Protein AF-A0A3M2LN95-F1 (afdb_monomer)

Nearest PDB structures (foldseek):
  6ci7-assembly1_A  TM=7.092E-01  e=1.830E-13  Methanopyrus kandleri AV19
  6cib-assembly2_B  TM=7.077E-01  e=3.220E-13  Methanopyrus kandleri AV19
  6peu-assembly4_D  TM=7.030E-01  e=3.815E-13  Methanocaldococcus jannaschii DSM 2661
  6ci7-assembly4_D  TM=6.814E-01  e=4.520E-13  Methanopyrus kandleri AV19
  6pe3-assembly1_A  TM=6.876E-01  e=5.996E-13  Methanocaldococcus jannaschii DSM 2661

Secondary structure (DSSP, 8-state):
---------------PPPHHHHHHHHHHB-TTTSSBSEEEEEPPPSSS-S-EEEEEESSSEEEEEESSHHHHHHHHHHHHHHHHHHHS----EEE-TTTTTTS-B---GGG-SS-HHHHTSTT----PPPTTS-EEEEEEEETTT--EEEEEGGGTS--SS--SS----TTEEEESSHHHHHHHHHHHHHHHHHHHHHHHBSPPPEEE-TTS-GGGHHHHHHHHTTS-TTSPPPEEEEE--TT-SSEEEEEEEE-SSSSSEEEEEEEESSHHHHHHHHHHHHHHHHHHHHHHHHH-S---TTS--SHHHHHHHHTTSPPPTTS---PPBPGGGSPPP------SS--EEEE---HHHHHTT-EEEEEE-TTSPPPPPTT---TT-GGGGGGTSB---SPP---

Foldseek 3Di:
DDDDDDDPPLDDPDPDADPLLVVLCVAAEDCPHHLFNDKDWDDDDPQFFDWTKIWTDDVDIFIAIDSYNNRRSVRRSFVSLQVSLLPDDDDWDWAALLRCPPAAEFAFVVNDQADPVLQPDPPRQADRRDSHDTATWDWFAWPQPRDIYIYGSQQRHDDPDRHHAHRDCQLKGKDLDDVVRNVQSVQSLQLQLLQLLCAFFPAAWAWADLVQDPLNVSLVVVRVVRGDPPHWDKIKTWRDDPQAQWTKMKIWTADPAFQRIFIFIGIDLGDSVRSNRRVRRRSVLSSLLRVLLVVDVDADQQDQQDLSSLSVCNRHDDDDPSRDPDDGDYPVPDDHRDDRDDRPFTKTKDWSNDPSNVVSSMTMIGIDHLQGRHNGRQQGRSQSHPSSVSSVHGDDRTGRNHD

Radius of gyration: 20.78 Å; Cα contacts (8 Å, |Δi|>4): 872; chains: 1; bounding box: 53×60×58 Å

Mean predicted aligned error: 6.19 Å

Structure (mmCIF, N/CA/C/O backbone):
data_AF-A0A3M2LN95-F1
#
_entry.id   AF-A0A3M2LN95-F1
#
loop_
_atom_site.group_PDB
_atom_site.id
_atom_site.type_symbol
_atom_site.label_atom_id
_atom_site.label_alt_id
_atom_site.label_comp_id
_atom_site.label_asym_id
_atom_site.label_entity_id
_atom_site.label_seq_id
_atom_site.pdbx_PDB_ins_code
_atom_site.Cartn_x
_atom_site.Cartn_y
_atom_site.Cartn_z
_atom_site.occupancy
_atom_site.B_iso_or_equiv
_atom_site.auth_seq_id
_atom_site.auth_comp_id
_atom_site.auth_asym_id
_atom_site.auth_atom_id
_atom_site.pdbx_PDB_model_num
ATOM 1 N N . MET A 1 1 ? 12.085 -36.896 -9.053 1.00 33.91 1 MET A N 1
ATOM 2 C CA . MET A 1 1 ? 11.356 -35.712 -8.548 1.00 33.91 1 MET A CA 1
ATOM 3 C C . MET A 1 1 ? 11.953 -34.483 -9.213 1.00 33.91 1 MET A C 1
ATOM 5 O O . MET A 1 1 ? 12.990 -34.013 -8.776 1.00 33.91 1 MET A O 1
ATOM 9 N N . ASN A 1 2 ? 11.367 -34.032 -10.324 1.00 28.83 2 ASN A N 1
ATOM 10 C CA . ASN A 1 2 ? 11.860 -32.872 -11.070 1.00 28.83 2 ASN A CA 1
ATOM 11 C C . ASN A 1 2 ? 11.057 -31.637 -10.660 1.00 28.83 2 ASN A C 1
ATOM 13 O O . ASN A 1 2 ? 9.902 -31.488 -11.062 1.00 28.83 2 ASN A O 1
ATOM 17 N N . ALA A 1 3 ? 11.673 -30.766 -9.863 1.00 30.78 3 ALA A N 1
ATOM 18 C CA . ALA A 1 3 ? 11.160 -29.435 -9.577 1.00 30.78 3 ALA A CA 1
ATOM 19 C C . ALA A 1 3 ? 11.215 -28.600 -10.868 1.00 30.78 3 ALA A C 1
ATOM 21 O O . ALA A 1 3 ? 12.285 -28.206 -11.330 1.00 30.78 3 ALA A O 1
ATOM 22 N N . ARG A 1 4 ? 10.059 -28.381 -11.503 1.00 27.27 4 ARG A N 1
ATOM 23 C CA . ARG A 1 4 ? 9.946 -27.476 -12.653 1.00 27.27 4 ARG A CA 1
ATOM 24 C C . ARG A 1 4 ? 10.071 -26.034 -12.157 1.00 27.27 4 ARG A C 1
ATOM 26 O O . ARG A 1 4 ? 9.243 -25.583 -11.372 1.00 27.27 4 ARG A O 1
ATOM 33 N N . ALA A 1 5 ? 11.091 -25.325 -12.639 1.00 28.27 5 ALA A N 1
ATOM 34 C CA . ALA A 1 5 ? 11.241 -23.884 -12.461 1.00 28.27 5 ALA A CA 1
ATOM 35 C C . ALA A 1 5 ? 9.990 -23.131 -12.971 1.00 28.27 5 ALA A C 1
ATOM 37 O O . ALA A 1 5 ? 9.396 -23.548 -13.973 1.00 28.27 5 ALA A O 1
ATOM 38 N N . PRO A 1 6 ? 9.569 -22.029 -12.322 1.00 29.36 6 PRO A N 1
ATOM 39 C CA . PRO A 1 6 ? 8.398 -21.274 -12.740 1.00 29.36 6 PRO A CA 1
ATOM 40 C C . PRO A 1 6 ? 8.747 -20.402 -13.951 1.00 29.36 6 PRO A C 1
ATOM 42 O O . PRO A 1 6 ? 9.262 -19.295 -13.818 1.00 29.36 6 PRO A O 1
ATOM 45 N N . TRP A 1 7 ? 8.448 -20.899 -15.148 1.00 28.23 7 TRP A N 1
ATOM 46 C CA . TRP A 1 7 ? 8.506 -20.107 -16.372 1.00 28.23 7 TRP A CA 1
ATOM 47 C C . TRP A 1 7 ? 7.383 -19.060 -16.358 1.00 28.23 7 TRP A C 1
ATOM 49 O O . TRP A 1 7 ? 6.202 -19.397 -16.261 1.00 28.23 7 TRP A O 1
ATOM 59 N N . LEU A 1 8 ? 7.739 -17.778 -16.471 1.00 28.31 8 LEU A N 1
ATOM 60 C CA . LEU A 1 8 ? 6.801 -16.713 -16.832 1.00 28.31 8 LEU A CA 1
ATOM 61 C C . LEU A 1 8 ? 6.364 -16.946 -18.286 1.00 28.31 8 LEU A C 1
ATOM 63 O O . LEU A 1 8 ? 7.013 -16.501 -19.232 1.00 28.31 8 LEU A O 1
ATOM 67 N N . HIS A 1 9 ? 5.278 -17.691 -18.475 1.00 29.81 9 HIS A N 1
ATOM 68 C CA . HIS A 1 9 ? 4.656 -17.865 -19.782 1.00 29.81 9 HIS A CA 1
ATOM 69 C C . HIS A 1 9 ? 3.960 -16.564 -20.197 1.00 29.81 9 HIS A C 1
ATOM 71 O O . HIS A 1 9 ? 2.810 -16.319 -19.839 1.00 29.81 9 HIS A O 1
ATOM 77 N N . ALA A 1 10 ? 4.644 -15.737 -20.989 1.00 30.23 10 ALA A N 1
ATOM 78 C CA . ALA A 1 10 ? 3.991 -14.693 -21.771 1.00 30.23 10 ALA A CA 1
ATOM 79 C C . ALA A 1 10 ? 3.092 -15.380 -22.813 1.00 30.23 10 ALA A C 1
ATOM 81 O O . ALA A 1 10 ? 3.577 -15.835 -23.848 1.00 30.23 10 ALA A O 1
ATOM 82 N N . THR A 1 11 ? 1.801 -15.533 -22.511 1.00 33.62 11 THR A N 1
ATOM 83 C CA . THR A 1 11 ? 0.835 -16.161 -23.417 1.00 33.62 11 THR A CA 1
ATOM 84 C C . THR A 1 11 ? -0.349 -15.253 -23.722 1.00 33.62 11 THR A C 1
ATOM 86 O O . THR A 1 11 ? -0.971 -14.652 -22.849 1.00 33.62 11 THR A O 1
ATOM 89 N N . SER A 1 12 ? -0.660 -15.257 -25.018 1.00 35.50 12 SER A N 1
ATOM 90 C CA . SER A 1 12 ? -1.811 -14.699 -25.729 1.00 35.50 12 SER A CA 1
ATOM 91 C C . SER A 1 12 ? -1.771 -13.202 -26.063 1.00 35.50 12 SER A C 1
ATOM 93 O O . SER A 1 12 ? -2.198 -12.325 -25.322 1.00 35.50 12 SER A O 1
ATOM 95 N N . THR A 1 13 ? -1.389 -12.951 -27.314 1.00 39.06 13 THR A N 1
ATOM 96 C CA . THR A 1 13 ? -1.843 -11.848 -28.176 1.00 39.06 13 THR A CA 1
ATOM 97 C C . THR A 1 13 ? -3.344 -11.954 -28.525 1.00 39.06 13 THR A C 1
ATOM 99 O O . THR A 1 13 ? -3.779 -11.481 -29.571 1.00 39.06 13 THR A O 1
ATOM 102 N N . GLY A 1 14 ? -4.151 -12.617 -27.688 1.00 48.12 14 GLY A N 1
ATOM 103 C CA . GLY A 1 14 ? -5.559 -12.899 -27.943 1.00 48.12 14 GLY A CA 1
ATOM 104 C C . GLY A 1 14 ? -6.464 -12.048 -27.062 1.00 48.12 14 GLY A C 1
ATOM 105 O O . GLY A 1 14 ? -6.310 -12.025 -25.848 1.00 48.12 14 GLY A O 1
ATOM 106 N N . THR A 1 15 ? -7.468 -11.419 -27.662 1.00 58.16 15 THR A N 1
ATOM 107 C CA . THR A 1 15 ? -8.595 -10.763 -26.973 1.00 58.16 15 THR A CA 1
ATOM 108 C C . THR A 1 15 ? -9.562 -11.760 -26.313 1.00 58.16 15 THR A C 1
ATOM 110 O O . THR A 1 15 ? -10.635 -11.381 -25.853 1.00 58.16 15 THR A O 1
ATOM 113 N N . ARG A 1 16 ? -9.223 -13.057 -26.275 1.00 76.44 16 ARG A N 1
ATOM 114 C CA . ARG A 1 16 ? -10.079 -14.104 -25.710 1.00 76.44 16 ARG A CA 1
ATOM 115 C C . ARG A 1 16 ? -9.833 -14.243 -24.214 1.00 76.44 16 ARG A C 1
ATOM 117 O O . ARG A 1 16 ? -8.721 -14.550 -23.794 1.00 76.44 16 ARG A O 1
ATOM 124 N N . LEU A 1 17 ? -10.898 -14.080 -23.439 1.00 85.44 17 LEU A N 1
ATOM 125 C CA . LEU A 1 17 ? -10.915 -14.399 -22.017 1.00 85.44 17 LEU A CA 1
ATOM 126 C C . LEU A 1 17 ? -10.910 -15.917 -21.810 1.00 85.44 17 LEU A C 1
ATOM 128 O O . LEU A 1 17 ? -11.572 -16.664 -22.538 1.00 85.44 17 LEU A O 1
ATOM 132 N N . ARG A 1 18 ? -10.194 -16.378 -20.785 1.00 87.94 18 ARG A N 1
ATOM 133 C CA . ARG A 1 18 ? -10.311 -17.748 -20.283 1.00 87.94 18 ARG A CA 1
ATOM 134 C C . ARG A 1 18 ? -11.718 -17.955 -19.705 1.00 87.94 18 ARG A C 1
ATOM 136 O O . ARG A 1 18 ? -12.310 -17.006 -19.187 1.00 87.94 18 ARG A O 1
ATOM 143 N N . PRO A 1 19 ? -12.258 -19.189 -19.716 1.00 89.50 19 PRO A N 1
ATOM 144 C CA . PRO A 1 19 ? -13.616 -19.456 -19.232 1.00 89.50 19 PRO A CA 1
ATOM 145 C C . PRO A 1 19 ? -13.871 -19.027 -17.782 1.00 89.50 19 PRO A C 1
ATOM 147 O O . PRO A 1 19 ? -14.996 -18.714 -17.413 1.00 89.50 19 PRO A O 1
ATOM 150 N N . GLU A 1 20 ? -12.850 -19.045 -16.930 1.00 88.69 20 GLU A N 1
ATOM 151 C CA . GLU A 1 20 ? -12.948 -18.586 -15.539 1.00 88.69 20 GLU A CA 1
ATOM 152 C C . GLU A 1 20 ? -13.111 -17.066 -15.462 1.00 88.69 20 GLU A C 1
ATOM 154 O O . GLU A 1 20 ? -14.063 -16.591 -14.849 1.00 88.69 20 GLU A O 1
ATOM 159 N N . THR A 1 21 ? -12.262 -16.314 -16.164 1.00 87.50 21 THR A N 1
ATOM 160 C CA . THR A 1 21 ? -12.328 -14.849 -16.234 1.00 87.50 21 THR A CA 1
ATOM 161 C C . THR A 1 21 ? -13.613 -14.374 -16.906 1.00 87.50 21 THR A C 1
ATOM 163 O O . THR A 1 21 ? -14.255 -13.456 -16.409 1.00 87.50 21 THR A O 1
ATOM 166 N N . ALA A 1 22 ? -14.053 -15.040 -17.979 1.00 87.25 22 ALA A N 1
ATOM 167 C CA . ALA A 1 22 ? -15.330 -14.746 -18.630 1.00 87.25 22 ALA A CA 1
ATOM 168 C C . ALA A 1 22 ? -16.528 -14.973 -17.691 1.00 87.25 22 ALA A C 1
ATOM 170 O O . ALA A 1 22 ? -17.441 -14.151 -17.644 1.00 87.25 22 ALA A O 1
ATOM 171 N N . ARG A 1 23 ? -16.514 -16.062 -16.907 1.00 88.50 23 ARG A N 1
ATOM 172 C CA . ARG A 1 23 ? -17.550 -16.336 -15.898 1.00 88.50 23 ARG A CA 1
ATOM 173 C C . ARG A 1 23 ? -17.538 -15.314 -14.769 1.00 88.50 23 ARG A C 1
ATOM 175 O O . ARG A 1 23 ? -18.610 -14.918 -14.322 1.00 88.50 23 ARG A O 1
ATOM 182 N N . LEU A 1 24 ? -16.358 -14.896 -14.310 1.00 89.88 24 LEU A N 1
ATOM 183 C CA . LEU A 1 24 ? -16.249 -13.853 -13.296 1.00 89.88 24 LEU A CA 1
ATOM 184 C C . LEU A 1 24 ? -16.796 -12.526 -13.824 1.00 89.88 24 LEU A C 1
ATOM 186 O O . LEU A 1 24 ? -17.652 -11.934 -13.175 1.00 89.88 24 LEU A O 1
ATOM 190 N N . LEU A 1 25 ? -16.367 -12.110 -15.018 1.00 87.81 25 LEU A N 1
ATOM 191 C CA . LEU A 1 25 ? -16.837 -10.891 -15.672 1.00 87.81 25 LEU A CA 1
ATOM 192 C C . LEU A 1 25 ? -18.366 -10.883 -15.792 1.00 87.81 25 LEU A C 1
ATOM 194 O O . LEU A 1 25 ? -19.002 -9.944 -15.336 1.00 87.81 25 LEU A O 1
ATOM 198 N N . ALA A 1 26 ? -18.962 -11.960 -16.312 1.00 86.56 26 ALA A N 1
ATOM 199 C CA . ALA A 1 26 ? -20.411 -12.060 -16.499 1.00 86.56 26 ALA A CA 1
ATOM 200 C C . ALA A 1 26 ? -21.226 -11.978 -15.194 1.00 86.56 26 ALA A C 1
ATOM 202 O O . ALA A 1 26 ? -22.409 -11.654 -15.234 1.00 86.56 26 ALA A O 1
ATOM 203 N N . ARG A 1 27 ? -20.619 -12.301 -14.045 1.00 87.44 27 ARG A N 1
ATOM 204 C CA . ARG A 1 27 ? -21.285 -12.280 -12.732 1.00 87.44 27 ARG A CA 1
ATOM 205 C C . ARG A 1 27 ? -20.985 -11.020 -11.924 1.00 87.44 27 ARG A C 1
ATOM 207 O O . ARG A 1 27 ? -21.801 -10.638 -11.097 1.00 87.44 27 ARG A O 1
ATOM 214 N N . ALA A 1 28 ? -19.814 -10.419 -12.119 1.00 85.94 28 ALA A N 1
ATOM 215 C CA . ALA A 1 28 ? -19.349 -9.273 -11.345 1.00 85.94 28 ALA A CA 1
ATOM 216 C C . ALA A 1 28 ? -19.593 -7.934 -12.052 1.00 85.94 28 ALA A C 1
ATOM 218 O O . ALA A 1 28 ? -19.663 -6.912 -11.376 1.00 85.94 28 ALA A O 1
ATOM 219 N N . HIS A 1 29 ? -19.720 -7.916 -13.381 1.00 84.50 29 HIS A N 1
ATOM 220 C CA . HIS A 1 29 ? -19.876 -6.692 -14.159 1.00 84.50 29 HIS A CA 1
ATOM 221 C C . HIS A 1 29 ? -21.299 -6.548 -14.701 1.00 84.50 29 HIS A C 1
ATOM 223 O O . HIS A 1 29 ? -21.759 -7.348 -15.516 1.00 84.50 29 HIS A O 1
ATOM 229 N N . SER A 1 30 ? -21.996 -5.514 -14.237 1.00 79.94 30 SER A N 1
ATOM 230 C CA . SER A 1 30 ? -23.309 -5.109 -14.733 1.00 79.94 30 SER A CA 1
ATOM 231 C C . SER A 1 30 ? -23.627 -3.714 -14.193 1.00 79.94 30 SER A C 1
ATOM 233 O O . SER A 1 30 ? -23.477 -3.498 -12.991 1.00 79.94 30 SER A O 1
ATOM 235 N N . PRO A 1 31 ? -24.124 -2.786 -15.029 1.00 72.12 31 PRO A N 1
ATOM 236 C CA . PRO A 1 31 ? -24.453 -1.430 -14.591 1.00 72.12 31 PRO A CA 1
ATOM 237 C C . PRO A 1 31 ? -25.640 -1.371 -13.615 1.00 72.12 31 PRO A C 1
ATOM 239 O O . PRO A 1 31 ? -25.878 -0.326 -13.022 1.00 72.12 31 PRO A O 1
ATOM 242 N N . LEU A 1 32 ? -26.404 -2.460 -13.468 1.00 73.62 32 LEU A N 1
ATOM 243 C CA . LEU A 1 32 ? -27.604 -2.502 -12.622 1.00 73.62 32 LEU A CA 1
ATOM 244 C C . LEU A 1 32 ? -27.435 -3.363 -11.370 1.00 73.62 32 LEU A C 1
ATOM 246 O O . LEU A 1 32 ? -28.005 -3.059 -10.331 1.00 73.62 32 LEU A O 1
ATOM 250 N N . THR A 1 33 ? -26.727 -4.486 -11.491 1.00 79.38 33 THR A N 1
ATOM 251 C CA . THR A 1 33 ? -26.705 -5.545 -10.460 1.00 79.38 33 THR A CA 1
ATOM 252 C C . THR A 1 33 ? -25.309 -6.106 -10.206 1.00 79.38 33 THR A C 1
ATOM 254 O O . THR A 1 33 ? -25.154 -7.043 -9.427 1.00 79.38 33 THR A O 1
ATOM 257 N N . GLY A 1 34 ? -24.294 -5.572 -10.889 1.00 74.31 34 GLY A N 1
ATOM 258 C CA . GLY A 1 34 ? -22.916 -6.013 -10.748 1.00 74.31 34 GLY A CA 1
ATOM 259 C C . GLY A 1 34 ? -22.198 -5.264 -9.635 1.00 74.31 34 GLY A C 1
ATOM 260 O O . GLY A 1 34 ? -22.588 -4.168 -9.249 1.00 74.31 34 GLY A O 1
ATOM 261 N N . ILE A 1 35 ? -21.102 -5.855 -9.169 1.00 79.56 35 ILE A N 1
ATOM 262 C CA . ILE A 1 35 ? -20.154 -5.200 -8.263 1.00 79.56 35 ILE A CA 1
ATOM 263 C C . ILE A 1 35 ? -19.401 -4.080 -9.001 1.00 79.56 35 ILE A C 1
ATOM 265 O O . ILE A 1 35 ? -19.128 -3.031 -8.431 1.00 79.56 35 ILE A O 1
ATOM 269 N N . SER A 1 36 ? -19.073 -4.292 -10.279 1.00 77.81 36 SER A N 1
ATOM 270 C CA . SER A 1 36 ? -18.441 -3.293 -11.144 1.00 77.81 36 SER A CA 1
ATOM 271 C C . SER A 1 36 ? -19.448 -2.722 -12.141 1.00 77.81 36 SER A C 1
ATOM 273 O O . SER A 1 36 ? -19.978 -3.463 -12.978 1.00 77.81 36 SER A O 1
ATOM 275 N N . ALA A 1 37 ? -19.659 -1.404 -12.103 1.00 68.44 37 ALA A N 1
ATOM 276 C CA . ALA A 1 37 ? -20.564 -0.713 -13.022 1.00 68.44 37 ALA A CA 1
ATOM 277 C C . ALA A 1 37 ? -19.926 -0.435 -14.397 1.00 68.44 37 ALA A C 1
ATOM 279 O O . ALA A 1 37 ? -20.622 -0.465 -15.411 1.00 68.44 37 ALA A O 1
ATOM 280 N N . ALA A 1 38 ? -18.609 -0.200 -14.447 1.00 72.50 38 ALA A N 1
ATOM 281 C CA . ALA A 1 38 ? -17.873 0.120 -15.672 1.00 72.50 38 ALA A CA 1
ATOM 282 C C . ALA A 1 38 ? -16.454 -0.472 -15.658 1.00 72.50 38 ALA A C 1
ATOM 284 O O . ALA A 1 38 ? -15.762 -0.407 -14.638 1.00 72.50 38 ALA A O 1
ATOM 285 N N . LEU A 1 39 ? -16.030 -1.011 -16.806 1.00 76.44 39 LEU A N 1
ATOM 286 C CA . LEU A 1 39 ? -14.677 -1.497 -17.079 1.00 76.44 39 LEU A CA 1
ATOM 287 C C . LEU A 1 39 ? -14.232 -0.986 -18.452 1.00 76.44 39 LEU A C 1
ATOM 289 O O . LEU A 1 39 ? -14.826 -1.339 -19.469 1.00 76.44 39 LEU A O 1
ATOM 293 N N . ASP A 1 40 ? -13.158 -0.206 -18.475 1.00 72.31 40 ASP A N 1
ATOM 294 C CA . ASP A 1 40 ? -12.623 0.431 -19.674 1.00 72.31 40 ASP A CA 1
ATOM 295 C C . ASP A 1 40 ? -11.214 -0.084 -19.979 1.00 72.31 40 ASP A C 1
ATOM 297 O O . ASP A 1 40 ? -10.411 -0.334 -19.081 1.00 72.31 40 ASP A O 1
ATOM 301 N N . THR A 1 41 ? -10.884 -0.243 -21.262 1.00 74.06 41 THR A N 1
ATOM 302 C CA . THR A 1 41 ? -9.510 -0.556 -21.684 1.00 74.06 41 THR A CA 1
ATOM 303 C C . THR A 1 41 ? -8.773 0.736 -22.005 1.00 74.06 41 THR A C 1
ATOM 305 O O . THR A 1 41 ? -9.202 1.496 -22.871 1.00 74.06 41 THR A O 1
ATOM 308 N N . VAL A 1 42 ? -7.634 0.964 -21.355 1.00 71.38 42 VAL A N 1
ATOM 309 C CA . VAL A 1 42 ? -6.831 2.171 -21.576 1.00 71.38 42 VAL A CA 1
ATOM 310 C C . VAL A 1 42 ? -5.858 1.947 -22.730 1.00 71.38 42 VAL A C 1
ATOM 312 O O . VAL A 1 42 ? -5.023 1.034 -22.697 1.00 71.38 42 VAL A O 1
ATOM 315 N N . VAL A 1 43 ? -5.952 2.806 -23.745 1.00 67.50 43 VAL A N 1
ATOM 316 C CA . VAL A 1 43 ? -5.048 2.808 -24.901 1.00 67.50 43 VAL A CA 1
ATOM 317 C C . VAL A 1 43 ? -3.706 3.436 -24.493 1.00 67.50 43 VAL A C 1
ATOM 319 O O . VAL A 1 43 ? -3.711 4.530 -23.934 1.00 67.50 43 VAL A O 1
ATOM 322 N N . PRO A 1 44 ? -2.560 2.771 -24.739 1.00 63.66 44 PRO A N 1
ATOM 323 C CA . PRO A 1 44 ? -1.242 3.326 -24.429 1.00 63.66 44 PRO A CA 1
ATOM 324 C C . PRO A 1 44 ? -0.902 4.547 -25.290 1.00 63.66 44 PRO A C 1
ATOM 326 O O . PRO A 1 44 ? -1.215 4.564 -26.484 1.00 63.66 44 PRO A O 1
ATOM 329 N N . SER A 1 45 ? -0.146 5.486 -24.719 1.00 65.19 45 SER A N 1
ATOM 330 C CA . SER A 1 45 ? 0.509 6.565 -25.473 1.00 65.19 45 SER A CA 1
ATOM 331 C C . SER A 1 45 ? 1.610 6.030 -26.407 1.00 65.19 45 SER A C 1
ATOM 333 O O . SER A 1 45 ? 1.991 4.850 -26.367 1.00 65.19 45 SER A O 1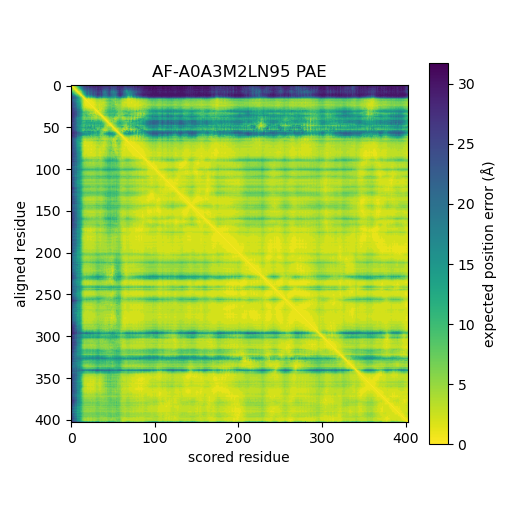
ATOM 335 N N . THR A 1 46 ? 2.133 6.891 -27.288 1.00 65.19 46 THR A N 1
ATOM 336 C CA . THR A 1 46 ? 3.153 6.528 -28.291 1.00 65.19 46 THR A CA 1
ATOM 337 C C . THR A 1 46 ? 4.443 5.999 -27.690 1.00 65.19 46 THR A C 1
ATOM 339 O O . THR A 1 46 ? 5.058 5.145 -28.325 1.00 65.19 46 THR A O 1
ATOM 342 N N . ASP A 1 47 ? 4.795 6.428 -26.479 1.00 72.12 47 ASP A N 1
ATOM 343 C CA . ASP A 1 47 ? 6.068 6.103 -25.825 1.00 72.12 47 ASP A CA 1
ATOM 344 C C . ASP A 1 47 ? 5.900 5.172 -24.616 1.00 72.12 47 ASP A C 1
ATOM 346 O O . ASP A 1 47 ? 6.874 4.600 -24.124 1.00 72.12 47 ASP A O 1
ATOM 350 N N . ASP A 1 48 ? 4.651 4.909 -24.218 1.00 67.38 48 ASP A N 1
ATOM 351 C CA . ASP A 1 48 ? 4.321 3.981 -23.142 1.00 67.38 48 ASP A CA 1
ATOM 352 C C . ASP A 1 48 ? 4.834 2.565 -23.440 1.00 67.38 48 ASP A C 1
ATOM 354 O O . ASP A 1 48 ? 4.681 2.056 -24.571 1.00 67.38 48 ASP A O 1
ATOM 358 N N . PRO A 1 49 ? 5.315 1.846 -22.407 1.00 74.56 49 PRO A N 1
ATOM 359 C CA . PRO A 1 49 ? 5.517 0.414 -22.505 1.00 74.56 49 PRO A CA 1
ATOM 360 C C . PRO A 1 49 ? 4.255 -0.298 -23.012 1.00 74.56 49 PRO A C 1
ATOM 362 O O . PRO A 1 49 ? 3.126 -0.035 -22.583 1.00 74.56 49 PRO A O 1
ATOM 365 N N . ARG A 1 50 ? 4.437 -1.235 -23.950 1.00 73.94 50 ARG A N 1
ATOM 366 C CA . ARG A 1 50 ? 3.322 -1.904 -24.644 1.00 73.94 50 ARG A CA 1
ATOM 367 C C . ARG A 1 50 ? 2.548 -2.815 -23.695 1.00 73.94 50 ARG A C 1
ATOM 369 O O . ARG A 1 50 ? 2.936 -3.967 -23.556 1.00 73.94 50 ARG A O 1
ATOM 376 N N . ARG A 1 51 ? 1.472 -2.354 -23.050 1.00 74.12 51 ARG A N 1
ATOM 377 C CA . ARG A 1 51 ? 0.709 -3.119 -22.038 1.00 74.12 51 ARG A CA 1
ATOM 378 C C . ARG A 1 51 ? -0.798 -2.933 -22.132 1.00 74.12 51 ARG A C 1
ATOM 380 O O . ARG A 1 51 ? -1.251 -1.824 -22.420 1.00 74.12 51 ARG A O 1
ATOM 387 N N . THR A 1 52 ? -1.547 -3.988 -21.805 1.00 66.44 52 THR A N 1
ATOM 388 C CA . THR A 1 52 ? -2.993 -3.890 -21.589 1.00 66.44 52 THR A CA 1
ATOM 389 C C . THR A 1 52 ? -3.251 -3.454 -20.155 1.00 66.44 52 THR A C 1
ATOM 391 O O . THR A 1 52 ? -2.810 -4.119 -19.219 1.00 66.44 52 THR A O 1
ATOM 394 N N . LEU A 1 53 ? -3.949 -2.330 -20.015 1.00 67.50 53 LEU A N 1
ATOM 395 C CA . LEU A 1 53 ? -4.469 -1.818 -18.755 1.00 67.50 53 LEU A CA 1
ATOM 396 C C . LEU A 1 53 ? -5.987 -1.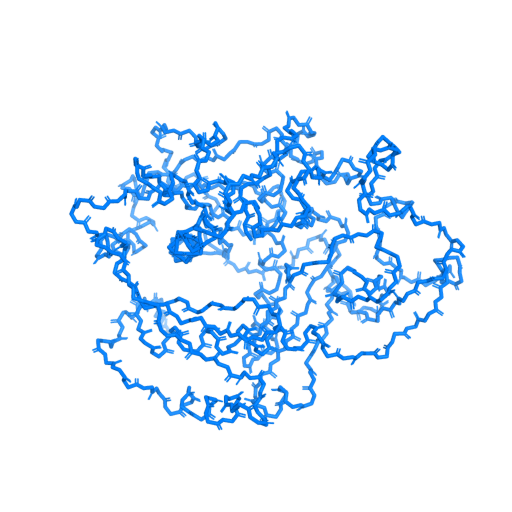789 -18.877 1.00 67.50 53 LEU A C 1
ATOM 398 O O . LEU A 1 53 ? -6.512 -1.267 -19.864 1.00 67.50 53 LEU A O 1
ATOM 402 N N . ILE A 1 54 ? -6.662 -2.353 -17.888 1.00 68.31 54 ILE A N 1
ATOM 403 C CA . ILE A 1 54 ? -8.110 -2.274 -17.744 1.00 68.31 54 ILE A CA 1
ATOM 404 C C . ILE A 1 54 ? -8.385 -1.514 -16.460 1.00 68.31 54 ILE A C 1
ATOM 406 O O . ILE A 1 54 ? -7.882 -1.893 -15.409 1.00 68.31 54 ILE A O 1
ATOM 410 N N . THR A 1 55 ? -9.154 -0.441 -16.550 1.00 64.62 55 THR A N 1
ATOM 411 C CA . THR A 1 55 ? -9.567 0.353 -15.395 1.00 64.62 55 THR A CA 1
ATOM 412 C C . THR A 1 55 ? -11.020 0.066 -15.081 1.00 64.62 55 THR A C 1
ATOM 414 O O . THR A 1 55 ? -11.854 0.062 -15.984 1.00 64.62 55 THR A O 1
ATOM 417 N N . GLY A 1 56 ? -11.328 -0.165 -13.813 1.00 52.38 56 GLY A N 1
ATOM 418 C CA . GLY A 1 56 ? -12.694 -0.273 -13.326 1.00 52.38 56 GLY A CA 1
ATOM 419 C C . GLY A 1 56 ? -13.087 0.956 -12.527 1.00 52.38 56 GLY A C 1
ATOM 420 O O . GLY A 1 56 ? -12.245 1.596 -11.887 1.00 52.38 56 GLY A O 1
ATOM 421 N N . ARG A 1 57 ? -14.382 1.266 -12.537 1.00 54.78 57 ARG A N 1
ATOM 422 C CA . ARG A 1 57 ? -14.964 2.248 -11.622 1.00 54.78 57 ARG A CA 1
ATOM 423 C C . ARG A 1 57 ? -15.968 1.565 -10.712 1.00 54.78 57 ARG A C 1
ATOM 425 O O . ARG A 1 57 ? -17.034 1.130 -11.150 1.00 54.78 57 ARG A O 1
ATOM 432 N N . ILE A 1 58 ? -15.595 1.510 -9.444 1.00 53.03 58 ILE A N 1
ATOM 433 C CA . ILE A 1 58 ? -16.541 1.652 -8.341 1.00 53.03 58 ILE A CA 1
ATOM 434 C C . ILE A 1 58 ? -16.317 3.068 -7.777 1.00 53.03 58 ILE A C 1
ATOM 436 O O . ILE A 1 58 ? -15.628 3.847 -8.435 1.00 53.03 58 ILE A O 1
ATOM 440 N N . ASP A 1 59 ? -16.845 3.464 -6.622 1.00 49.16 59 ASP A N 1
ATOM 441 C CA . ASP A 1 59 ? -16.626 4.830 -6.087 1.00 49.16 59 ASP A CA 1
ATOM 442 C C . ASP A 1 59 ? -15.127 5.222 -5.906 1.00 49.16 59 ASP A C 1
ATOM 444 O O . ASP A 1 59 ? -14.814 6.368 -5.598 1.00 49.16 59 ASP A O 1
ATOM 448 N N . GLN A 1 60 ? -14.191 4.290 -6.161 1.00 59.34 60 GLN A N 1
ATOM 449 C CA . GLN A 1 60 ? -12.735 4.457 -6.267 1.00 59.34 60 GLN A CA 1
ATOM 450 C C . GLN A 1 60 ? -12.179 3.933 -7.614 1.00 59.34 60 GLN A C 1
ATOM 452 O O . GLN A 1 60 ? -12.766 3.050 -8.253 1.00 59.34 60 GLN A O 1
ATOM 457 N N . HIS A 1 61 ? -11.007 4.434 -8.030 1.00 68.06 61 HIS A N 1
ATOM 458 C CA . HIS A 1 61 ? -10.274 3.928 -9.198 1.00 68.06 61 HIS A CA 1
ATOM 459 C C . HIS A 1 61 ? -9.707 2.523 -8.927 1.00 68.06 61 HIS A C 1
ATOM 461 O O . HIS A 1 61 ? -9.076 2.290 -7.901 1.00 68.06 61 HIS A O 1
ATOM 467 N N . THR A 1 62 ? -9.903 1.594 -9.866 1.00 77.25 62 THR A N 1
ATOM 468 C CA . THR A 1 62 ? -9.271 0.258 -9.857 1.00 77.25 62 THR A CA 1
ATOM 469 C C . THR A 1 62 ? -8.573 0.008 -11.182 1.00 77.25 62 THR A C 1
ATOM 471 O O . THR A 1 62 ? -9.007 0.528 -12.218 1.00 77.25 62 THR A O 1
ATOM 474 N N . ALA A 1 63 ? -7.498 -0.777 -11.176 1.00 81.25 63 ALA A N 1
ATOM 475 C CA . ALA A 1 63 ? -6.654 -0.973 -12.342 1.00 81.25 63 ALA A CA 1
ATOM 476 C C . ALA A 1 63 ? -6.042 -2.380 -12.390 1.00 81.25 63 ALA A C 1
ATOM 478 O O . ALA A 1 63 ? -5.297 -2.818 -11.526 1.00 81.25 63 ALA A O 1
ATOM 479 N N . GLY A 1 64 ? -6.272 -3.084 -13.492 1.00 82.00 64 GLY A N 1
ATOM 480 C CA . GLY A 1 64 ? -5.590 -4.329 -13.808 1.00 82.00 64 GLY A CA 1
ATOM 481 C C . GLY A 1 64 ? -4.607 -4.152 -14.951 1.00 82.00 64 GLY A C 1
ATOM 482 O O . GLY A 1 64 ? -5.006 -3.850 -16.076 1.00 82.00 64 GLY A O 1
ATOM 483 N N . ILE A 1 65 ? -3.322 -4.395 -14.694 1.00 84.69 65 ILE A N 1
ATOM 484 C CA . ILE A 1 65 ? -2.282 -4.396 -15.726 1.00 84.69 65 ILE A CA 1
ATOM 485 C C . ILE A 1 65 ? -1.652 -5.783 -15.882 1.00 84.69 65 ILE A C 1
ATOM 487 O O . ILE A 1 65 ? -1.330 -6.461 -14.906 1.00 84.69 65 ILE A O 1
ATOM 491 N N . ALA A 1 66 ? -1.475 -6.229 -17.129 1.00 86.19 66 ALA A N 1
ATOM 492 C CA . ALA A 1 66 ? -0.814 -7.500 -17.421 1.00 86.19 66 ALA A CA 1
ATOM 493 C C . ALA A 1 66 ? -0.255 -7.580 -18.854 1.00 86.19 66 ALA A C 1
ATOM 495 O O . ALA A 1 66 ? -0.339 -6.652 -19.661 1.00 86.19 66 ALA A O 1
ATOM 496 N N . ASP A 1 67 ? 0.321 -8.742 -19.168 1.00 81.38 67 ASP A N 1
ATOM 497 C CA . ASP A 1 67 ? 0.870 -9.100 -20.482 1.00 81.38 67 ASP A CA 1
ATOM 498 C C . ASP A 1 67 ? -0.198 -9.423 -21.526 1.00 81.38 67 ASP A C 1
ATOM 500 O O . ASP A 1 67 ? 0.095 -9.395 -22.720 1.00 81.38 67 ASP A O 1
ATOM 504 N N . SER A 1 68 ? -1.400 -9.767 -21.074 1.00 82.81 68 SER A N 1
ATOM 505 C CA . SER A 1 68 ? -2.516 -10.201 -21.902 1.00 82.81 68 SER A CA 1
ATOM 506 C C . SER A 1 68 ? -3.802 -9.520 -21.454 1.00 82.81 68 SER A C 1
ATOM 508 O O . SER A 1 68 ? -3.934 -9.103 -20.301 1.00 82.81 68 SER A O 1
ATOM 510 N N . TYR A 1 69 ? -4.770 -9.452 -22.368 1.00 82.12 69 TYR A N 1
ATOM 511 C CA . TYR A 1 69 ? -6.096 -8.911 -22.080 1.00 82.12 69 TYR A CA 1
ATOM 512 C C . TYR A 1 69 ? -6.788 -9.667 -20.941 1.00 82.12 69 TYR A C 1
ATOM 514 O O . TYR A 1 69 ? -7.291 -9.060 -20.003 1.00 82.12 69 TYR A O 1
ATOM 522 N N . ASP A 1 70 ? -6.732 -10.999 -20.971 1.00 86.31 70 ASP A N 1
ATOM 523 C CA . ASP A 1 70 ? -7.280 -11.839 -19.908 1.00 86.31 70 ASP A CA 1
ATOM 524 C C . ASP A 1 70 ? -6.610 -11.601 -18.548 1.00 86.31 70 ASP A C 1
ATOM 526 O O . ASP A 1 70 ? -7.296 -11.519 -17.528 1.00 86.31 70 ASP A O 1
ATOM 530 N N . GLY A 1 71 ? -5.281 -11.457 -18.526 1.00 87.44 71 GLY A N 1
ATOM 531 C CA . GLY A 1 71 ? -4.544 -11.169 -17.300 1.00 87.44 71 GLY A CA 1
ATOM 532 C C . GLY A 1 71 ? -4.958 -9.830 -16.697 1.00 87.44 71 GLY A C 1
ATOM 533 O O . GLY A 1 71 ? -5.263 -9.778 -15.510 1.00 87.44 71 GLY A O 1
ATOM 534 N N . ALA A 1 72 ? -5.036 -8.787 -17.529 1.00 86.75 72 ALA A N 1
ATOM 535 C CA . ALA A 1 72 ? -5.435 -7.445 -17.114 1.00 86.75 72 ALA A CA 1
ATOM 536 C C . ALA A 1 72 ? -6.889 -7.426 -16.621 1.00 86.75 72 ALA A C 1
ATOM 538 O O . ALA A 1 72 ? -7.202 -6.783 -15.626 1.00 86.75 72 ALA A O 1
ATOM 539 N N . MET A 1 73 ? -7.775 -8.188 -17.269 1.00 87.81 73 MET A N 1
ATOM 540 C CA . MET A 1 73 ? -9.179 -8.280 -16.867 1.00 87.81 73 MET A CA 1
ATOM 541 C C . MET A 1 73 ? -9.308 -9.004 -15.527 1.00 87.81 73 MET A C 1
ATOM 543 O O . MET A 1 73 ? -10.056 -8.586 -14.650 1.00 87.81 73 MET A O 1
ATOM 547 N N . THR A 1 74 ? -8.549 -10.087 -15.352 1.00 90.94 74 THR A N 1
ATOM 548 C CA . THR A 1 74 ? -8.547 -10.870 -14.113 1.00 90.94 74 THR A CA 1
ATOM 549 C C . THR A 1 74 ? -8.080 -10.029 -12.928 1.00 90.94 74 THR A C 1
ATOM 551 O O . THR A 1 74 ? -8.697 -10.095 -11.866 1.00 90.94 74 THR A O 1
ATOM 554 N N . THR A 1 75 ? -7.009 -9.245 -13.091 1.00 90.94 75 THR A N 1
ATOM 555 C CA . THR A 1 75 ? -6.493 -8.383 -12.018 1.00 90.94 75 THR A CA 1
ATOM 556 C C . THR A 1 75 ? -7.425 -7.209 -11.735 1.00 90.94 75 THR A C 1
ATOM 558 O O . THR A 1 75 ? -7.720 -6.976 -10.568 1.00 90.94 75 THR A O 1
ATOM 561 N N . ALA A 1 76 ? -7.983 -6.561 -12.765 1.00 90.31 76 ALA A N 1
ATOM 562 C CA . ALA A 1 76 ? -8.946 -5.468 -12.592 1.00 90.31 76 ALA A CA 1
ATOM 563 C C . ALA A 1 76 ? -10.208 -5.924 -11.841 1.00 90.31 76 ALA A C 1
ATOM 565 O O . ALA A 1 76 ? -10.663 -5.263 -10.909 1.00 90.31 76 ALA A O 1
ATOM 566 N N . LEU A 1 77 ? -10.759 -7.086 -12.213 1.00 91.44 77 LEU A N 1
ATOM 567 C CA . LEU A 1 77 ? -11.906 -7.669 -11.519 1.00 91.44 77 LEU A CA 1
ATOM 568 C C . LEU A 1 77 ? -11.551 -8.041 -10.078 1.00 91.44 77 LEU A C 1
ATOM 570 O O . LEU A 1 77 ? -12.329 -7.745 -9.180 1.00 91.44 77 LEU A O 1
ATOM 574 N N . ALA A 1 78 ? -10.391 -8.662 -9.842 1.00 93.19 78 ALA A N 1
ATOM 575 C CA . ALA A 1 78 ? -9.963 -9.025 -8.493 1.00 93.19 78 ALA A CA 1
ATOM 576 C C . ALA A 1 78 ? -9.815 -7.793 -7.588 1.00 93.19 78 ALA A C 1
ATOM 578 O O . ALA A 1 78 ? -10.339 -7.810 -6.477 1.00 93.19 78 ALA A O 1
ATOM 579 N N . GLU A 1 79 ? -9.186 -6.721 -8.075 1.00 92.94 79 GLU A N 1
ATOM 580 C CA . GLU A 1 79 ? -9.089 -5.465 -7.328 1.00 92.94 79 GLU A CA 1
ATOM 581 C C . GLU A 1 79 ? -10.475 -4.841 -7.110 1.00 92.94 79 GLU A C 1
ATOM 583 O O . GLU A 1 79 ? -10.787 -4.397 -6.012 1.00 92.94 79 GLU A O 1
ATOM 588 N N . THR A 1 80 ? -11.374 -4.896 -8.097 1.00 92.00 80 THR A N 1
ATOM 589 C CA . THR A 1 80 ? -12.759 -4.427 -7.914 1.00 92.00 80 THR A CA 1
ATOM 590 C C . THR A 1 80 ? -13.470 -5.170 -6.776 1.00 92.00 80 THR A C 1
ATOM 592 O O . THR A 1 80 ? -14.110 -4.540 -5.935 1.00 92.00 80 THR A O 1
ATOM 595 N N . LEU A 1 81 ? -13.334 -6.500 -6.702 1.00 94.62 81 LEU A N 1
ATOM 596 C CA . LEU A 1 81 ? -13.894 -7.288 -5.595 1.00 94.62 81 LEU A CA 1
ATOM 597 C C . LEU A 1 81 ? -13.266 -6.923 -4.245 1.00 94.62 81 LEU A C 1
ATOM 599 O O . LEU A 1 81 ? -13.950 -6.943 -3.223 1.00 94.62 81 LEU A O 1
ATOM 603 N N . GLU A 1 82 ? -11.972 -6.610 -4.239 1.00 95.69 82 GLU A N 1
ATOM 604 C CA . GLU A 1 82 ? -11.244 -6.166 -3.053 1.00 95.69 82 GLU A CA 1
ATOM 605 C C . GLU A 1 82 ? -11.791 -4.841 -2.516 1.00 95.69 82 GLU A C 1
ATOM 607 O O . GLU A 1 82 ? -12.185 -4.759 -1.351 1.00 95.69 82 GLU A O 1
ATOM 612 N N . ARG A 1 83 ? -11.885 -3.826 -3.382 1.00 93.19 83 ARG A N 1
ATOM 613 C CA . ARG A 1 83 ? -12.403 -2.503 -3.019 1.00 93.19 83 ARG A CA 1
ATOM 614 C C . ARG A 1 83 ? -13.873 -2.561 -2.606 1.00 93.19 83 ARG A C 1
ATOM 616 O O . ARG A 1 83 ? -14.261 -1.921 -1.633 1.00 93.19 83 ARG A O 1
ATOM 623 N N . TYR A 1 84 ? -14.675 -3.384 -3.281 1.00 93.44 84 TYR A N 1
ATOM 624 C CA . TYR A 1 84 ? -16.060 -3.638 -2.885 1.00 93.44 84 TYR A CA 1
ATOM 625 C C . TYR A 1 84 ? -16.159 -4.224 -1.470 1.00 93.44 84 TYR A C 1
ATOM 627 O O . TYR A 1 84 ? -16.946 -3.756 -0.647 1.00 93.44 84 TYR A O 1
ATOM 635 N N . ALA A 1 85 ? -15.326 -5.218 -1.151 1.00 95.19 85 ALA A N 1
ATOM 636 C CA . ALA A 1 85 ? -15.296 -5.812 0.181 1.00 95.19 85 ALA A CA 1
ATOM 637 C C . ALA A 1 85 ? -14.855 -4.810 1.266 1.00 95.19 85 ALA A C 1
ATOM 639 O O . ALA A 1 85 ? -15.356 -4.887 2.390 1.00 95.19 85 ALA A O 1
ATOM 640 N N . LEU A 1 86 ? -13.961 -3.865 0.951 1.00 93.56 86 LEU A N 1
ATOM 641 C CA . LEU A 1 86 ? -13.579 -2.778 1.863 1.00 93.56 86 LEU A CA 1
ATOM 642 C C . LEU A 1 86 ? -14.749 -1.826 2.155 1.00 93.56 86 LEU A C 1
ATOM 644 O O . LEU A 1 86 ? -14.921 -1.431 3.304 1.00 93.56 86 LEU A O 1
ATOM 648 N N . GLY A 1 87 ? -15.560 -1.497 1.144 1.00 91.56 87 GLY A N 1
ATOM 649 C CA . GLY A 1 87 ? -16.733 -0.623 1.286 1.00 91.56 87 GLY A CA 1
ATOM 650 C C . GLY A 1 87 ? -17.996 -1.312 1.815 1.00 91.56 87 GLY A C 1
ATOM 651 O O . GLY A 1 87 ? -18.999 -0.649 2.063 1.00 91.56 87 GLY A O 1
ATOM 652 N N . THR A 1 88 ? -17.986 -2.637 1.983 1.00 92.31 88 THR A N 1
ATOM 653 C CA . THR A 1 88 ? -19.156 -3.371 2.482 1.00 92.31 88 THR A CA 1
ATOM 654 C C . THR A 1 88 ? -19.357 -3.101 3.981 1.00 92.31 88 THR A C 1
ATOM 656 O O . THR A 1 88 ? -18.412 -3.325 4.744 1.00 92.31 88 THR A O 1
ATOM 659 N N . PRO A 1 89 ? -20.566 -2.704 4.436 1.00 89.25 89 PRO A N 1
ATOM 660 C CA . PRO A 1 89 ? -20.853 -2.468 5.850 1.00 89.25 89 PRO A CA 1
ATOM 661 C C . PRO A 1 89 ? -20.539 -3.673 6.740 1.00 89.25 89 PRO A C 1
ATOM 663 O O . PRO A 1 89 ? -20.741 -4.829 6.355 1.00 89.25 89 PRO A O 1
ATOM 666 N N . ARG A 1 90 ? -20.071 -3.403 7.963 1.00 90.81 90 ARG A N 1
ATOM 667 C CA . ARG A 1 90 ? -19.671 -4.434 8.931 1.00 90.81 90 ARG A CA 1
ATOM 668 C C . ARG A 1 90 ? -20.225 -4.137 10.305 1.00 90.81 90 ARG A C 1
ATOM 670 O O . ARG A 1 90 ? -20.305 -2.988 10.722 1.00 90.81 90 ARG A O 1
ATOM 677 N N . THR A 1 91 ? -20.535 -5.199 11.036 1.00 92.00 91 THR A N 1
ATOM 678 C CA . THR A 1 91 ? -20.784 -5.094 12.469 1.00 92.00 91 THR A CA 1
ATOM 679 C C . THR A 1 91 ? -19.455 -4.860 13.178 1.00 92.00 91 THR A C 1
ATOM 681 O O . THR A 1 91 ? -18.593 -5.740 13.185 1.00 92.00 91 THR A O 1
ATOM 684 N N . ALA A 1 92 ? -19.298 -3.671 13.749 1.00 95.38 92 ALA A N 1
ATOM 685 C CA . ALA A 1 92 ? -18.176 -3.306 14.599 1.00 95.38 92 ALA A CA 1
ATOM 686 C C . ALA A 1 92 ? -18.642 -3.173 16.053 1.00 95.38 92 ALA A C 1
ATOM 688 O O . ALA A 1 92 ? -19.808 -2.875 16.321 1.00 95.38 92 ALA A O 1
ATOM 689 N N . LEU A 1 93 ? -17.728 -3.409 16.991 1.00 97.00 93 LEU A N 1
ATOM 690 C CA . LEU A 1 93 ? -17.948 -3.103 18.400 1.00 97.00 93 LEU A CA 1
ATOM 691 C C . LEU A 1 93 ? -17.633 -1.624 18.623 1.00 97.00 93 LEU A C 1
ATOM 693 O O . LEU A 1 93 ? -16.500 -1.216 18.396 1.00 97.00 93 LEU A O 1
ATOM 697 N N . THR A 1 94 ? -18.595 -0.833 19.088 1.00 97.50 94 THR A N 1
ATOM 698 C CA . THR A 1 94 ? -18.333 0.545 19.526 1.00 97.50 94 THR A CA 1
ATOM 699 C C . THR A 1 94 ? -17.971 0.541 21.007 1.00 97.50 94 THR A C 1
ATOM 701 O O . THR A 1 94 ? -18.795 0.166 21.839 1.00 97.50 94 THR A O 1
ATOM 704 N N . ALA A 1 95 ? -16.742 0.935 21.329 1.00 97.69 95 ALA A N 1
ATOM 705 C CA . ALA A 1 95 ? -16.222 0.990 22.695 1.00 97.69 95 ALA A CA 1
ATOM 706 C C . ALA A 1 95 ? -15.057 1.985 22.769 1.00 97.69 95 ALA A C 1
ATOM 708 O O . ALA A 1 95 ? -14.358 2.198 21.771 1.00 97.69 95 ALA A O 1
ATOM 709 N N . SER A 1 96 ? -14.816 2.591 23.931 1.00 97.38 96 SER A N 1
ATOM 710 C CA . SER A 1 96 ? -13.573 3.340 24.125 1.00 97.38 96 SER A CA 1
ATOM 711 C C . SER A 1 96 ? -12.384 2.376 24.277 1.00 97.38 96 SER A C 1
ATOM 713 O O . SER A 1 96 ? -12.565 1.231 24.706 1.00 97.38 96 SER A O 1
ATOM 715 N N . PRO A 1 97 ? -11.150 2.792 23.940 1.00 96.00 97 PRO A N 1
ATOM 716 C CA . PRO A 1 97 ? -9.957 2.012 24.266 1.00 96.00 97 PRO A CA 1
ATOM 717 C C . PRO A 1 97 ? -9.881 1.596 25.745 1.00 96.00 97 PRO A C 1
ATOM 719 O O . PRO A 1 97 ? -9.409 0.503 26.052 1.00 96.00 97 PRO A O 1
ATOM 722 N N . HIS A 1 98 ? -10.368 2.442 26.653 1.00 95.94 98 HIS A N 1
ATOM 723 C CA . HIS A 1 98 ? -10.446 2.162 28.083 1.00 95.94 98 HIS A CA 1
ATOM 724 C C . HIS A 1 98 ? -11.460 1.051 28.407 1.00 95.94 98 HIS A C 1
ATOM 726 O O . HIS A 1 98 ? -11.134 0.151 29.177 1.00 95.94 98 HIS A O 1
ATOM 732 N N . ASP A 1 99 ? -12.634 1.025 27.770 1.00 97.06 99 ASP A N 1
ATOM 733 C CA . ASP A 1 99 ? -13.618 -0.060 27.952 1.00 97.06 99 ASP A CA 1
ATOM 734 C C . ASP A 1 99 ? -13.070 -1.434 27.526 1.00 97.06 99 ASP A C 1
ATOM 736 O O . ASP A 1 99 ? -13.503 -2.475 28.020 1.00 97.06 99 ASP A O 1
ATOM 740 N N . LEU A 1 100 ? -12.098 -1.444 26.607 1.00 95.38 100 LEU A N 1
ATOM 741 C CA . LEU A 1 100 ? -11.397 -2.643 26.144 1.00 95.38 100 LEU A CA 1
ATOM 742 C C . LEU A 1 100 ? -10.153 -2.992 26.974 1.00 95.38 100 LEU A C 1
ATOM 744 O O . LEU A 1 100 ? -9.417 -3.918 26.604 1.00 95.38 100 LEU A O 1
ATOM 748 N N . ALA A 1 101 ? -9.911 -2.305 28.095 1.00 90.62 101 ALA A N 1
ATOM 749 C CA . ALA A 1 101 ? -8.810 -2.619 28.998 1.00 90.62 101 ALA A CA 1
ATOM 750 C C . ALA A 1 101 ? -8.864 -4.092 29.445 1.00 90.62 101 ALA A C 1
ATOM 752 O O . ALA A 1 101 ? -9.891 -4.605 29.884 1.00 90.62 101 ALA A O 1
ATOM 753 N N . GLY A 1 102 ? -7.737 -4.795 29.313 1.00 90.88 102 GLY A N 1
ATOM 754 C CA . GLY A 1 102 ? -7.640 -6.232 29.603 1.00 90.88 102 GLY A CA 1
ATOM 755 C C . GLY A 1 102 ? -7.979 -7.150 28.424 1.00 90.88 102 GLY A C 1
ATOM 756 O O . GLY A 1 102 ? -7.743 -8.354 28.511 1.00 90.88 102 GLY A O 1
ATOM 757 N N . THR A 1 103 ? -8.458 -6.608 27.302 1.00 94.75 103 THR A N 1
ATOM 758 C CA . THR A 1 103 ? -8.496 -7.330 26.023 1.00 94.75 103 THR A CA 1
ATOM 759 C C . THR A 1 103 ? -7.213 -7.085 25.228 1.00 94.75 103 THR A C 1
ATOM 761 O O . THR A 1 103 ? -6.489 -6.115 25.456 1.00 94.75 103 THR A O 1
ATOM 764 N N . ARG A 1 104 ? -6.907 -7.970 24.273 1.00 95.06 104 ARG A N 1
ATOM 765 C CA . ARG A 1 104 ? -5.800 -7.744 23.341 1.00 95.06 104 ARG A CA 1
ATOM 766 C C . ARG A 1 104 ? -6.248 -6.762 22.267 1.00 95.06 104 ARG A C 1
ATOM 768 O O . ARG A 1 104 ? -7.051 -7.123 21.409 1.00 95.06 104 ARG A O 1
ATOM 775 N N . ILE A 1 105 ? -5.694 -5.558 22.292 1.00 95.38 105 ILE A N 1
ATOM 776 C CA . ILE A 1 105 ? -5.857 -4.560 21.234 1.00 95.38 105 ILE A CA 1
ATOM 777 C C . ILE A 1 105 ? -4.541 -4.396 20.471 1.00 95.38 105 ILE A C 1
ATOM 779 O O . ILE A 1 105 ? -3.467 -4.507 21.062 1.00 95.38 105 ILE A O 1
ATOM 783 N N . LEU A 1 106 ? -4.615 -4.146 19.166 1.00 95.06 106 LEU A N 1
ATOM 784 C CA . LEU A 1 106 ? -3.450 -3.834 18.337 1.00 95.06 106 LEU A CA 1
ATOM 785 C C . LEU A 1 106 ? -3.544 -2.384 17.883 1.00 95.06 106 LEU A C 1
ATOM 787 O O . LEU A 1 106 ? -4.285 -2.048 16.962 1.00 95.06 106 LEU A O 1
ATOM 791 N N . THR A 1 107 ? -2.794 -1.530 18.570 1.00 94.62 107 THR A N 1
ATOM 792 C CA . THR A 1 107 ? -2.724 -0.088 18.337 1.00 94.62 107 THR A CA 1
ATOM 793 C C . THR A 1 107 ? -1.294 0.403 18.544 1.00 94.62 107 THR A C 1
ATOM 795 O O . THR A 1 107 ? -0.543 -0.244 19.278 1.00 94.62 107 THR A O 1
ATOM 798 N N . PRO A 1 108 ? -0.910 1.565 17.988 1.00 93.19 108 PRO A N 1
ATOM 799 C CA . PRO A 1 108 ? 0.359 2.195 18.331 1.00 93.19 108 PRO A CA 1
ATOM 800 C C . PRO A 1 108 ? 0.480 2.459 19.842 1.00 93.19 108 PRO A C 1
ATOM 802 O O . PRO A 1 108 ? -0.544 2.625 20.523 1.00 93.19 108 PRO A O 1
ATOM 805 N N . PRO A 1 109 ? 1.711 2.559 20.381 1.00 91.12 109 PRO A N 1
ATOM 806 C CA . PRO A 1 109 ? 1.931 2.929 21.774 1.00 91.12 109 PRO A CA 1
ATOM 807 C C . PRO A 1 109 ? 1.188 4.216 22.148 1.00 91.12 109 PRO A C 1
ATOM 809 O O . PRO A 1 109 ? 1.222 5.203 21.411 1.00 91.12 109 PRO A O 1
ATOM 812 N N . ALA A 1 110 ? 0.505 4.193 23.295 1.00 89.75 110 ALA A N 1
ATOM 813 C CA . ALA A 1 110 ? -0.310 5.304 23.795 1.00 89.75 110 ALA A CA 1
ATOM 814 C C . ALA A 1 110 ? -1.368 5.830 22.797 1.00 89.75 110 ALA A C 1
ATOM 816 O O . ALA A 1 110 ? -1.736 6.999 22.870 1.00 89.75 110 ALA A O 1
ATOM 817 N N . LEU A 1 111 ? -1.840 4.988 21.861 1.00 91.69 111 LEU A N 1
ATOM 818 C CA . LEU A 1 111 ? -2.804 5.351 20.808 1.00 91.69 111 LEU A CA 1
ATOM 819 C C . LEU A 1 111 ? -2.322 6.501 19.905 1.00 91.69 111 LEU A C 1
ATOM 821 O O . LEU A 1 111 ? -3.121 7.180 19.257 1.00 91.69 111 LEU A O 1
ATOM 825 N N . ARG A 1 112 ? -1.007 6.743 19.860 1.00 93.19 112 ARG A N 1
ATOM 826 C CA . ARG A 1 112 ? -0.438 7.927 19.219 1.00 93.19 112 ARG A CA 1
ATOM 827 C C . ARG A 1 112 ? -0.153 7.677 17.738 1.00 93.19 112 ARG A C 1
ATOM 829 O O . ARG A 1 112 ? 0.905 7.165 17.384 1.00 93.19 112 ARG A O 1
ATOM 836 N N . TYR A 1 113 ? -1.085 8.086 16.879 1.00 94.38 113 TYR A N 1
ATOM 837 C CA . TYR A 1 113 ? -0.930 8.042 15.416 1.00 94.38 113 TYR A CA 1
ATOM 838 C C . TYR A 1 113 ? -0.149 9.237 14.856 1.00 94.38 113 TYR A C 1
ATOM 840 O O . TYR A 1 113 ? 0.582 9.089 13.881 1.00 94.38 113 TYR A O 1
ATOM 848 N N . PHE A 1 114 ? -0.266 10.398 15.504 1.00 95.88 114 PHE A N 1
ATOM 849 C CA . PHE A 1 114 ? 0.362 11.656 15.096 1.00 95.88 114 PHE A CA 1
ATOM 850 C C . PHE A 1 114 ? 0.984 12.366 16.299 1.00 95.88 114 PHE A C 1
ATOM 852 O O . PHE A 1 114 ? 0.582 12.138 17.444 1.00 95.88 114 PHE A O 1
ATOM 859 N N . THR A 1 115 ? 1.985 13.210 16.054 1.00 95.31 115 THR A N 1
ATOM 860 C CA . THR A 1 115 ? 2.594 14.041 17.102 1.00 95.31 115 THR A CA 1
ATOM 861 C C . THR A 1 115 ? 1.715 15.248 17.436 1.00 95.31 115 THR A C 1
ATOM 863 O O . THR A 1 115 ? 0.843 15.637 16.656 1.00 95.31 115 THR A O 1
ATOM 866 N N . SER A 1 116 ? 1.940 15.868 18.597 1.00 95.56 116 SER A N 1
ATOM 867 C CA . SER A 1 116 ? 1.225 17.090 18.994 1.00 95.56 116 SER A CA 1
ATOM 868 C C . SER A 1 116 ? 1.477 18.240 18.010 1.00 95.56 116 SER A C 1
ATOM 870 O O . SER A 1 116 ? 0.587 19.044 17.738 1.00 95.56 116 SER A O 1
ATOM 872 N N . GLU A 1 117 ? 2.676 18.295 17.431 1.00 95.50 117 GLU A N 1
ATOM 873 C CA . GLU A 1 117 ? 3.068 19.264 16.410 1.00 95.50 117 GLU A CA 1
ATOM 874 C C . GLU A 1 117 ? 2.252 19.069 15.122 1.00 95.50 117 GLU A C 1
ATOM 876 O O . GLU A 1 117 ? 1.702 20.034 14.594 1.00 95.50 117 GLU A O 1
ATOM 881 N N . GLN A 1 118 ? 2.086 17.825 14.656 1.00 95.25 118 GLN A N 1
ATOM 882 C CA . GLN A 1 118 ? 1.231 17.526 13.500 1.00 95.25 118 GLN A CA 1
ATOM 883 C C . GLN A 1 118 ? -0.229 17.904 13.771 1.00 95.25 118 GLN A C 1
ATOM 885 O O . GLN A 1 118 ? -0.836 18.624 12.985 1.00 95.25 118 GLN A O 1
ATOM 890 N N . LEU A 1 119 ? -0.764 17.506 14.928 1.00 95.75 119 LEU A N 1
ATOM 891 C CA . LEU A 1 119 ? -2.150 17.782 15.326 1.00 95.75 119 LEU A CA 1
ATOM 892 C C . LEU A 1 119 ? -2.460 19.277 15.500 1.00 95.75 119 LEU A C 1
ATOM 894 O O . LEU A 1 119 ? -3.611 19.683 15.373 1.00 95.75 119 LEU A O 1
ATOM 898 N N . SER A 1 120 ? -1.450 20.101 15.791 1.00 95.56 120 SER A N 1
ATOM 899 C CA . SER A 1 120 ? -1.595 21.561 15.898 1.00 95.56 120 SER A CA 1
ATOM 900 C C . SER A 1 120 ? -1.437 22.298 14.562 1.00 95.56 120 SER A C 1
ATOM 902 O O . SER A 1 120 ? -1.621 23.516 14.511 1.00 95.56 120 SER A O 1
ATOM 904 N N . THR A 1 121 ? -1.129 21.585 13.472 1.00 93.56 121 THR A N 1
ATOM 905 C CA . THR A 1 121 ? -0.993 22.180 12.139 1.00 93.56 121 THR A CA 1
ATOM 906 C C . THR A 1 121 ? -2.367 22.630 11.615 1.00 93.56 121 THR A C 1
ATOM 908 O O . THR A 1 121 ? -3.300 21.825 11.566 1.00 93.56 121 THR A O 1
ATOM 911 N N . PRO A 1 122 ? -2.537 23.898 11.191 1.00 92.00 122 PRO A N 1
ATOM 912 C CA . PRO A 1 122 ? -3.803 24.366 10.632 1.00 92.00 122 PRO A CA 1
ATOM 913 C C . PRO A 1 122 ? -4.238 23.548 9.409 1.00 92.00 122 PRO A C 1
ATOM 915 O O . PRO A 1 122 ? -3.467 23.367 8.468 1.00 92.00 122 PRO A O 1
ATOM 918 N N . GLY A 1 123 ? -5.487 23.076 9.416 1.00 90.50 123 GLY A N 1
ATOM 919 C CA . GLY A 1 123 ? -6.037 22.253 8.333 1.00 90.50 123 GLY A CA 1
ATOM 920 C C . GLY A 1 123 ? -5.565 20.796 8.338 1.00 90.50 123 GLY A C 1
ATOM 921 O O . GLY A 1 123 ? -5.807 20.091 7.362 1.00 90.50 123 GLY A O 1
ATOM 922 N N . PHE A 1 124 ? -4.904 20.334 9.407 1.00 94.12 124 PHE A N 1
ATOM 923 C CA . PHE A 1 124 ? -4.568 18.922 9.565 1.00 94.12 124 PHE A CA 1
ATOM 924 C C . PHE A 1 124 ? -5.851 18.075 9.633 1.00 94.12 124 PHE A C 1
ATOM 926 O O . PHE A 1 124 ? -6.744 18.394 10.422 1.00 94.12 124 PHE A O 1
ATOM 933 N N . PRO A 1 125 ? -5.983 17.012 8.820 1.00 93.44 125 PRO A N 1
ATOM 934 C CA . PRO A 1 125 ? -7.265 16.333 8.638 1.00 93.44 125 PRO A CA 1
ATOM 935 C C . PRO A 1 125 ? -7.591 15.313 9.735 1.00 93.44 125 PRO A C 1
ATOM 937 O O . PRO A 1 125 ? -8.663 14.713 9.685 1.00 93.44 125 PRO A O 1
ATOM 940 N N . PHE A 1 126 ? -6.695 15.099 10.707 1.00 95.69 126 PHE A N 1
ATOM 941 C CA . PHE A 1 126 ? -6.870 14.077 11.738 1.00 95.69 126 PHE A CA 1
ATOM 942 C C . PHE A 1 126 ? -6.983 14.642 13.148 1.00 95.69 126 PHE A C 1
ATOM 944 O O . PHE A 1 126 ? -6.348 15.634 13.504 1.00 95.69 126 PHE A O 1
ATOM 951 N N . THR A 1 127 ? -7.746 13.940 13.981 1.00 94.69 127 THR A N 1
ATOM 952 C CA . THR A 1 127 ? -7.942 14.252 15.397 1.00 94.69 127 THR A CA 1
ATOM 953 C C . THR A 1 127 ? -7.169 13.295 16.299 1.00 94.69 127 THR A C 1
ATOM 955 O O . THR A 1 127 ? -7.004 12.118 15.982 1.00 94.69 127 THR A O 1
ATOM 958 N N . ALA A 1 128 ? -6.731 13.781 17.462 1.00 94.12 128 ALA A N 1
ATOM 959 C CA . ALA A 1 128 ? -6.129 12.932 18.484 1.00 94.12 128 ALA A CA 1
ATOM 960 C C . ALA A 1 128 ? -7.141 11.898 19.003 1.00 94.12 128 ALA A C 1
ATOM 962 O O . ALA A 1 128 ? -8.299 12.235 19.251 1.00 94.12 128 ALA A O 1
ATOM 963 N N . LEU A 1 129 ? -6.688 10.664 19.225 1.00 93.44 129 LEU A N 1
ATOM 964 C CA . LEU A 1 129 ? -7.498 9.622 19.847 1.00 93.44 129 LEU A CA 1
ATOM 965 C C . LEU A 1 129 ? -7.236 9.589 21.358 1.00 93.44 129 LEU A C 1
ATOM 967 O O . LEU A 1 129 ? -6.114 9.322 21.787 1.00 93.44 129 LEU A O 1
ATOM 971 N N . SER A 1 130 ? -8.269 9.849 22.163 1.00 92.31 130 SER A N 1
ATOM 972 C CA . SER A 1 130 ? -8.204 9.701 23.623 1.00 92.31 130 SER A CA 1
ATOM 973 C C . SER A 1 130 ? -8.617 8.282 24.050 1.00 92.31 130 SER A C 1
ATOM 975 O O . SER A 1 130 ? -9.508 7.705 23.419 1.00 92.31 130 SER A O 1
ATOM 977 N N . PRO A 1 131 ? -8.038 7.725 25.135 1.00 94.75 131 PRO A N 1
ATOM 978 C CA . PRO A 1 131 ? -8.450 6.437 25.695 1.00 94.75 131 PRO A CA 1
ATOM 979 C C . PRO A 1 131 ? -9.940 6.331 26.034 1.00 94.75 131 PRO A C 1
ATOM 981 O O . PRO A 1 131 ? -10.473 5.228 26.020 1.00 94.75 131 PRO A O 1
ATOM 984 N N . ASP A 1 132 ? -10.609 7.454 26.299 1.00 96.19 132 ASP A N 1
ATOM 985 C CA . ASP A 1 132 ? -12.033 7.493 26.654 1.00 96.19 132 ASP A CA 1
ATOM 986 C C . ASP A 1 132 ? -12.944 7.799 25.450 1.00 96.19 132 ASP A C 1
ATOM 988 O O . ASP A 1 132 ? -14.160 7.875 25.598 1.00 96.19 132 ASP A O 1
ATOM 992 N N . THR A 1 133 ? -12.386 8.000 24.248 1.00 94.88 133 THR A N 1
ATOM 993 C CA . THR A 1 133 ? -13.181 8.260 23.035 1.00 94.88 133 THR A CA 1
ATOM 994 C C . THR A 1 133 ? -13.728 6.948 22.479 1.00 94.88 133 THR A C 1
ATOM 996 O O . THR A 1 133 ? -12.929 6.098 22.080 1.00 94.88 133 THR A O 1
ATOM 999 N N . PRO A 1 134 ? -15.059 6.754 22.408 1.00 96.88 134 PRO A N 1
ATOM 1000 C CA . PRO A 1 134 ? -15.628 5.574 21.775 1.00 96.88 134 PRO A CA 1
ATOM 1001 C C . PRO A 1 134 ? -15.305 5.550 20.282 1.00 96.88 134 PRO A C 1
ATOM 1003 O O . PRO A 1 134 ? -15.561 6.525 19.576 1.00 96.88 134 PRO A O 1
ATOM 1006 N N . ILE A 1 135 ? -14.772 4.424 19.813 1.00 97.19 135 ILE A N 1
ATOM 1007 C CA . ILE A 1 135 ? -14.505 4.160 18.397 1.00 97.19 135 ILE A CA 1
ATOM 1008 C C . ILE A 1 135 ? -14.987 2.761 18.024 1.00 97.19 135 ILE A C 1
ATOM 1010 O O . ILE A 1 135 ? -15.277 1.926 18.887 1.00 97.19 135 ILE A O 1
ATOM 1014 N N . SER A 1 136 ? -15.066 2.499 16.728 1.00 97.69 136 SER A N 1
ATOM 1015 C CA . SER A 1 136 ? -15.402 1.193 16.181 1.00 97.69 136 SER A CA 1
ATOM 1016 C C . SER A 1 136 ? -14.191 0.267 16.178 1.00 97.69 136 SER A C 1
ATOM 1018 O O . SER A 1 136 ? -13.099 0.633 15.744 1.00 97.69 136 SER A O 1
ATOM 1020 N N . TRP A 1 137 ? -14.411 -0.976 16.590 1.00 98.06 137 TRP A N 1
ATOM 1021 C CA . TRP A 1 137 ? -13.412 -2.035 16.645 1.00 98.06 137 TRP A CA 1
ATOM 1022 C C . TRP A 1 137 ? -13.850 -3.233 15.817 1.00 98.06 137 TRP A C 1
ATOM 1024 O O . TRP A 1 137 ? -15.009 -3.659 15.861 1.00 98.06 137 TRP A O 1
ATOM 1034 N N . LEU A 1 138 ? -12.898 -3.815 15.092 1.00 97.69 138 LEU A N 1
ATOM 1035 C CA . LEU A 1 138 ? -13.093 -5.060 14.361 1.00 97.69 138 LEU A CA 1
ATOM 1036 C C . LEU A 1 138 ? -12.304 -6.191 15.027 1.00 97.69 138 LEU A C 1
ATOM 1038 O O . LEU A 1 138 ? -11.160 -5.980 15.442 1.00 97.69 138 LEU A O 1
ATOM 1042 N N . PRO A 1 139 ? -12.882 -7.400 15.116 1.00 97.38 139 PRO A N 1
ATOM 1043 C CA . PRO A 1 139 ? -12.138 -8.559 15.563 1.00 97.38 139 PRO A CA 1
ATOM 1044 C C . PRO A 1 139 ? -11.159 -8.993 14.467 1.00 97.38 139 PRO A C 1
ATOM 1046 O O . PRO A 1 139 ? -11.496 -9.068 13.283 1.00 97.38 139 PRO A O 1
ATOM 1049 N N . ALA A 1 140 ? -9.950 -9.337 14.881 1.00 97.19 140 ALA A N 1
ATOM 1050 C CA . ALA A 1 140 ? -8.887 -9.855 14.040 1.00 97.19 140 ALA A CA 1
ATOM 1051 C C . ALA A 1 140 ? -8.270 -11.095 14.688 1.00 97.19 140 ALA A C 1
ATOM 1053 O O . ALA A 1 140 ? -8.356 -11.302 15.899 1.00 97.19 140 ALA A O 1
ATOM 1054 N N . ARG A 1 141 ? -7.620 -11.931 13.881 1.00 96.62 141 ARG A N 1
ATOM 1055 C CA . ARG A 1 141 ? -6.824 -13.057 14.375 1.00 96.62 141 ARG A CA 1
ATOM 1056 C C . ARG A 1 141 ? -5.345 -12.706 14.277 1.00 96.62 141 ARG A C 1
ATOM 1058 O O . ARG A 1 141 ? -4.879 -12.402 13.182 1.00 96.62 141 ARG A O 1
ATOM 1065 N N . SER A 1 142 ? -4.611 -12.783 15.383 1.00 94.56 142 SER A N 1
ATOM 1066 C CA . SER A 1 142 ? -3.151 -12.652 15.353 1.00 94.56 142 SER A CA 1
ATOM 1067 C C . SER A 1 142 ? -2.543 -13.812 14.560 1.00 94.56 142 SER A C 1
ATOM 1069 O O . SER A 1 142 ? -2.864 -14.978 14.802 1.00 94.56 142 SER A O 1
ATOM 1071 N N . LEU A 1 143 ? -1.652 -13.511 13.617 1.00 92.62 143 LEU A N 1
ATOM 1072 C CA . LEU A 1 143 ? -0.872 -14.525 12.904 1.00 92.62 143 LEU A CA 1
ATOM 1073 C C . LEU A 1 143 ? 0.250 -15.122 13.766 1.00 92.62 143 LEU A C 1
ATOM 1075 O O . LEU A 1 143 ? 0.773 -16.176 13.411 1.00 92.62 143 LEU A O 1
ATOM 1079 N N . ARG A 1 144 ? 0.604 -14.476 14.886 1.00 89.75 144 ARG A N 1
ATOM 1080 C CA . ARG A 1 144 ? 1.653 -14.931 15.807 1.00 89.75 144 ARG A CA 1
ATOM 1081 C C . ARG A 1 144 ? 1.219 -16.169 16.590 1.00 89.75 144 ARG A C 1
ATOM 1083 O O . ARG A 1 144 ? 1.972 -17.132 16.681 1.00 89.75 144 ARG A O 1
ATOM 1090 N N . ASP A 1 145 ? 0.012 -16.142 17.150 1.00 91.06 145 ASP A N 1
ATOM 1091 C CA . ASP A 1 145 ? -0.478 -17.187 18.065 1.00 91.06 145 ASP A CA 1
ATOM 1092 C C . ASP A 1 145 ? -1.930 -17.626 17.807 1.00 91.06 145 ASP A C 1
ATOM 1094 O O . ASP A 1 145 ? -2.443 -18.523 18.475 1.00 91.06 145 ASP A O 1
ATOM 1098 N N . GLY A 1 146 ? -2.610 -17.033 16.822 1.00 92.38 146 GLY A N 1
ATOM 1099 C CA . GLY A 1 146 ? -3.974 -17.400 16.450 1.00 92.38 146 GLY A CA 1
ATOM 1100 C C . GLY A 1 146 ? -5.061 -16.896 17.400 1.00 92.38 146 GLY A C 1
ATOM 1101 O O . GLY A 1 146 ? -6.233 -17.217 17.174 1.00 92.38 146 GLY A O 1
ATOM 1102 N N . THR A 1 147 ? -4.714 -16.129 18.435 1.00 95.19 147 THR A N 1
ATOM 1103 C CA . THR A 1 147 ? -5.693 -15.546 19.360 1.00 95.19 147 THR A CA 1
ATOM 1104 C C . THR A 1 147 ? -6.447 -14.378 18.720 1.00 95.19 147 THR A C 1
ATOM 1106 O O . THR A 1 147 ? -6.041 -13.828 17.691 1.00 95.19 147 THR A O 1
ATOM 1109 N N . VAL A 1 148 ? -7.589 -14.026 19.312 1.00 96.31 148 VAL A N 1
ATOM 1110 C CA . VAL A 1 148 ? -8.378 -12.866 18.885 1.00 96.31 148 VAL A CA 1
ATOM 1111 C C . VAL A 1 148 ? -7.739 -11.593 19.432 1.00 96.31 148 VAL A C 1
ATOM 1113 O O . VAL A 1 148 ? -7.384 -11.529 20.608 1.00 96.31 148 VAL A O 1
ATOM 1116 N N . ALA A 1 149 ? -7.637 -10.585 18.576 1.00 96.44 149 ALA A N 1
ATOM 1117 C CA . ALA A 1 149 ? -7.282 -9.223 18.933 1.00 96.44 149 ALA A CA 1
ATOM 1118 C C . ALA A 1 149 ? -8.309 -8.246 18.349 1.00 96.44 149 ALA A C 1
ATOM 1120 O O . ALA A 1 149 ? -8.967 -8.555 17.356 1.00 96.44 149 ALA A O 1
ATOM 1121 N N . TRP A 1 150 ? -8.428 -7.066 18.942 1.00 97.62 150 TRP A N 1
ATOM 1122 C CA . TRP A 1 150 ? -9.252 -5.979 18.425 1.00 97.62 150 TRP A CA 1
ATOM 1123 C C . TRP A 1 150 ? -8.377 -4.932 17.746 1.00 97.62 150 TRP A C 1
ATOM 1125 O O . TRP A 1 150 ? -7.360 -4.501 18.292 1.00 97.62 150 TRP A O 1
ATOM 1135 N N . VAL A 1 151 ? -8.777 -4.524 16.547 1.00 97.31 151 VAL A N 1
ATOM 1136 C CA . VAL A 1 151 ? -8.120 -3.460 15.779 1.00 97.31 151 VAL A CA 1
ATOM 1137 C C . VAL A 1 151 ? -9.096 -2.301 15.590 1.00 97.31 151 VAL A C 1
ATOM 1139 O O . VAL A 1 151 ? -10.285 -2.557 15.366 1.00 97.31 151 VAL A O 1
ATOM 1142 N N . PRO A 1 152 ? -8.644 -1.038 15.654 1.00 97.19 152 PRO A N 1
ATOM 1143 C CA . PRO A 1 152 ? -9.508 0.093 15.341 1.00 97.19 152 PRO A CA 1
ATOM 1144 C C . PRO A 1 152 ? -9.995 0.003 13.892 1.00 97.19 152 PRO A C 1
ATOM 1146 O O . PRO A 1 152 ? -9.189 -0.160 12.973 1.00 97.19 152 PRO A O 1
ATOM 1149 N N . ALA A 1 153 ? -11.303 0.115 13.670 1.00 97.19 153 ALA A N 1
ATOM 1150 C CA . ALA A 1 153 ? -11.923 -0.121 12.368 1.00 97.19 153 ALA A CA 1
ATOM 1151 C C . ALA A 1 153 ? -11.357 0.796 11.269 1.00 97.19 153 ALA A C 1
ATOM 1153 O O . ALA A 1 153 ? -11.069 0.299 10.183 1.00 97.19 153 ALA A O 1
ATOM 1154 N N . GLN A 1 154 ? -11.079 2.073 11.580 1.00 95.75 154 GLN A N 1
ATOM 1155 C CA . GLN A 1 154 ? -10.473 3.043 10.648 1.00 95.75 154 GLN A CA 1
ATOM 1156 C C . GLN A 1 154 ? -9.100 2.612 10.094 1.00 95.75 154 GLN A C 1
ATOM 1158 O O . GLN A 1 154 ? -8.678 3.090 9.0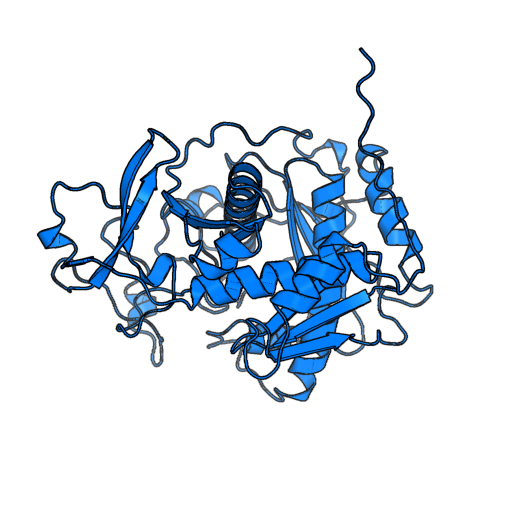45 1.00 95.7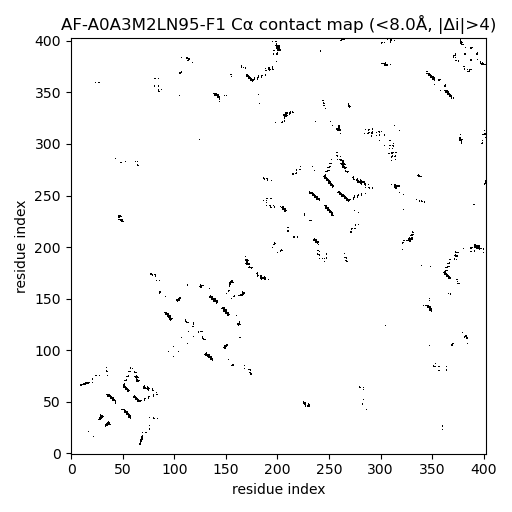5 154 GLN A O 1
ATOM 1163 N N . THR A 1 155 ? -8.389 1.686 10.749 1.00 95.44 155 THR A N 1
ATOM 1164 C CA . THR A 1 155 ? -7.110 1.148 10.233 1.00 95.44 155 THR A CA 1
ATOM 1165 C C . THR A 1 155 ? -7.298 0.052 9.171 1.00 95.44 155 THR A C 1
ATOM 1167 O O . THR A 1 155 ? -6.343 -0.354 8.499 1.00 95.44 155 THR A O 1
ATOM 1170 N N . VAL A 1 156 ? -8.531 -0.438 9.007 1.00 95.75 156 VAL A N 1
ATOM 1171 C CA . VAL A 1 156 ? -8.898 -1.593 8.174 1.00 95.75 156 VAL A CA 1
ATOM 1172 C C . VAL A 1 156 ? -9.858 -1.183 7.058 1.00 95.75 156 VAL A C 1
ATOM 1174 O O . VAL A 1 156 ? -9.649 -1.571 5.911 1.00 95.75 156 VAL A O 1
ATOM 1177 N N . VAL A 1 157 ? -10.908 -0.432 7.391 1.00 94.75 157 VAL A N 1
ATOM 1178 C CA . VAL A 1 157 ? -11.996 -0.032 6.487 1.00 94.75 157 VAL A CA 1
ATOM 1179 C C . VAL A 1 157 ? -12.393 1.425 6.738 1.00 94.75 157 VAL A C 1
ATOM 1181 O O . VAL A 1 157 ? -12.181 1.920 7.847 1.00 94.75 157 VAL A O 1
ATOM 1184 N N . PRO A 1 158 ? -12.971 2.122 5.743 1.00 91.62 158 PRO A N 1
ATOM 1185 C CA . PRO A 1 158 ? -13.521 3.458 5.955 1.00 91.62 158 PRO A CA 1
ATOM 1186 C C . PRO A 1 158 ? -14.633 3.432 7.010 1.00 91.62 158 PRO A C 1
ATOM 1188 O O . PRO A 1 158 ? -15.402 2.470 7.078 1.00 91.62 158 PRO A O 1
ATOM 1191 N N . THR A 1 159 ? -14.729 4.487 7.817 1.00 91.88 159 THR A N 1
ATOM 1192 C CA . THR A 1 159 ? -15.814 4.681 8.789 1.00 91.88 159 THR A CA 1
ATOM 1193 C C . THR A 1 159 ? -16.318 6.123 8.734 1.00 91.88 159 THR A C 1
ATOM 1195 O O . THR A 1 159 ? -15.638 6.998 8.200 1.00 91.88 159 THR A O 1
ATOM 1198 N N . ASP A 1 160 ? -17.497 6.370 9.307 1.00 90.38 160 ASP A N 1
ATOM 1199 C CA . ASP A 1 160 ? -18.106 7.708 9.396 1.00 90.38 160 ASP A CA 1
ATOM 1200 C C . ASP A 1 160 ? -17.657 8.496 10.648 1.00 90.38 160 ASP A C 1
ATOM 1202 O O . ASP A 1 160 ? -18.219 9.536 10.990 1.00 90.38 160 ASP A O 1
ATOM 1206 N N . GLU A 1 161 ? -16.671 7.982 11.383 1.00 92.50 161 GLU A N 1
ATOM 1207 C CA . GLU A 1 161 ? -16.149 8.598 12.604 1.00 92.50 161 GLU A CA 1
ATOM 1208 C C . GLU A 1 161 ? -15.155 9.727 12.284 1.00 92.50 161 GLU A C 1
ATOM 1210 O O . GLU A 1 161 ? -14.551 9.731 11.209 1.00 92.50 161 GLU A O 1
ATOM 1215 N N . PRO A 1 162 ? -14.901 10.661 13.226 1.00 94.31 162 PRO A N 1
ATOM 1216 C CA . PRO A 1 162 ? -13.782 11.587 13.100 1.00 94.31 162 PRO A CA 1
ATOM 1217 C C . PRO A 1 162 ? -12.480 10.834 12.803 1.00 94.31 162 PRO A C 1
ATOM 1219 O O . PRO A 1 162 ? -12.114 9.894 13.518 1.00 94.31 162 PRO A O 1
ATOM 1222 N N . ALA A 1 163 ? -11.798 11.240 11.732 1.00 95.44 163 ALA A N 1
ATOM 1223 C CA . ALA A 1 163 ? -10.608 10.556 11.261 1.00 95.44 163 ALA A CA 1
ATOM 1224 C C . ALA A 1 163 ? -9.465 10.730 12.272 1.00 95.44 163 ALA A C 1
ATOM 1226 O O . ALA A 1 163 ? -8.977 11.839 12.473 1.00 95.44 163 ALA A O 1
ATOM 1227 N N . PHE A 1 164 ? -9.002 9.650 12.900 1.00 95.19 164 PHE A N 1
ATOM 1228 C CA . PHE A 1 164 ? -7.792 9.672 13.746 1.00 95.19 164 PHE A CA 1
ATOM 1229 C C . PHE A 1 164 ? -6.587 9.017 13.063 1.00 95.19 164 PHE A C 1
ATOM 1231 O O . PHE A 1 164 ? -5.480 9.012 13.601 1.00 95.19 164 PHE A O 1
ATOM 1238 N N . THR A 1 165 ? -6.794 8.432 11.884 1.00 94.62 165 THR A N 1
ATOM 1239 C CA . THR A 1 165 ? -5.763 7.787 11.075 1.00 94.62 165 THR A CA 1
ATOM 1240 C C . THR A 1 165 ? -6.146 7.830 9.599 1.00 94.62 165 THR A C 1
ATOM 1242 O O . THR A 1 165 ? -7.284 8.144 9.251 1.00 94.62 165 THR A O 1
ATOM 1245 N N . PHE A 1 166 ? -5.198 7.505 8.724 1.00 93.44 166 PHE A N 1
ATOM 1246 C CA . PHE A 1 166 ? -5.427 7.455 7.288 1.00 93.44 166 PHE A CA 1
ATOM 1247 C C . PHE A 1 166 ? -5.794 6.042 6.841 1.00 93.44 166 PHE A C 1
ATOM 1249 O O . PHE A 1 166 ? -4.990 5.112 6.934 1.00 93.44 166 PHE A O 1
ATOM 1256 N N . THR A 1 167 ? -7.014 5.880 6.338 1.00 91.94 167 THR A N 1
ATOM 1257 C CA . THR A 1 167 ? -7.489 4.599 5.819 1.00 91.94 167 THR A CA 1
ATOM 1258 C C . THR A 1 167 ? -7.085 4.426 4.358 1.00 91.94 167 THR A C 1
ATOM 1260 O O . THR A 1 167 ? -7.511 5.180 3.487 1.00 91.94 167 THR A O 1
ATOM 1263 N N . THR A 1 168 ? -6.322 3.374 4.067 1.00 91.75 168 THR A N 1
ATOM 1264 C CA . THR A 1 168 ? -5.959 2.966 2.699 1.00 91.75 168 THR A CA 1
ATOM 1265 C C . THR A 1 168 ? -6.264 1.488 2.484 1.00 91.75 168 THR A C 1
ATOM 1267 O O . THR A 1 168 ? -6.508 0.752 3.442 1.00 91.75 168 THR A O 1
ATOM 1270 N N . SER A 1 169 ? -6.195 1.007 1.241 1.00 92.50 169 SER A N 1
ATOM 1271 C CA . SER A 1 169 ? -6.248 -0.432 0.939 1.00 92.50 169 SER A CA 1
ATOM 1272 C C . SER A 1 169 ? -4.954 -1.181 1.236 1.00 92.50 169 SER A C 1
ATOM 1274 O O . SER A 1 169 ? -4.967 -2.401 1.121 1.00 92.50 169 SER A O 1
ATOM 1276 N N . ALA A 1 170 ? -3.877 -0.503 1.643 1.00 93.31 170 ALA A N 1
ATOM 1277 C CA . ALA A 1 170 ? -2.585 -1.144 1.857 1.00 93.31 170 ALA A CA 1
ATOM 1278 C C . ALA A 1 170 ? -2.683 -2.299 2.865 1.00 93.31 170 ALA A C 1
ATOM 1280 O O . ALA A 1 170 ? -3.126 -2.120 4.000 1.00 93.31 170 ALA A O 1
ATOM 1281 N N . GLY A 1 171 ? -2.263 -3.488 2.445 1.00 95.44 171 GLY A N 1
ATOM 1282 C CA . GLY A 1 171 ? -2.398 -4.714 3.218 1.00 95.44 171 GLY A CA 1
ATOM 1283 C C . GLY A 1 171 ? -3.680 -5.480 2.906 1.00 95.44 171 GLY A C 1
ATOM 1284 O O . GLY A 1 171 ? -4.064 -6.337 3.699 1.00 95.44 171 GLY A O 1
ATOM 1285 N N . THR A 1 172 ? -4.366 -5.201 1.797 1.00 97.62 172 THR A N 1
ATOM 1286 C CA . THR A 1 172 ? -5.587 -5.912 1.387 1.00 97.62 172 THR A CA 1
ATOM 1287 C C . THR A 1 172 ? -5.305 -6.704 0.129 1.00 97.62 172 THR A C 1
ATOM 1289 O O . THR A 1 172 ? -4.595 -6.260 -0.759 1.00 97.62 172 THR A O 1
ATOM 1292 N N . ALA A 1 173 ? -5.847 -7.912 0.041 1.00 97.62 173 ALA A N 1
ATOM 1293 C CA . ALA A 1 173 ? -5.713 -8.684 -1.179 1.00 97.62 173 ALA A CA 1
ATOM 1294 C C . ALA A 1 173 ? -6.935 -9.548 -1.449 1.00 97.62 173 ALA A C 1
ATOM 1296 O O . ALA A 1 173 ? -7.396 -10.299 -0.580 1.00 97.62 173 ALA A O 1
ATOM 1297 N N . ALA A 1 174 ? -7.386 -9.518 -2.700 1.00 97.62 174 ALA A N 1
ATOM 1298 C CA . ALA A 1 174 ? -8.311 -10.498 -3.248 1.00 97.62 174 ALA A CA 1
ATOM 1299 C C . ALA A 1 174 ? -7.584 -11.693 -3.893 1.00 97.62 174 ALA A C 1
ATOM 1301 O O . ALA A 1 174 ? -6.634 -11.551 -4.666 1.00 97.62 174 ALA A O 1
ATOM 1302 N N . HIS A 1 175 ? -8.064 -12.908 -3.626 1.00 97.19 175 HIS A N 1
ATOM 1303 C CA . HIS A 1 175 ? -7.628 -14.113 -4.334 1.00 97.19 175 HIS A CA 1
ATOM 1304 C C . HIS A 1 175 ? -8.704 -15.200 -4.296 1.00 97.19 175 HIS A C 1
ATOM 1306 O O . HIS A 1 175 ? -9.541 -15.236 -3.402 1.00 97.19 175 HIS A O 1
ATOM 1312 N N . THR A 1 176 ? -8.631 -16.179 -5.193 1.00 95.69 176 THR A N 1
ATOM 1313 C CA . THR A 1 176 ? -9.489 -17.381 -5.181 1.00 95.69 176 THR A CA 1
ATOM 1314 C C . THR A 1 176 ? -9.249 -18.334 -3.997 1.00 95.69 176 THR A C 1
ATOM 1316 O O . THR A 1 176 ? -9.904 -19.365 -3.877 1.00 95.69 176 THR A O 1
ATOM 1319 N N . GLY A 1 177 ? -8.297 -18.027 -3.108 1.00 96.69 177 GLY A N 1
ATOM 1320 C CA . GLY A 1 177 ? -7.945 -18.876 -1.974 1.00 96.69 177 GLY A CA 1
ATOM 1321 C C . GLY A 1 177 ? -7.373 -18.067 -0.818 1.00 96.69 177 GLY A C 1
ATOM 1322 O O . GLY A 1 177 ? -6.536 -17.190 -1.023 1.00 96.69 177 GLY A O 1
ATOM 1323 N N . PHE A 1 178 ? -7.804 -18.393 0.402 1.00 96.81 178 PHE A N 1
ATOM 1324 C CA . PHE A 1 178 ? -7.446 -17.642 1.608 1.00 96.81 178 PHE A CA 1
ATOM 1325 C C . PHE A 1 178 ? -5.926 -17.539 1.847 1.00 96.81 178 PHE A C 1
ATOM 1327 O O . PHE A 1 178 ? -5.457 -16.421 2.036 1.00 96.81 178 PHE A O 1
ATOM 1334 N N . PRO A 1 179 ? -5.113 -18.618 1.750 1.00 95.88 179 PRO A N 1
ATOM 1335 C CA . PRO A 1 179 ? -3.668 -18.504 1.977 1.00 95.88 179 PRO A CA 1
ATOM 1336 C C . PRO A 1 179 ? -2.965 -17.575 0.982 1.00 95.88 179 PRO A C 1
ATOM 1338 O O . PRO A 1 179 ? -1.991 -16.911 1.323 1.00 95.88 179 PRO A O 1
ATOM 1341 N N . ALA A 1 180 ? -3.452 -17.517 -0.259 1.00 96.38 180 ALA A N 1
ATOM 1342 C CA . ALA A 1 180 ? -2.879 -16.655 -1.283 1.00 96.38 180 ALA A CA 1
ATOM 1343 C C . ALA A 1 180 ? -3.299 -15.189 -1.109 1.00 96.38 180 ALA A C 1
ATOM 1345 O O . ALA A 1 180 ? -2.460 -14.314 -1.312 1.00 96.38 180 ALA A O 1
ATOM 1346 N N . ALA A 1 181 ? -4.546 -14.936 -0.689 1.00 97.75 181 ALA A N 1
ATOM 1347 C CA . ALA A 1 181 ? -5.002 -13.606 -0.287 1.00 97.75 181 ALA A CA 1
ATOM 1348 C C . ALA A 1 181 ? -4.181 -13.102 0.910 1.00 97.75 181 ALA A C 1
ATOM 1350 O O . ALA A 1 181 ? -3.526 -12.073 0.810 1.00 97.75 181 ALA A O 1
ATOM 1351 N N . LEU A 1 182 ? -4.087 -13.890 1.985 1.00 97.19 182 LEU A N 1
ATOM 1352 C CA . LEU A 1 182 ? -3.302 -13.531 3.168 1.00 97.19 182 LEU A CA 1
ATOM 1353 C C . LEU A 1 182 ? -1.828 -13.257 2.836 1.00 97.19 182 LEU A C 1
ATOM 1355 O O . LEU A 1 182 ? -1.279 -12.246 3.259 1.00 97.19 182 LEU A O 1
ATOM 1359 N N . ARG A 1 183 ? -1.182 -14.120 2.041 1.00 96.50 183 ARG A N 1
ATOM 1360 C CA . ARG A 1 183 ? 0.212 -13.907 1.620 1.00 96.50 183 ARG A CA 1
ATOM 1361 C C . ARG A 1 183 ? 0.381 -12.584 0.869 1.00 96.50 183 ARG A C 1
ATOM 1363 O O . ARG A 1 183 ? 1.359 -11.885 1.102 1.00 96.50 183 ARG A O 1
ATOM 1370 N N . ASN A 1 184 ? -0.529 -12.259 -0.049 1.00 97.12 184 ASN A N 1
ATOM 1371 C CA . ASN A 1 184 ? -0.448 -11.019 -0.819 1.00 97.12 184 ASN A CA 1
ATOM 1372 C C . ASN A 1 184 ? -0.679 -9.787 0.074 1.00 97.12 184 ASN A C 1
ATOM 1374 O O . ASN A 1 184 ? 0.093 -8.842 -0.031 1.00 97.12 184 ASN A O 1
ATOM 1378 N N . ALA A 1 185 ? -1.646 -9.848 0.994 1.00 97.75 185 ALA A N 1
ATOM 1379 C CA . ALA A 1 185 ? -1.900 -8.809 1.993 1.00 97.75 185 ALA A CA 1
ATOM 1380 C C . ALA A 1 185 ? -0.664 -8.542 2.875 1.00 97.75 185 ALA A C 1
ATOM 1382 O O . ALA A 1 185 ? -0.268 -7.401 3.083 1.00 97.75 185 ALA A O 1
ATOM 1383 N N . VAL A 1 186 ? 0.013 -9.597 3.342 1.00 97.25 186 VAL A N 1
ATOM 1384 C CA . VAL A 1 186 ? 1.247 -9.457 4.135 1.00 97.25 186 VAL A CA 1
ATOM 1385 C C . VAL A 1 186 ? 2.406 -8.898 3.303 1.00 97.25 186 VAL A C 1
ATOM 1387 O O . VAL A 1 186 ? 3.152 -8.052 3.788 1.00 97.25 186 VAL A O 1
ATOM 1390 N N . LEU A 1 187 ? 2.570 -9.338 2.050 1.00 97.44 187 LEU A N 1
ATOM 1391 C CA . LEU A 1 187 ? 3.600 -8.780 1.165 1.00 97.44 187 LEU A CA 1
ATOM 1392 C C . LEU A 1 187 ? 3.386 -7.285 0.919 1.00 97.44 187 LEU A C 1
ATOM 1394 O O . LEU A 1 187 ? 4.362 -6.542 0.853 1.00 97.44 187 LEU A O 1
ATOM 1398 N N . GLU A 1 188 ? 2.137 -6.845 0.804 1.00 97.19 188 GLU A N 1
ATOM 1399 C CA . GLU A 1 188 ? 1.812 -5.430 0.656 1.00 97.19 188 GLU A CA 1
ATOM 1400 C C . GLU A 1 188 ? 2.109 -4.634 1.936 1.00 97.19 188 GLU A C 1
ATOM 1402 O O . GLU A 1 188 ? 2.696 -3.562 1.845 1.00 97.19 188 GLU A O 1
ATOM 1407 N N . LEU A 1 189 ? 1.852 -5.179 3.133 1.00 96.25 189 LEU A N 1
ATOM 1408 C CA . LEU A 1 189 ? 2.312 -4.533 4.373 1.00 96.25 189 LEU A CA 1
ATOM 1409 C C . LEU A 1 189 ? 3.835 -4.337 4.403 1.00 96.25 189 LEU A C 1
ATOM 1411 O O . LEU A 1 189 ? 4.310 -3.262 4.760 1.00 96.25 189 LEU A O 1
ATOM 1415 N N . ILE A 1 190 ? 4.607 -5.352 3.993 1.00 97.31 190 ILE A N 1
ATOM 1416 C CA . ILE A 1 190 ? 6.076 -5.251 3.915 1.00 97.31 190 ILE A CA 1
ATOM 1417 C C . ILE A 1 190 ? 6.501 -4.224 2.853 1.00 97.31 190 ILE A C 1
ATOM 1419 O O . ILE A 1 190 ? 7.481 -3.502 3.040 1.00 97.31 190 ILE A O 1
ATOM 1423 N N . GLN A 1 191 ? 5.775 -4.147 1.733 1.00 98.25 191 GLN A N 1
ATOM 1424 C CA . GLN A 1 191 ? 6.011 -3.145 0.692 1.00 98.25 191 GLN A CA 1
ATOM 1425 C C . GLN A 1 191 ? 5.908 -1.734 1.262 1.00 98.25 191 GLN A C 1
ATOM 1427 O O . GLN A 1 191 ? 6.793 -0.910 1.032 1.00 98.25 191 GLN A O 1
ATOM 1432 N N . THR A 1 192 ? 4.829 -1.477 1.994 1.00 97.12 192 THR A N 1
ATOM 1433 C CA . THR A 1 192 ? 4.539 -0.175 2.575 1.00 97.12 192 THR A CA 1
ATOM 1434 C C . THR A 1 192 ? 5.530 0.184 3.678 1.00 97.12 192 THR A C 1
ATOM 1436 O O . THR A 1 192 ? 6.046 1.299 3.654 1.00 97.12 192 THR A O 1
ATOM 1439 N N . ASP A 1 193 ? 5.890 -0.764 4.554 1.00 98.06 193 ASP A N 1
ATOM 1440 C CA . ASP A 1 193 ? 6.918 -0.549 5.583 1.00 98.06 193 ASP A CA 1
ATOM 1441 C C . ASP A 1 193 ? 8.240 -0.086 4.955 1.00 98.06 193 ASP A C 1
ATOM 1443 O O . ASP A 1 193 ? 8.772 0.968 5.306 1.00 98.06 193 ASP A O 1
ATOM 1447 N N . ALA A 1 194 ? 8.712 -0.822 3.943 1.00 98.12 194 ALA A N 1
ATOM 1448 C CA . ALA A 1 194 ? 9.949 -0.510 3.235 1.00 98.12 194 ALA A CA 1
ATOM 1449 C C . ALA A 1 194 ? 9.877 0.831 2.489 1.00 98.12 194 ALA A C 1
ATOM 1451 O O . ALA A 1 194 ? 10.838 1.601 2.499 1.00 98.12 194 ALA A O 1
ATOM 1452 N N . ALA A 1 195 ? 8.750 1.123 1.834 1.00 98.19 195 ALA A N 1
ATOM 1453 C CA . ALA A 1 195 ? 8.569 2.345 1.056 1.00 98.19 195 ALA A CA 1
ATOM 1454 C C . ALA A 1 195 ? 8.533 3.598 1.939 1.00 98.19 195 ALA A C 1
ATOM 1456 O O . ALA A 1 195 ? 9.233 4.571 1.646 1.00 98.19 195 ALA A O 1
ATOM 1457 N N . MET A 1 196 ? 7.764 3.559 3.030 1.00 98.12 196 MET A N 1
ATOM 1458 C CA . MET A 1 196 ? 7.663 4.653 4.000 1.00 98.12 196 MET A CA 1
ATOM 1459 C C . MET A 1 196 ? 8.967 4.837 4.767 1.00 98.12 196 MET A C 1
ATOM 1461 O O . MET A 1 196 ? 9.453 5.961 4.893 1.00 98.12 196 MET A O 1
ATOM 1465 N N . GLY A 1 197 ? 9.564 3.735 5.223 1.00 98.00 197 GLY A N 1
ATOM 1466 C CA . GLY A 1 197 ? 10.825 3.745 5.951 1.00 98.00 197 GLY A CA 1
ATOM 1467 C C . GLY A 1 197 ? 11.984 4.259 5.104 1.00 98.00 197 GLY A C 1
ATOM 1468 O O . GLY A 1 197 ? 12.760 5.085 5.569 1.00 98.00 197 GLY A O 1
ATOM 1469 N N . THR A 1 198 ? 12.057 3.865 3.830 1.00 97.62 198 THR A N 1
ATOM 1470 C CA . THR A 1 198 ? 13.061 4.406 2.901 1.00 97.62 198 THR A CA 1
ATOM 1471 C C . THR A 1 198 ? 12.790 5.872 2.574 1.00 97.62 198 THR A C 1
ATOM 1473 O O . THR A 1 198 ? 13.727 6.649 2.450 1.00 97.62 198 THR A O 1
ATOM 1476 N N . TRP A 1 199 ? 11.530 6.284 2.412 1.00 97.88 199 TRP A N 1
ATOM 1477 C CA . TRP A 1 199 ? 11.230 7.660 2.017 1.00 97.88 199 TRP A CA 1
ATOM 1478 C C . TRP A 1 199 ? 11.476 8.675 3.132 1.00 97.88 199 TRP A C 1
ATOM 1480 O O . TRP A 1 199 ? 12.159 9.672 2.895 1.00 97.88 199 TRP A O 1
ATOM 1490 N N . PHE A 1 200 ? 10.910 8.431 4.316 1.00 97.75 200 PHE A N 1
ATOM 1491 C CA . PHE A 1 200 ? 10.972 9.342 5.461 1.00 97.75 200 PHE A CA 1
ATOM 1492 C C . PHE A 1 200 ? 12.208 9.105 6.339 1.00 97.75 200 PHE A C 1
ATOM 1494 O O . PHE A 1 200 ? 12.660 10.023 7.028 1.00 97.75 200 PHE A O 1
ATOM 1501 N N . GLY A 1 201 ? 12.754 7.887 6.322 1.00 97.19 201 GLY A N 1
ATOM 1502 C CA . GLY A 1 201 ? 13.909 7.487 7.117 1.00 97.19 201 GLY A CA 1
ATOM 1503 C C . GLY A 1 201 ? 15.262 7.837 6.492 1.00 97.19 201 GLY A C 1
ATOM 1504 O O . GLY A 1 201 ? 15.356 8.285 5.349 1.00 97.19 201 GLY A O 1
ATOM 1505 N N . ALA A 1 202 ? 16.335 7.610 7.250 1.00 95.81 202 ALA A N 1
ATOM 1506 C CA . ALA A 1 202 ? 17.721 7.766 6.791 1.00 95.81 202 ALA A CA 1
ATOM 1507 C C . ALA A 1 202 ? 18.188 6.642 5.845 1.00 95.81 202 ALA A C 1
ATOM 1509 O O . ALA A 1 202 ? 19.250 6.746 5.239 1.00 95.81 202 ALA A O 1
ATOM 1510 N N . THR A 1 203 ? 17.420 5.556 5.727 1.00 95.06 203 THR A N 1
ATOM 1511 C CA . THR A 1 203 ? 17.723 4.454 4.804 1.00 95.06 203 THR A CA 1
ATOM 1512 C C . THR A 1 203 ? 17.573 4.927 3.362 1.00 95.06 203 THR A C 1
ATOM 1514 O O . THR A 1 203 ? 16.564 5.535 3.003 1.00 95.06 203 THR A O 1
ATOM 1517 N N . ASP A 1 204 ? 18.570 4.643 2.527 1.00 94.00 204 ASP A N 1
ATOM 1518 C CA . ASP A 1 204 ? 18.544 5.003 1.113 1.00 94.00 204 ASP A CA 1
ATOM 1519 C C . ASP A 1 204 ? 18.102 3.834 0.226 1.00 94.00 204 ASP A C 1
ATOM 1521 O O . ASP A 1 204 ? 18.449 2.677 0.492 1.00 94.00 204 ASP A O 1
ATOM 1525 N N . PRO A 1 205 ? 17.358 4.115 -0.858 1.00 96.44 205 PRO A N 1
ATOM 1526 C CA . PRO A 1 205 ? 17.072 3.114 -1.870 1.00 96.44 205 PRO A CA 1
ATOM 1527 C C . PRO A 1 205 ? 18.348 2.782 -2.650 1.00 96.44 205 PRO A C 1
ATOM 1529 O O . PRO A 1 205 ? 19.116 3.663 -3.039 1.00 96.44 205 PRO A O 1
ATOM 1532 N N . ILE A 1 206 ? 18.558 1.499 -2.936 1.00 96.06 206 ILE A N 1
ATOM 1533 C CA . ILE A 1 206 ? 19.780 1.017 -3.589 1.00 96.06 206 ILE A CA 1
ATOM 1534 C C . ILE A 1 206 ? 19.496 0.787 -5.078 1.00 96.06 206 ILE A C 1
ATOM 1536 O O . ILE A 1 206 ? 18.697 -0.100 -5.396 1.00 96.06 206 ILE A O 1
ATOM 1540 N N . PRO A 1 207 ? 20.119 1.537 -6.009 1.00 96.88 207 PRO A N 1
ATOM 1541 C CA . PRO A 1 207 ? 19.911 1.344 -7.443 1.00 96.88 207 PRO A CA 1
ATOM 1542 C C . PRO A 1 207 ? 20.405 -0.041 -7.874 1.00 96.88 207 PRO A C 1
ATOM 1544 O O . PRO A 1 207 ? 21.425 -0.525 -7.383 1.00 96.88 207 PRO A O 1
ATOM 1547 N N . LEU A 1 208 ? 19.706 -0.678 -8.812 1.00 96.50 208 LEU A N 1
ATOM 1548 C CA . LEU A 1 208 ? 20.003 -2.030 -9.291 1.00 96.50 208 LEU A CA 1
ATOM 1549 C C . LEU A 1 208 ? 20.429 -2.016 -10.758 1.00 96.50 208 LEU A C 1
ATOM 1551 O O . LEU A 1 208 ? 19.693 -1.525 -11.616 1.00 96.50 208 LEU A O 1
ATOM 1555 N N . ASP A 1 209 ? 21.574 -2.634 -11.062 1.00 95.31 209 ASP A N 1
ATOM 1556 C CA . ASP A 1 209 ? 21.950 -2.932 -12.446 1.00 95.31 209 ASP A CA 1
ATOM 1557 C C . ASP A 1 209 ? 21.453 -4.327 -12.837 1.00 95.31 209 ASP A C 1
ATOM 1559 O O . ASP A 1 209 ? 22.016 -5.360 -12.472 1.00 95.31 209 ASP A O 1
ATOM 1563 N N . LEU A 1 210 ? 20.384 -4.364 -13.631 1.00 94.94 210 LEU A N 1
ATOM 1564 C CA . LEU A 1 210 ? 19.771 -5.609 -14.091 1.00 94.94 210 LEU A CA 1
ATOM 1565 C C . LEU A 1 210 ? 20.658 -6.398 -15.070 1.00 94.94 210 LEU A C 1
ATOM 1567 O O . LEU A 1 210 ? 20.337 -7.558 -15.344 1.00 94.94 210 LEU A O 1
ATOM 1571 N N . ASN A 1 211 ? 21.720 -5.806 -15.628 1.00 94.25 211 ASN A N 1
ATOM 1572 C CA . ASN A 1 211 ? 22.672 -6.496 -16.506 1.00 94.25 211 ASN A CA 1
ATOM 1573 C C . ASN A 1 211 ? 23.833 -7.136 -15.740 1.00 94.25 211 ASN A C 1
ATOM 1575 O O . ASN A 1 211 ? 24.474 -8.037 -16.280 1.00 94.25 211 ASN A O 1
ATOM 1579 N N . ALA A 1 212 ? 24.082 -6.705 -14.503 1.00 93.88 212 ALA A N 1
ATOM 1580 C CA . ALA A 1 212 ? 25.233 -7.134 -13.716 1.00 93.88 212 ALA A CA 1
ATOM 1581 C C . ALA A 1 212 ? 25.128 -8.574 -13.180 1.00 93.88 212 ALA A C 1
ATOM 1583 O O . ALA A 1 212 ? 26.120 -9.103 -12.689 1.00 93.88 212 ALA A O 1
ATOM 1584 N N . SER A 1 213 ? 23.959 -9.224 -13.270 1.00 94.62 213 SER A N 1
ATOM 1585 C CA . SER A 1 213 ? 23.757 -10.585 -12.755 1.00 94.62 213 SER A CA 1
ATOM 1586 C C . SER A 1 213 ? 22.755 -11.403 -13.589 1.00 94.62 213 SER A C 1
ATOM 1588 O O . SER A 1 213 ? 21.740 -10.876 -14.055 1.00 94.62 213 SER A O 1
ATOM 1590 N N . PRO A 1 214 ? 22.959 -12.729 -13.749 1.00 95.19 214 PRO A N 1
ATOM 1591 C CA . PRO A 1 214 ? 21.954 -13.618 -14.332 1.00 95.19 214 PRO A CA 1
ATOM 1592 C C . PRO A 1 214 ? 20.694 -13.743 -13.462 1.00 95.19 214 PRO A C 1
ATOM 1594 O O . PRO A 1 214 ? 19.637 -14.123 -13.977 1.00 95.19 214 PRO A O 1
ATOM 1597 N N . ARG A 1 215 ? 20.762 -13.384 -12.170 1.00 95.00 215 ARG A N 1
ATOM 1598 C CA . ARG A 1 215 ? 19.629 -13.429 -11.236 1.00 95.00 215 ARG A CA 1
ATOM 1599 C C . ARG A 1 215 ? 18.448 -12.588 -11.721 1.00 95.00 215 ARG A C 1
ATOM 1601 O O . ARG A 1 215 ? 17.308 -12.928 -11.435 1.00 95.00 215 ARG A O 1
ATOM 1608 N N . THR A 1 216 ? 18.694 -11.539 -12.500 1.00 96.81 216 THR A N 1
ATOM 1609 C CA . THR A 1 216 ? 17.677 -10.635 -13.064 1.00 96.81 216 THR A CA 1
ATOM 1610 C C . THR A 1 216 ? 17.365 -10.911 -14.533 1.00 96.81 216 THR A C 1
ATOM 1612 O O . THR A 1 216 ? 16.602 -10.171 -15.150 1.00 96.81 216 THR A O 1
ATOM 1615 N N . ALA A 1 217 ? 17.922 -11.970 -15.133 1.00 95.12 217 ALA A N 1
ATOM 1616 C CA . ALA A 1 217 ? 17.803 -12.211 -16.570 1.00 95.12 217 ALA A CA 1
ATOM 1617 C C . ALA A 1 217 ? 16.346 -12.343 -17.041 1.00 95.12 217 ALA A C 1
ATOM 1619 O O . ALA A 1 217 ? 16.002 -11.822 -18.102 1.00 95.12 217 ALA A O 1
ATOM 1620 N N . THR A 1 218 ? 15.484 -12.990 -16.248 1.00 95.38 218 THR A N 1
ATOM 1621 C CA . THR A 1 218 ? 14.079 -13.215 -16.623 1.00 95.38 218 THR A CA 1
ATOM 1622 C C . THR A 1 218 ? 13.283 -11.912 -16.615 1.00 95.38 218 THR A C 1
ATOM 1624 O O . THR A 1 218 ? 12.627 -11.591 -17.608 1.00 95.38 218 THR A O 1
ATOM 1627 N N . SER A 1 219 ? 13.350 -11.136 -15.527 1.00 94.62 219 SER A N 1
ATOM 1628 C CA . SER A 1 219 ? 12.662 -9.843 -15.433 1.00 94.62 219 SER A CA 1
ATOM 1629 C C . SER A 1 219 ? 13.224 -8.842 -16.439 1.00 94.62 219 SER A C 1
ATOM 1631 O O . SER A 1 219 ? 12.446 -8.213 -17.151 1.00 94.62 219 SER A O 1
ATOM 1633 N N . ARG A 1 220 ? 14.552 -8.768 -16.595 1.00 95.00 220 ARG A N 1
ATOM 1634 C CA . ARG A 1 220 ? 15.212 -7.929 -17.605 1.00 95.00 220 ARG A CA 1
ATOM 1635 C C . ARG A 1 220 ? 14.711 -8.244 -19.010 1.00 95.00 220 ARG A C 1
ATOM 1637 O O . ARG A 1 220 ? 14.316 -7.344 -19.745 1.00 95.00 220 ARG A O 1
ATOM 1644 N N . GLN A 1 221 ? 14.694 -9.522 -19.389 1.00 94.56 221 GLN A N 1
ATOM 1645 C CA . GLN A 1 221 ? 14.214 -9.925 -20.706 1.00 94.56 221 GLN A CA 1
ATOM 1646 C C . GLN A 1 221 ? 12.728 -9.590 -20.885 1.00 94.56 221 GLN A C 1
ATOM 1648 O O . GLN A 1 221 ? 12.330 -9.143 -21.959 1.00 94.56 221 GLN A O 1
ATOM 1653 N N . ALA A 1 222 ? 11.909 -9.792 -19.850 1.00 92.19 222 ALA A N 1
ATOM 1654 C CA . ALA A 1 222 ? 10.496 -9.440 -19.881 1.00 92.19 222 ALA A CA 1
ATOM 1655 C C . ALA A 1 222 ? 10.300 -7.930 -20.088 1.00 92.19 222 ALA A C 1
ATOM 1657 O O . ALA A 1 222 ? 9.571 -7.551 -21.000 1.00 92.19 222 ALA A O 1
ATOM 1658 N N . VAL A 1 223 ? 10.980 -7.086 -19.307 1.00 93.25 223 VAL A N 1
ATOM 1659 C CA . VAL A 1 223 ? 10.931 -5.616 -19.407 1.00 93.25 223 VAL A CA 1
ATOM 1660 C C . VAL A 1 223 ? 11.382 -5.151 -20.794 1.00 93.25 223 VAL A C 1
ATOM 1662 O O . VAL A 1 223 ? 10.610 -4.495 -21.493 1.00 93.25 223 VAL A O 1
ATOM 1665 N N . ASN A 1 224 ? 12.561 -5.582 -21.256 1.00 92.12 224 ASN A N 1
ATOM 1666 C CA . ASN A 1 224 ? 13.141 -5.137 -22.530 1.00 92.12 224 ASN A CA 1
ATOM 1667 C C . ASN A 1 224 ? 12.243 -5.417 -23.742 1.00 92.12 224 ASN A C 1
ATOM 1669 O O . ASN A 1 224 ? 12.209 -4.624 -24.675 1.00 92.12 224 ASN A O 1
ATOM 1673 N N . ARG A 1 225 ? 11.464 -6.509 -23.734 1.00 90.50 225 ARG A N 1
ATOM 1674 C CA . ARG A 1 225 ? 10.517 -6.821 -24.826 1.00 90.50 225 ARG A CA 1
ATOM 1675 C C . ARG A 1 225 ? 9.364 -5.814 -24.958 1.00 90.50 225 ARG A C 1
ATOM 1677 O O . ARG A 1 225 ? 8.578 -5.918 -25.899 1.00 90.50 225 ARG A O 1
ATOM 1684 N N . ARG A 1 226 ? 9.184 -4.921 -23.985 1.00 89.38 226 ARG A N 1
ATOM 1685 C CA . ARG A 1 226 ? 7.989 -4.072 -23.834 1.00 89.38 226 ARG A CA 1
ATOM 1686 C C . ARG A 1 226 ? 8.315 -2.595 -23.924 1.00 89.38 226 ARG A C 1
ATOM 1688 O O . ARG A 1 226 ? 7.404 -1.814 -24.200 1.00 89.38 226 ARG A O 1
ATOM 1695 N N . LEU A 1 227 ? 9.578 -2.249 -23.696 1.00 88.94 227 LEU A N 1
ATOM 1696 C CA . LEU A 1 227 ? 10.096 -0.916 -23.933 1.00 88.94 227 LEU A CA 1
ATOM 1697 C C . LEU A 1 227 ? 10.000 -0.595 -25.424 1.00 88.94 227 LEU A C 1
ATOM 1699 O O . LEU A 1 227 ? 10.204 -1.453 -26.289 1.00 88.94 227 LEU A O 1
ATOM 1703 N N . ARG A 1 228 ? 9.646 0.651 -25.717 1.00 85.50 228 ARG A N 1
ATOM 1704 C CA . ARG A 1 228 ? 9.732 1.203 -27.066 1.00 85.50 228 ARG A CA 1
ATOM 1705 C C . ARG A 1 228 ? 11.136 1.756 -27.274 1.00 85.50 228 ARG A C 1
ATOM 1707 O O . ARG A 1 228 ? 11.798 2.111 -26.308 1.00 85.50 228 ARG A O 1
ATOM 1714 N N . ARG A 1 229 ? 11.582 1.811 -28.532 1.00 82.56 229 ARG A N 1
ATOM 1715 C CA . ARG A 1 229 ? 12.943 2.245 -28.883 1.00 82.56 229 ARG A CA 1
ATOM 1716 C C . ARG A 1 229 ? 13.279 3.627 -28.312 1.00 82.56 229 ARG A C 1
ATOM 1718 O O . ARG A 1 229 ? 14.375 3.795 -27.799 1.00 82.56 229 ARG A O 1
ATOM 1725 N N . ASP A 1 230 ? 12.319 4.544 -28.370 1.00 82.69 230 ASP A N 1
ATOM 1726 C CA . ASP A 1 230 ? 12.471 5.939 -27.944 1.00 82.69 230 ASP A CA 1
ATOM 1727 C C . ASP A 1 230 ? 11.700 6.236 -26.640 1.00 82.69 230 ASP A C 1
ATOM 1729 O O . ASP A 1 230 ? 11.508 7.390 -26.271 1.00 82.69 230 ASP A O 1
ATOM 1733 N N . GLY A 1 231 ? 11.237 5.189 -25.944 1.00 83.31 231 GLY A N 1
ATOM 1734 C CA . GLY A 1 231 ? 10.507 5.318 -24.683 1.00 83.31 231 GLY A CA 1
ATOM 1735 C C . GLY A 1 231 ? 11.429 5.470 -23.465 1.00 83.31 231 GLY A C 1
ATOM 1736 O O . GLY A 1 231 ? 12.628 5.183 -23.548 1.00 83.31 231 GLY A O 1
ATOM 1737 N N . PRO A 1 232 ? 10.878 5.872 -22.305 1.00 86.25 232 PRO A N 1
ATOM 1738 C CA . PRO A 1 232 ? 11.652 6.037 -21.081 1.00 86.25 232 PRO A CA 1
ATOM 1739 C C . PRO A 1 232 ? 12.253 4.705 -20.610 1.00 86.25 232 PRO A C 1
ATOM 1741 O O . PRO A 1 232 ? 11.620 3.645 -20.671 1.00 86.25 232 PRO A O 1
ATOM 1744 N N . SER A 1 233 ? 13.495 4.762 -20.124 1.00 90.00 233 SER A N 1
ATOM 1745 C CA . SER A 1 233 ? 14.198 3.597 -19.580 1.00 90.00 233 SER A CA 1
ATOM 1746 C C . SER A 1 233 ? 13.893 3.438 -18.087 1.00 90.00 233 SER A C 1
ATOM 1748 O O . SER A 1 233 ? 14.191 4.354 -17.319 1.00 90.00 233 SER A O 1
ATOM 1750 N N . PRO A 1 234 ? 13.332 2.298 -17.643 1.00 95.12 234 PRO A N 1
ATOM 1751 C CA . PRO A 1 234 ? 13.024 2.081 -16.236 1.00 95.12 234 PRO A CA 1
ATOM 1752 C C . PRO A 1 234 ? 14.297 1.926 -15.407 1.00 95.12 234 PRO A C 1
ATOM 1754 O O . PRO A 1 234 ? 15.188 1.146 -15.756 1.00 95.12 234 PRO A O 1
ATOM 1757 N N . ARG A 1 235 ? 14.345 2.623 -14.271 1.00 96.38 235 ARG A N 1
ATOM 1758 C CA . ARG A 1 235 ? 15.358 2.431 -13.227 1.00 96.38 235 ARG A CA 1
ATOM 1759 C C . ARG A 1 235 ? 14.748 1.660 -12.066 1.00 96.38 235 ARG A C 1
ATOM 1761 O O . ARG A 1 235 ? 13.611 1.916 -11.682 1.00 96.38 235 ARG A O 1
ATOM 1768 N N . PHE A 1 236 ? 15.497 0.716 -11.508 1.00 97.75 236 PHE A N 1
ATOM 1769 C CA . PHE A 1 236 ? 15.028 -0.132 -10.417 1.00 97.75 236 PHE A CA 1
ATOM 1770 C C . PHE A 1 236 ? 15.846 0.114 -9.162 1.00 97.75 236 PHE A C 1
ATOM 1772 O O . PHE A 1 236 ? 17.067 0.245 -9.234 1.00 97.75 236 PHE A O 1
ATOM 1779 N N . TYR A 1 237 ? 15.168 0.112 -8.023 1.00 98.19 237 TYR A N 1
ATOM 1780 C CA . TYR A 1 237 ? 15.766 0.297 -6.713 1.00 98.19 237 TYR A CA 1
ATOM 1781 C C . TYR A 1 237 ? 15.281 -0.791 -5.775 1.00 98.19 237 TYR A C 1
ATOM 1783 O O . TYR A 1 237 ? 14.085 -1.072 -5.719 1.00 98.19 237 TYR A O 1
ATOM 1791 N N . TRP A 1 238 ? 16.193 -1.384 -5.018 1.00 97.81 238 TRP A N 1
ATOM 1792 C CA . TRP A 1 238 ? 15.825 -2.153 -3.840 1.00 97.81 238 TRP A CA 1
ATOM 1793 C C . TRP A 1 238 ? 15.535 -1.190 -2.691 1.00 97.81 238 TRP A C 1
ATOM 1795 O O . TRP A 1 238 ? 16.311 -0.265 -2.452 1.00 97.81 238 TRP A O 1
ATOM 1805 N N . LEU A 1 239 ? 14.417 -1.411 -2.001 1.00 97.75 239 LEU A N 1
ATOM 1806 C CA . LEU A 1 239 ? 14.062 -0.719 -0.768 1.00 97.75 239 LEU A CA 1
ATOM 1807 C C . LEU A 1 239 ? 14.324 -1.689 0.393 1.00 97.75 239 LEU A C 1
ATOM 1809 O O . LEU A 1 239 ? 13.559 -2.649 0.552 1.00 97.75 239 LEU A O 1
ATOM 1813 N N . PRO A 1 240 ? 15.421 -1.522 1.152 1.00 95.31 240 PRO A N 1
ATOM 1814 C CA . PRO A 1 240 ? 15.711 -2.390 2.282 1.00 95.31 240 PRO A CA 1
ATOM 1815 C C . PRO A 1 240 ? 14.606 -2.290 3.330 1.00 95.31 240 PRO A C 1
ATOM 1817 O O . PRO A 1 240 ? 14.232 -1.195 3.733 1.00 95.31 240 PRO A O 1
ATOM 1820 N N . ALA A 1 241 ? 14.112 -3.439 3.779 1.00 93.56 241 ALA A N 1
ATOM 1821 C CA . ALA A 1 241 ? 13.219 -3.547 4.920 1.00 93.56 241 ALA A CA 1
ATOM 1822 C C . ALA A 1 241 ? 14.011 -4.231 6.044 1.00 93.56 241 ALA A C 1
ATOM 1824 O O . ALA A 1 241 ? 14.313 -5.423 5.906 1.00 93.56 241 ALA A O 1
ATOM 1825 N N . PRO A 1 242 ? 14.428 -3.510 7.102 1.00 89.88 242 PRO A N 1
ATOM 1826 C CA . PRO A 1 242 ? 15.062 -4.120 8.266 1.00 89.88 242 PRO A CA 1
ATOM 1827 C C . PRO A 1 242 ? 14.190 -5.272 8.758 1.00 89.88 242 PRO A C 1
ATOM 1829 O O . PRO A 1 242 ? 12.977 -5.144 8.685 1.00 89.88 242 PRO A O 1
ATOM 1832 N N . ASP A 1 243 ? 14.792 -6.385 9.187 1.00 89.88 243 ASP A N 1
ATOM 1833 C CA . ASP A 1 243 ? 14.141 -7.551 9.822 1.00 89.88 243 ASP A CA 1
ATOM 1834 C C . ASP A 1 243 ? 12.947 -8.234 9.103 1.00 89.88 243 ASP A C 1
ATOM 1836 O O . ASP A 1 243 ? 12.426 -9.232 9.607 1.00 89.88 243 ASP A O 1
ATOM 1840 N N . LEU A 1 244 ? 12.567 -7.804 7.893 1.00 93.06 244 LEU A N 1
ATOM 1841 C CA . LEU A 1 244 ? 11.410 -8.331 7.165 1.00 93.06 244 LEU A CA 1
ATOM 1842 C C . LEU A 1 244 ? 11.780 -9.275 6.007 1.00 93.06 244 LEU A C 1
ATOM 1844 O O . LEU A 1 244 ? 12.655 -8.971 5.191 1.00 93.06 244 LEU A O 1
ATOM 1848 N N . PRO A 1 245 ? 11.075 -10.415 5.855 1.00 89.19 245 PRO A N 1
ATOM 1849 C CA . PRO A 1 245 ? 11.400 -11.414 4.844 1.00 89.19 245 PRO A CA 1
ATOM 1850 C C . PRO A 1 245 ? 10.701 -11.124 3.509 1.00 89.19 245 PRO A C 1
ATOM 1852 O O . PRO A 1 245 ? 9.709 -11.764 3.169 1.00 89.19 245 PRO A O 1
ATOM 1855 N N . ALA A 1 246 ? 11.212 -10.188 2.714 1.00 94.62 246 ALA A N 1
ATOM 1856 C CA . ALA A 1 246 ? 10.852 -10.056 1.301 1.00 94.62 246 ALA A CA 1
ATOM 1857 C C . ALA A 1 246 ? 11.793 -9.087 0.579 1.00 94.62 246 ALA A C 1
ATOM 1859 O O . ALA A 1 246 ? 12.645 -8.441 1.184 1.00 94.62 246 ALA A O 1
ATOM 1860 N N . ILE A 1 247 ? 11.621 -8.976 -0.736 1.00 96.94 247 ILE A N 1
ATOM 1861 C CA . ILE A 1 247 ? 12.324 -7.999 -1.557 1.00 96.94 247 ILE A CA 1
ATOM 1862 C C . ILE A 1 247 ? 11.296 -6.986 -2.052 1.00 96.94 247 ILE A C 1
ATOM 1864 O O . ILE A 1 247 ? 10.447 -7.321 -2.885 1.00 96.94 247 ILE A O 1
ATOM 1868 N N . THR A 1 248 ? 11.398 -5.755 -1.554 1.00 98.38 248 THR A N 1
ATOM 1869 C CA . THR A 1 248 ? 10.626 -4.612 -2.048 1.00 98.38 248 THR A CA 1
ATOM 1870 C C . THR A 1 248 ? 11.437 -3.859 -3.093 1.00 98.38 248 THR A C 1
ATOM 1872 O O . THR A 1 248 ? 12.595 -3.510 -2.871 1.00 98.38 248 THR A O 1
ATOM 1875 N N . VAL A 1 249 ? 10.834 -3.620 -4.252 1.00 98.56 249 VAL A N 1
ATOM 1876 C CA . VAL A 1 249 ? 11.451 -2.916 -5.373 1.00 98.56 249 VAL A CA 1
ATOM 1877 C C . VAL A 1 249 ? 10.610 -1.705 -5.744 1.00 98.56 249 VAL A C 1
ATOM 1879 O O . VAL A 1 249 ? 9.395 -1.826 -5.898 1.00 98.56 249 VAL A O 1
ATOM 1882 N N . ALA A 1 250 ? 11.272 -0.572 -5.967 1.00 98.50 250 ALA A N 1
ATOM 1883 C CA . ALA A 1 250 ? 10.715 0.554 -6.702 1.00 98.50 250 ALA A CA 1
ATOM 1884 C C . ALA A 1 250 ? 11.190 0.521 -8.160 1.00 98.50 250 ALA A C 1
ATOM 1886 O O . ALA A 1 250 ? 12.370 0.304 -8.437 1.00 98.50 250 ALA A O 1
ATOM 1887 N N . CYS A 1 251 ? 10.274 0.748 -9.096 1.00 98.19 251 CYS A N 1
ATOM 1888 C CA . CYS A 1 251 ? 10.566 1.041 -10.493 1.00 98.19 251 CYS A CA 1
ATOM 1889 C C . CYS A 1 251 ? 10.230 2.506 -10.751 1.00 98.19 251 CYS A C 1
ATOM 1891 O O . CYS A 1 251 ? 9.118 2.932 -10.450 1.00 98.19 251 CYS A O 1
ATOM 1893 N N . VAL A 1 252 ? 11.169 3.251 -11.322 1.00 97.06 252 VAL A N 1
ATOM 1894 C CA . VAL A 1 252 ? 11.030 4.669 -11.656 1.00 97.06 252 VAL A CA 1
ATOM 1895 C C . VAL A 1 252 ? 11.083 4.838 -13.168 1.00 97.06 252 VAL A C 1
ATOM 1897 O O . VAL A 1 252 ? 11.989 4.316 -13.826 1.00 97.06 252 VAL A O 1
ATOM 1900 N N . LEU A 1 253 ? 10.124 5.588 -13.704 1.00 94.50 253 LEU A N 1
ATOM 1901 C CA . LEU A 1 253 ? 10.128 6.100 -15.069 1.00 94.50 253 LEU A CA 1
ATOM 1902 C C . LEU A 1 253 ? 10.160 7.626 -15.016 1.00 94.50 253 LEU A C 1
ATOM 1904 O O . LEU A 1 253 ? 9.346 8.250 -14.341 1.00 94.50 253 LEU A O 1
ATOM 1908 N N . GLU A 1 254 ? 11.097 8.209 -15.753 1.00 92.88 254 GLU A N 1
ATOM 1909 C CA . GLU A 1 254 ? 11.218 9.652 -15.933 1.00 92.88 254 GLU A CA 1
ATOM 1910 C C . GLU A 1 254 ? 11.139 9.992 -17.413 1.00 92.88 254 GLU A C 1
ATOM 1912 O O . GLU A 1 254 ? 11.627 9.243 -18.265 1.00 92.88 254 GLU A O 1
ATOM 1917 N N . SER A 1 255 ? 10.530 11.134 -17.706 1.00 89.00 255 SER A N 1
ATOM 1918 C CA . SER A 1 255 ? 10.323 11.621 -19.063 1.00 89.00 255 SER A CA 1
ATOM 1919 C C . SER A 1 255 ? 10.509 13.139 -19.107 1.00 89.00 255 SER A C 1
ATOM 1921 O O . SER A 1 255 ? 10.149 13.831 -18.156 1.00 89.00 255 SER A O 1
ATOM 1923 N N . PRO A 1 256 ? 11.035 13.702 -20.210 1.00 87.56 256 PRO A N 1
ATOM 1924 C CA . PRO A 1 256 ? 11.006 15.148 -20.424 1.00 87.56 256 PRO A CA 1
ATOM 1925 C C . PRO A 1 256 ? 9.585 15.680 -20.699 1.00 87.56 256 PRO A C 1
ATOM 1927 O O . PRO A 1 256 ? 9.383 16.890 -20.750 1.00 87.56 256 PRO A O 1
ATOM 1930 N N . GLN A 1 257 ? 8.612 14.791 -20.916 1.00 86.81 257 GLN A N 1
ATOM 1931 C CA . GLN A 1 257 ? 7.203 15.107 -21.147 1.00 86.81 257 GLN A CA 1
ATOM 1932 C C . GLN A 1 257 ? 6.355 14.624 -19.968 1.00 86.81 257 GLN A C 1
ATOM 1934 O O . GLN A 1 257 ? 6.751 13.700 -19.267 1.00 86.81 257 GLN A O 1
ATOM 1939 N N . VAL A 1 258 ? 5.170 15.207 -19.779 1.00 87.62 258 VAL A N 1
ATOM 1940 C CA . VAL A 1 258 ? 4.229 14.771 -18.735 1.00 87.62 258 VAL A CA 1
ATOM 1941 C C . VAL A 1 258 ? 3.752 13.331 -19.012 1.00 87.62 258 VAL A C 1
ATOM 1943 O O . VAL A 1 258 ? 3.324 13.058 -20.135 1.00 87.62 258 VAL A O 1
ATOM 1946 N N . PRO A 1 259 ? 3.765 12.429 -18.011 1.00 91.62 259 PRO A N 1
ATOM 1947 C CA . PRO A 1 259 ? 4.241 12.653 -16.649 1.00 91.62 259 PRO A CA 1
ATOM 1948 C C . PRO A 1 259 ? 5.773 12.647 -16.571 1.00 91.62 259 PRO A C 1
ATOM 1950 O O . PRO A 1 259 ? 6.425 11.731 -17.072 1.00 91.62 259 PRO A O 1
ATOM 1953 N N . THR A 1 260 ? 6.343 13.651 -15.903 1.00 92.56 260 THR A N 1
ATOM 1954 C CA . THR A 1 260 ? 7.798 13.808 -15.757 1.00 92.56 260 THR A CA 1
ATOM 1955 C C . THR A 1 260 ? 8.409 12.738 -14.862 1.00 92.56 260 THR A C 1
ATOM 1957 O O . THR A 1 260 ? 9.563 12.354 -15.059 1.00 92.56 260 THR A O 1
ATOM 1960 N N . PHE A 1 261 ? 7.630 12.233 -13.905 1.00 94.50 261 PHE A N 1
ATOM 1961 C CA . PHE A 1 261 ? 8.027 11.197 -12.967 1.00 94.50 261 PHE A CA 1
ATOM 1962 C C . PHE A 1 261 ? 6.855 10.258 -12.658 1.00 94.50 261 PHE A C 1
ATOM 1964 O O . PHE A 1 261 ? 5.721 10.687 -12.448 1.00 94.50 261 PHE A O 1
ATOM 1971 N N . ALA A 1 262 ? 7.144 8.961 -12.594 1.00 95.19 262 ALA A N 1
ATOM 1972 C CA . ALA A 1 262 ? 6.248 7.941 -12.071 1.00 95.19 262 ALA A CA 1
ATOM 1973 C C . ALA A 1 262 ? 7.056 6.884 -11.314 1.00 95.19 262 ALA A C 1
ATOM 1975 O O . ALA A 1 262 ? 8.129 6.467 -11.758 1.00 95.19 262 ALA A O 1
ATOM 1976 N N . VAL A 1 263 ? 6.511 6.400 -10.200 1.00 97.12 263 VAL A N 1
ATOM 1977 C CA . VAL A 1 263 ? 7.097 5.312 -9.417 1.00 97.12 263 VAL A CA 1
ATOM 1978 C C . VAL A 1 263 ? 6.062 4.218 -9.186 1.00 97.12 263 VAL A C 1
ATOM 1980 O O . VAL A 1 263 ? 4.913 4.495 -8.865 1.00 97.12 263 VAL A O 1
ATOM 1983 N N . GLY A 1 264 ? 6.471 2.96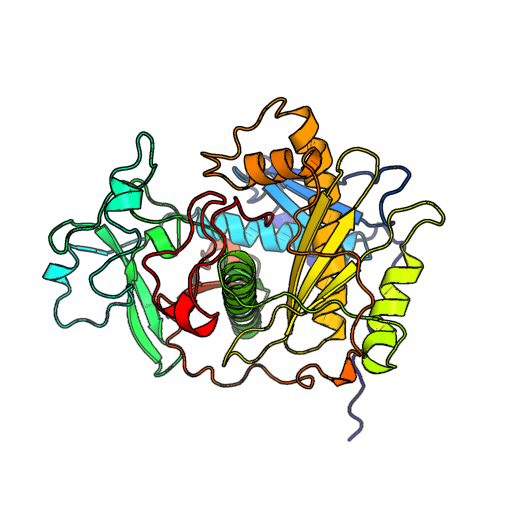8 -9.372 1.00 97.12 264 GLY A N 1
ATOM 1984 C CA . GLY A 1 264 ? 5.687 1.789 -9.023 1.00 97.12 264 GLY A CA 1
ATOM 1985 C C . GLY A 1 264 ? 6.427 0.939 -8.009 1.00 97.12 264 GLY A C 1
ATOM 1986 O O . GLY A 1 264 ? 7.644 0.776 -8.103 1.00 97.12 264 GLY A O 1
ATOM 1987 N N . LEU A 1 265 ? 5.694 0.382 -7.052 1.00 98.06 265 LEU A N 1
ATOM 1988 C CA . LEU A 1 265 ? 6.243 -0.453 -5.993 1.00 98.06 265 LEU A CA 1
ATOM 1989 C C . LEU A 1 265 ? 5.791 -1.896 -6.169 1.00 98.06 265 LEU A C 1
ATOM 1991 O O . LEU A 1 265 ? 4.667 -2.162 -6.575 1.00 98.06 265 LEU A O 1
ATOM 1995 N N . ALA A 1 266 ? 6.656 -2.844 -5.829 1.00 97.94 266 ALA A N 1
ATOM 1996 C CA . ALA A 1 266 ? 6.224 -4.214 -5.620 1.00 97.94 266 ALA A CA 1
ATOM 1997 C C . ALA A 1 266 ? 7.082 -4.926 -4.587 1.00 97.94 266 ALA A C 1
ATOM 1999 O O . ALA A 1 266 ? 8.308 -4.830 -4.602 1.00 97.94 266 ALA A O 1
ATOM 2000 N N . CYS A 1 267 ? 6.431 -5.739 -3.766 1.00 97.81 267 CYS A N 1
ATOM 2001 C CA . CYS A 1 267 ? 7.083 -6.657 -2.848 1.00 97.81 267 CYS A CA 1
ATOM 2002 C C . CYS A 1 267 ? 6.833 -8.117 -3.248 1.00 97.81 267 CYS A C 1
ATOM 2004 O O . CYS A 1 267 ? 5.717 -8.522 -3.601 1.00 97.81 267 CYS A O 1
ATOM 2006 N N . HIS A 1 268 ? 7.892 -8.928 -3.225 1.00 97.62 268 HIS A N 1
ATOM 2007 C CA . HIS A 1 268 ? 7.792 -10.375 -3.392 1.00 97.62 268 HIS A CA 1
ATOM 2008 C C . HIS A 1 268 ? 8.979 -11.083 -2.737 1.00 97.62 268 HIS A C 1
ATOM 2010 O O . HIS A 1 268 ? 10.089 -10.565 -2.699 1.00 97.62 268 HIS A O 1
ATOM 2016 N N . THR A 1 269 ? 8.805 -12.342 -2.343 1.00 96.44 269 THR A N 1
ATOM 2017 C CA . THR A 1 269 ? 9.912 -13.187 -1.860 1.00 96.44 269 THR A CA 1
ATOM 2018 C C . THR A 1 269 ? 10.874 -13.665 -2.959 1.00 96.44 269 THR A C 1
ATOM 2020 O O . THR A 1 269 ? 11.734 -14.495 -2.705 1.00 96.44 269 THR A O 1
ATOM 2023 N N . HIS A 1 270 ? 10.691 -13.214 -4.204 1.00 97.00 270 HIS A N 1
ATOM 2024 C CA . HIS A 1 270 ? 11.489 -13.622 -5.361 1.00 97.00 270 HIS A CA 1
ATOM 2025 C C . HIS A 1 270 ? 11.809 -12.387 -6.193 1.00 97.00 270 HIS A C 1
ATOM 2027 O O . HIS A 1 270 ? 10.885 -11.706 -6.658 1.00 97.00 270 HIS A O 1
ATOM 2033 N N . LEU A 1 271 ? 13.094 -12.135 -6.436 1.00 97.38 271 LEU A N 1
ATOM 2034 C CA . LEU A 1 271 ? 13.558 -10.877 -7.020 1.00 97.38 271 LEU A CA 1
ATOM 2035 C C . LEU A 1 271 ? 12.938 -10.593 -8.396 1.00 97.38 271 LEU A C 1
ATOM 2037 O O . LEU A 1 271 ? 12.440 -9.497 -8.641 1.00 97.38 271 LEU A O 1
ATOM 2041 N N . ASN A 1 272 ? 12.904 -11.586 -9.293 1.00 97.75 272 ASN A N 1
ATOM 2042 C CA . ASN A 1 272 ? 12.340 -11.395 -10.638 1.00 97.75 272 ASN A CA 1
ATOM 2043 C C . ASN A 1 272 ? 10.860 -10.999 -10.603 1.00 97.75 272 ASN A C 1
ATOM 2045 O O . ASN A 1 272 ? 10.409 -10.241 -11.461 1.00 97.75 272 ASN A O 1
ATOM 2049 N N . ARG A 1 273 ? 10.101 -11.510 -9.626 1.00 97.12 273 ARG A N 1
ATOM 2050 C CA . ARG A 1 273 ? 8.682 -11.175 -9.474 1.00 97.12 273 ARG A CA 1
ATOM 2051 C C . ARG A 1 273 ? 8.512 -9.771 -8.906 1.00 97.12 273 ARG A C 1
ATOM 2053 O O . ARG A 1 273 ? 7.671 -9.051 -9.427 1.00 97.12 273 ARG A O 1
ATOM 2060 N N . ALA A 1 274 ? 9.322 -9.376 -7.921 1.00 98.06 274 ALA A N 1
ATOM 2061 C CA . ALA A 1 274 ? 9.322 -8.012 -7.391 1.00 98.06 274 ALA A CA 1
ATOM 2062 C C . ALA A 1 274 ? 9.674 -6.991 -8.489 1.00 98.06 274 ALA A C 1
ATOM 2064 O O . ALA A 1 274 ? 8.877 -6.105 -8.771 1.00 98.06 274 ALA A O 1
ATOM 2065 N N . LEU A 1 275 ? 10.785 -7.191 -9.211 1.00 98.31 275 LEU A N 1
ATOM 2066 C CA . LEU A 1 275 ? 11.193 -6.335 -10.338 1.00 98.31 275 LEU A CA 1
ATOM 2067 C C . LEU A 1 275 ? 10.090 -6.199 -11.389 1.00 98.31 275 LEU A C 1
ATOM 2069 O O . LEU A 1 275 ? 9.744 -5.098 -11.812 1.00 98.31 275 LEU A O 1
ATOM 2073 N N . TYR A 1 276 ? 9.534 -7.331 -11.822 1.00 97.44 276 TYR A N 1
ATOM 2074 C CA . TYR A 1 276 ? 8.562 -7.317 -12.903 1.00 97.44 276 TYR A CA 1
ATOM 2075 C C . TYR A 1 276 ? 7.226 -6.696 -12.488 1.00 97.44 276 TYR A C 1
ATOM 2077 O O . TYR A 1 276 ? 6.647 -5.937 -13.261 1.00 97.44 276 TYR A O 1
ATOM 2085 N N . LYS A 1 277 ? 6.753 -6.974 -11.268 1.00 97.00 277 LYS A N 1
ATOM 2086 C CA . LYS A 1 277 ? 5.549 -6.334 -10.731 1.00 97.00 277 LYS A CA 1
ATOM 2087 C C . LYS A 1 277 ? 5.751 -4.831 -10.538 1.00 97.00 277 LYS A C 1
ATOM 2089 O O . LYS A 1 277 ? 4.892 -4.083 -10.975 1.00 97.00 277 LYS A O 1
ATOM 2094 N N . ALA A 1 278 ? 6.891 -4.386 -10.003 1.00 98.12 278 ALA A N 1
ATOM 2095 C CA . ALA A 1 278 ? 7.167 -2.958 -9.814 1.00 98.12 278 ALA A CA 1
ATOM 2096 C C . ALA A 1 278 ? 7.130 -2.201 -11.149 1.00 98.12 278 ALA A C 1
ATOM 2098 O O . ALA A 1 278 ? 6.583 -1.106 -11.235 1.00 98.12 278 ALA A O 1
ATOM 2099 N N . PHE A 1 279 ? 7.650 -2.813 -12.219 1.00 97.06 279 PHE A N 1
ATOM 2100 C CA . PHE A 1 279 ? 7.552 -2.271 -13.575 1.00 97.06 279 PHE A CA 1
ATOM 2101 C C . PHE A 1 279 ? 6.107 -2.169 -14.087 1.00 97.06 279 PHE A C 1
ATOM 2103 O O . PHE A 1 279 ? 5.748 -1.179 -14.730 1.00 97.06 279 PHE A O 1
ATOM 2110 N N . LEU A 1 280 ? 5.278 -3.184 -13.823 1.00 93.38 280 LEU A N 1
ATOM 2111 C CA . LEU A 1 280 ? 3.861 -3.152 -14.182 1.00 93.38 280 LEU A CA 1
ATOM 2112 C C . LEU A 1 280 ? 3.129 -2.036 -13.425 1.00 93.38 280 LEU A C 1
ATOM 2114 O O . LEU A 1 280 ? 2.471 -1.224 -14.069 1.00 93.38 280 LEU A O 1
ATOM 2118 N N . GLU A 1 281 ? 3.315 -1.941 -12.108 1.00 95.12 281 GLU A N 1
ATOM 2119 C CA . GLU A 1 281 ? 2.727 -0.863 -11.301 1.00 95.12 281 GLU A CA 1
ATOM 2120 C C . GLU A 1 281 ? 3.187 0.511 -11.791 1.00 95.12 281 GLU A C 1
ATOM 2122 O O . GLU A 1 281 ? 2.371 1.394 -12.022 1.00 95.12 281 GLU A O 1
ATOM 2127 N N . CYS A 1 282 ? 4.481 0.675 -12.078 1.00 95.44 282 CYS A N 1
ATOM 2128 C CA . CYS A 1 282 ? 5.023 1.938 -12.577 1.00 95.44 282 CYS A CA 1
ATOM 2129 C C . CYS A 1 282 ? 4.367 2.335 -13.909 1.00 95.44 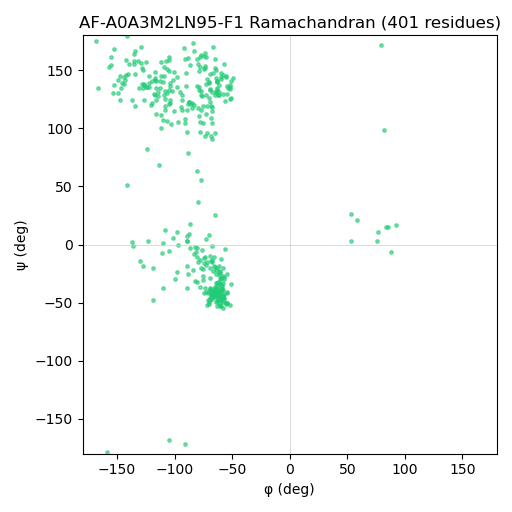282 CYS A C 1
ATOM 2131 O O . CYS A 1 282 ? 3.971 3.481 -14.084 1.00 95.44 282 CYS A O 1
ATOM 2133 N N . THR A 1 283 ? 4.152 1.369 -14.810 1.00 91.69 283 THR A N 1
ATOM 2134 C CA . THR A 1 283 ? 3.449 1.605 -16.082 1.00 91.69 283 THR A CA 1
ATOM 2135 C C . THR A 1 283 ? 1.983 2.008 -15.868 1.00 91.69 283 THR A C 1
ATOM 2137 O O . THR A 1 283 ? 1.463 2.841 -16.613 1.00 91.69 283 THR A O 1
ATOM 2140 N N . ALA A 1 284 ? 1.295 1.422 -14.881 1.00 89.81 284 ALA A N 1
ATOM 2141 C CA . ALA A 1 284 ? -0.072 1.808 -14.534 1.00 89.81 284 ALA A CA 1
ATOM 2142 C C . ALA A 1 284 ? -0.115 3.232 -13.951 1.00 89.81 284 ALA A C 1
ATOM 2144 O O . ALA A 1 284 ? -0.916 4.052 -14.407 1.00 89.81 284 ALA A O 1
ATOM 2145 N N . VAL A 1 285 ? 0.809 3.552 -13.038 1.00 91.75 285 VAL A N 1
ATOM 2146 C CA . VAL A 1 285 ? 0.955 4.883 -12.430 1.00 91.75 285 VAL A CA 1
ATOM 2147 C C . VAL A 1 285 ? 1.276 5.947 -13.478 1.00 91.75 285 VAL A C 1
ATOM 2149 O O . VAL A 1 285 ? 0.667 7.007 -13.439 1.00 91.75 285 VAL A O 1
ATOM 2152 N N . THR A 1 286 ? 2.130 5.683 -14.475 1.00 90.44 286 THR A N 1
ATOM 2153 C CA . THR A 1 286 ? 2.379 6.624 -15.589 1.00 90.44 286 THR A CA 1
ATOM 2154 C C . THR A 1 286 ? 1.078 7.027 -16.301 1.00 90.44 286 THR A C 1
ATOM 2156 O O . THR A 1 286 ? 0.850 8.202 -16.606 1.00 90.44 286 THR A O 1
ATOM 2159 N N . ARG A 1 287 ? 0.171 6.073 -16.539 1.00 86.44 287 ARG A N 1
ATOM 2160 C CA . ARG A 1 287 ? -1.111 6.354 -17.207 1.00 86.44 287 ARG A CA 1
ATOM 2161 C C . ARG A 1 287 ? -2.077 7.108 -16.299 1.00 86.44 287 ARG A C 1
ATOM 2163 O O . ARG A 1 287 ? -2.728 8.045 -16.758 1.00 86.44 287 ARG A O 1
ATOM 2170 N N . LEU A 1 288 ? -2.130 6.736 -15.020 1.00 87.12 288 LEU A N 1
ATOM 2171 C CA . LEU A 1 288 ? -2.907 7.456 -14.013 1.00 87.12 288 LEU A CA 1
ATOM 2172 C C . LEU A 1 288 ? -2.422 8.909 -13.877 1.00 87.12 288 LEU A C 1
ATOM 2174 O O . LEU A 1 288 ? -3.224 9.834 -13.969 1.00 87.12 288 LEU A O 1
ATOM 2178 N N . ALA A 1 289 ? -1.109 9.110 -13.773 1.00 89.94 289 ALA A N 1
ATOM 2179 C CA . ALA A 1 289 ? -0.450 10.409 -13.692 1.00 89.94 289 ALA A CA 1
ATOM 2180 C C . ALA A 1 289 ? -0.776 11.308 -14.886 1.00 89.94 289 ALA A C 1
ATOM 2182 O O . ALA A 1 289 ? -1.101 12.477 -14.700 1.00 89.94 289 ALA A O 1
ATOM 2183 N N . THR A 1 290 ? -0.789 10.753 -16.101 1.00 87.94 290 THR A N 1
ATOM 2184 C CA . THR A 1 290 ? -1.211 11.491 -17.302 1.00 87.94 290 THR A CA 1
ATOM 2185 C C . THR A 1 290 ? -2.648 12.003 -17.169 1.00 87.94 290 THR A C 1
ATOM 2187 O O . THR A 1 290 ? -2.924 13.175 -17.425 1.00 87.94 290 THR A O 1
ATOM 2190 N N . ALA A 1 291 ? -3.578 11.138 -16.752 1.00 86.44 291 ALA A N 1
ATOM 2191 C CA . ALA A 1 291 ? -4.987 11.501 -16.617 1.00 86.44 291 ALA A CA 1
ATOM 2192 C C . ALA A 1 291 ? -5.223 12.524 -15.493 1.00 86.44 291 ALA A C 1
ATOM 2194 O O . ALA A 1 291 ? -6.017 13.453 -15.664 1.00 86.44 291 ALA A O 1
ATOM 2195 N N . LEU A 1 292 ? -4.534 12.372 -14.360 1.00 87.94 292 LEU A N 1
ATOM 2196 C CA . LEU A 1 292 ? -4.668 13.261 -13.207 1.00 87.94 292 LEU A CA 1
ATOM 2197 C C . LEU A 1 292 ? -4.006 14.623 -13.443 1.00 87.94 292 LEU A C 1
ATOM 2199 O O . LEU A 1 292 ? -4.607 15.637 -13.099 1.00 87.94 292 LEU A O 1
ATOM 2203 N N . ALA A 1 293 ? -2.860 14.688 -14.126 1.00 87.06 293 ALA A N 1
ATOM 2204 C CA . ALA A 1 293 ? -2.219 15.955 -14.497 1.00 87.06 293 ALA A CA 1
ATOM 2205 C C . ALA A 1 293 ? -3.112 16.845 -15.385 1.00 87.06 293 ALA A C 1
ATOM 2207 O O . ALA A 1 293 ? -3.032 18.070 -15.334 1.00 87.06 293 ALA A O 1
ATOM 2208 N N . LEU A 1 294 ? -4.005 16.248 -16.183 1.00 84.94 294 LEU A N 1
ATOM 2209 C CA . LEU A 1 294 ? -4.988 16.997 -16.975 1.00 84.94 294 LEU A CA 1
ATOM 2210 C C . LEU A 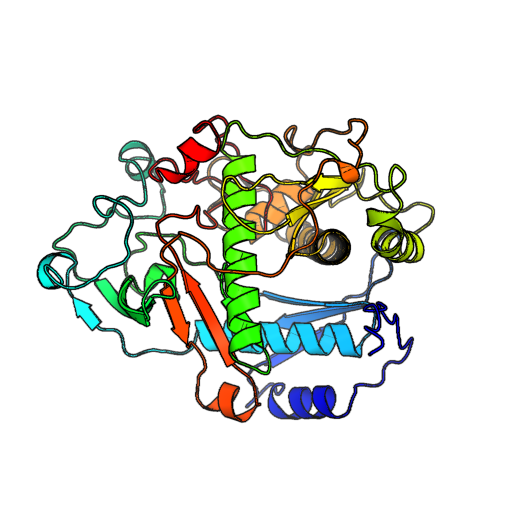1 294 ? -6.144 17.552 -16.127 1.00 84.94 294 LEU A C 1
ATOM 2212 O O . LEU A 1 294 ? -6.758 18.552 -16.506 1.00 84.94 294 LEU A O 1
ATOM 2216 N N . ARG A 1 295 ? -6.461 16.902 -15.000 1.00 84.38 295 ARG A N 1
ATOM 2217 C CA . ARG A 1 295 ? -7.559 17.280 -14.094 1.00 84.38 295 ARG A CA 1
ATOM 2218 C C . ARG A 1 295 ? -7.111 18.269 -13.016 1.00 84.38 295 ARG A C 1
ATOM 2220 O O . ARG A 1 295 ? -7.861 19.187 -12.695 1.00 84.38 295 ARG A O 1
ATOM 2227 N N . HIS A 1 296 ? -5.895 18.115 -12.501 1.00 79.31 296 HIS A N 1
ATOM 2228 C CA . HIS A 1 296 ? -5.331 18.930 -11.427 1.00 79.31 296 HIS A CA 1
ATOM 2229 C C . HIS A 1 296 ? -4.276 19.883 -11.996 1.00 79.31 296 HIS A C 1
ATOM 2231 O O . HIS A 1 296 ? -3.176 19.472 -12.346 1.00 79.31 296 HIS A O 1
ATOM 2237 N N . ARG A 1 297 ? -4.609 21.177 -12.102 1.00 66.81 297 ARG A N 1
ATOM 2238 C CA . ARG A 1 297 ? -3.704 22.185 -12.693 1.00 66.81 297 ARG A CA 1
ATOM 2239 C C . ARG A 1 297 ? -2.667 22.747 -11.719 1.00 66.81 297 ARG A C 1
ATOM 2241 O O . ARG A 1 297 ? -1.666 23.296 -12.166 1.00 66.81 297 ARG A O 1
ATOM 2248 N N . HIS A 1 298 ? -2.917 22.655 -10.415 1.00 79.62 298 HIS A N 1
ATOM 2249 C CA . HIS A 1 298 ? -1.999 23.109 -9.375 1.00 79.62 298 HIS A CA 1
ATOM 2250 C C . HIS A 1 298 ? -2.243 22.312 -8.093 1.00 79.62 298 HIS A C 1
ATOM 2252 O O . HIS A 1 298 ? -3.390 22.191 -7.664 1.00 79.62 298 HIS A O 1
ATOM 2258 N N . VAL A 1 299 ? -1.176 21.775 -7.507 1.00 85.44 299 VAL A N 1
ATOM 2259 C CA . VAL A 1 299 ? -1.206 21.036 -6.241 1.00 85.44 299 VAL A CA 1
ATOM 2260 C C . VAL A 1 299 ? -0.175 21.672 -5.317 1.00 85.44 299 VAL A C 1
ATOM 2262 O O . VAL A 1 299 ? 0.989 21.799 -5.700 1.00 85.44 299 VAL A O 1
ATOM 2265 N N . ASP A 1 300 ? -0.603 22.090 -4.127 1.00 85.25 300 ASP A N 1
ATOM 2266 C CA . ASP A 1 300 ? 0.292 22.611 -3.093 1.00 85.25 300 ASP A CA 1
ATOM 2267 C C . ASP A 1 300 ? 1.019 21.439 -2.405 1.00 85.25 300 ASP A C 1
ATOM 2269 O O . ASP A 1 300 ? 0.365 20.627 -1.747 1.00 85.25 300 ASP A O 1
ATOM 2273 N N . PRO A 1 301 ? 2.356 21.327 -2.521 1.00 84.12 301 PRO A N 1
ATOM 2274 C CA . PRO A 1 301 ? 3.110 20.216 -1.940 1.00 84.12 301 PRO A CA 1
ATOM 2275 C C . PRO A 1 301 ? 3.143 20.200 -0.407 1.00 84.12 301 PRO A C 1
ATOM 2277 O O . PRO A 1 301 ? 3.519 19.184 0.185 1.00 84.12 301 PRO A O 1
ATOM 2280 N N . SER A 1 302 ? 2.781 21.303 0.255 1.00 83.25 302 SER A N 1
ATOM 2281 C CA . SER A 1 302 ? 2.812 21.392 1.717 1.00 83.25 302 SER A CA 1
ATOM 2282 C C . SER A 1 302 ? 1.634 20.686 2.397 1.00 83.25 302 SER A C 1
ATOM 2284 O O . SER A 1 302 ? 1.744 20.332 3.570 1.00 83.25 302 SER A O 1
ATOM 2286 N N . GLN A 1 303 ? 0.534 20.441 1.676 1.00 85.00 303 GLN A N 1
ATOM 2287 C CA . GLN A 1 303 ? -0.720 19.930 2.244 1.00 85.00 303 GLN A CA 1
ATOM 2288 C C . GLN A 1 303 ? -1.403 18.905 1.327 1.00 85.00 303 GLN A C 1
ATOM 2290 O O . GLN A 1 303 ? -2.591 19.010 1.024 1.00 85.00 303 GLN A O 1
ATOM 2295 N N . ILE A 1 304 ? -0.657 17.891 0.879 1.00 91.75 304 ILE A N 1
ATOM 2296 C CA . ILE A 1 304 ? -1.222 16.791 0.096 1.00 91.75 304 ILE A CA 1
ATOM 2297 C C . ILE A 1 304 ? -1.648 15.665 1.044 1.00 91.75 304 ILE A C 1
ATOM 2299 O O . ILE A 1 304 ? -0.809 14.948 1.600 1.00 91.75 304 ILE A O 1
ATOM 2303 N N . TYR A 1 305 ? -2.963 15.508 1.212 1.00 91.38 305 TYR A N 1
ATOM 2304 C CA . TYR A 1 305 ? -3.563 14.500 2.095 1.00 91.38 305 TYR A CA 1
ATOM 2305 C C . TYR A 1 305 ? -4.281 13.362 1.356 1.00 91.38 305 TYR A C 1
ATOM 2307 O O . TYR A 1 305 ? -4.815 12.455 1.992 1.00 91.38 305 TYR A O 1
ATOM 2315 N N . ASP A 1 306 ? -4.271 13.382 0.025 1.00 90.88 306 ASP A N 1
ATOM 2316 C CA . ASP A 1 306 ? -4.826 12.333 -0.825 1.00 90.88 306 ASP A CA 1
ATOM 2317 C C . ASP A 1 306 ? -3.800 11.860 -1.868 1.00 90.88 306 ASP A C 1
ATOM 2319 O O . ASP A 1 306 ? -2.894 12.595 -2.268 1.00 90.88 306 ASP A O 1
ATOM 2323 N N . LEU A 1 307 ? -3.918 10.599 -2.282 1.00 91.44 307 LEU A N 1
ATOM 2324 C CA . LEU A 1 307 ? -2.944 9.954 -3.166 1.00 91.44 307 LEU A CA 1
ATOM 2325 C C . LEU A 1 307 ? -3.085 10.426 -4.626 1.00 91.44 307 LEU A C 1
ATOM 2327 O O . LEU A 1 307 ? -2.081 10.537 -5.327 1.00 91.44 307 LEU A O 1
ATOM 2331 N N . ASP A 1 308 ? -4.289 10.790 -5.079 1.00 90.88 308 ASP A N 1
ATOM 2332 C CA . ASP A 1 308 ? -4.530 11.227 -6.464 1.00 90.88 308 ASP A CA 1
ATOM 2333 C C . ASP A 1 308 ? -3.874 12.595 -6.741 1.00 90.88 308 ASP A C 1
ATOM 2335 O O . ASP A 1 308 ? -3.133 12.756 -7.719 1.00 90.88 308 ASP A O 1
ATOM 2339 N N . SER A 1 309 ? -4.060 13.575 -5.852 1.00 90.94 309 SER A N 1
ATOM 2340 C CA . SER A 1 309 ? -3.393 14.881 -5.933 1.00 90.94 309 SER A CA 1
ATOM 2341 C C . SER A 1 309 ? -1.872 14.736 -5.910 1.00 90.94 309 SER A C 1
ATOM 2343 O O . SER A 1 309 ? -1.166 15.462 -6.610 1.00 90.94 309 SER A O 1
ATOM 2345 N N . ASN A 1 310 ? -1.350 13.765 -5.160 1.00 92.69 310 ASN A N 1
ATOM 2346 C CA . ASN A 1 310 ? 0.080 13.476 -5.114 1.00 92.69 310 ASN A CA 1
ATOM 2347 C C . ASN A 1 310 ? 0.630 12.931 -6.431 1.00 92.69 310 ASN A C 1
ATOM 2349 O O . ASN A 1 310 ? 1.675 13.375 -6.911 1.00 92.69 310 ASN A O 1
ATOM 2353 N N . VAL A 1 311 ? -0.093 11.993 -7.043 1.00 92.56 311 VAL A N 1
ATOM 2354 C CA . VAL A 1 311 ? 0.254 11.465 -8.363 1.00 92.56 311 VAL A CA 1
ATOM 2355 C C . VAL A 1 311 ? 0.240 12.591 -9.401 1.00 92.56 311 VAL A C 1
ATOM 2357 O O . VAL A 1 311 ? 1.150 12.668 -10.227 1.00 92.56 311 VAL A O 1
ATOM 2360 N N . ALA A 1 312 ? -0.727 13.514 -9.332 1.00 92.31 312 ALA A N 1
ATOM 2361 C CA . ALA A 1 312 ? -0.752 14.698 -10.193 1.00 92.31 312 ALA A CA 1
ATOM 2362 C C . ALA A 1 312 ? 0.425 15.657 -9.937 1.00 92.31 312 ALA A C 1
ATOM 2364 O O . ALA A 1 312 ? 1.008 16.182 -10.889 1.00 92.31 312 ALA A O 1
ATOM 2365 N N . TYR A 1 313 ? 0.798 15.870 -8.670 1.00 93.88 313 TYR A N 1
ATOM 2366 C CA . TYR A 1 313 ? 1.955 16.683 -8.295 1.00 93.88 313 TYR A CA 1
ATOM 2367 C C . TYR A 1 313 ? 3.239 16.126 -8.924 1.00 93.88 313 TYR A C 1
ATOM 2369 O O . TYR A 1 313 ? 3.912 16.823 -9.688 1.00 93.88 313 TYR A O 1
ATOM 2377 N N . TYR A 1 314 ? 3.535 14.843 -8.704 1.00 94.44 314 TYR A N 1
ATOM 2378 C CA . TYR A 1 314 ? 4.733 14.203 -9.251 1.00 94.44 314 TYR A CA 1
ATOM 2379 C C . TYR A 1 314 ? 4.713 14.023 -10.773 1.00 94.44 314 TYR A C 1
ATOM 2381 O O . TYR A 1 314 ? 5.776 13.948 -11.383 1.00 94.44 314 TYR A O 1
ATOM 2389 N N . ALA A 1 315 ? 3.541 14.049 -11.413 1.00 93.12 315 ALA A N 1
ATOM 2390 C CA . ALA A 1 315 ? 3.438 14.047 -12.872 1.00 93.12 315 ALA A CA 1
ATOM 2391 C C . ALA A 1 315 ? 4.057 15.292 -13.534 1.00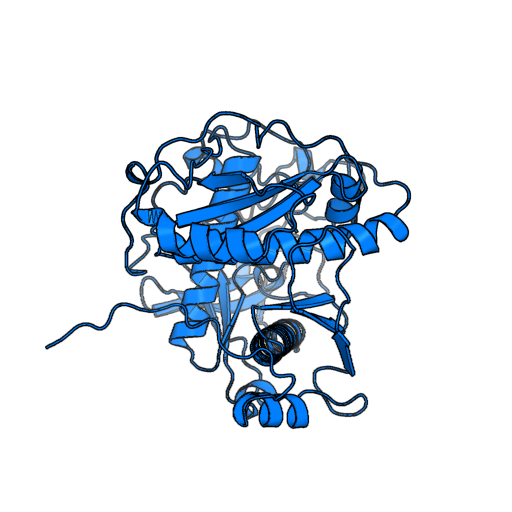 93.12 315 ALA A C 1
ATOM 2393 O O . ALA A 1 315 ? 4.321 15.278 -14.737 1.00 93.12 315 ALA A O 1
ATOM 2394 N N . THR A 1 316 ? 4.239 16.384 -12.788 1.00 91.50 316 THR A N 1
ATOM 2395 C CA . THR A 1 316 ? 4.750 17.658 -13.324 1.00 91.50 316 THR A CA 1
ATOM 2396 C C . THR A 1 316 ? 5.911 18.242 -12.520 1.00 91.50 316 THR A C 1
ATOM 2398 O O . THR A 1 316 ? 6.603 19.134 -13.012 1.00 91.50 316 THR A O 1
ATOM 2401 N N . ALA A 1 317 ? 6.154 17.741 -11.307 1.00 89.50 317 ALA A N 1
ATOM 2402 C CA . ALA A 1 317 ? 7.256 18.168 -10.460 1.00 89.50 317 ALA A CA 1
ATOM 2403 C C . ALA A 1 317 ? 8.617 17.652 -10.955 1.00 89.50 317 ALA A C 1
ATOM 2405 O O . ALA A 1 317 ? 8.729 16.725 -11.765 1.00 89.50 317 ALA A O 1
ATOM 2406 N N . THR A 1 318 ? 9.679 18.253 -10.417 1.00 87.94 318 THR A N 1
ATOM 2407 C CA . THR A 1 318 ? 11.039 17.728 -10.555 1.00 87.94 318 THR A CA 1
ATOM 2408 C C . THR A 1 318 ? 11.130 16.363 -9.870 1.00 87.94 318 THR A C 1
ATOM 2410 O O . THR A 1 318 ? 10.678 16.240 -8.726 1.00 87.94 318 THR A O 1
ATOM 2413 N N . PRO A 1 319 ? 11.746 15.354 -10.511 1.00 87.62 319 PRO A N 1
ATOM 2414 C CA . PRO A 1 319 ? 11.978 14.070 -9.877 1.00 87.62 319 PRO A CA 1
ATOM 2415 C C . PRO A 1 319 ? 12.676 14.194 -8.515 1.00 87.62 319 PRO A C 1
ATOM 2417 O O . PRO A 1 319 ? 13.620 14.978 -8.366 1.00 87.62 319 PRO A O 1
ATOM 2420 N N . PRO A 1 320 ? 12.240 13.431 -7.505 1.00 90.75 320 PRO A N 1
ATOM 2421 C CA . PRO A 1 320 ? 12.808 13.520 -6.173 1.00 90.75 320 PRO A CA 1
ATOM 2422 C C . PRO A 1 320 ? 14.237 12.973 -6.112 1.00 90.75 320 PRO A C 1
ATOM 2424 O O . PRO A 1 320 ? 14.544 11.900 -6.632 1.00 90.75 320 PRO A O 1
ATOM 2427 N N . ALA A 1 321 ? 15.097 13.663 -5.357 1.00 90.75 321 ALA A N 1
ATOM 2428 C CA . ALA A 1 321 ? 16.506 13.298 -5.184 1.00 90.75 321 ALA A CA 1
ATOM 2429 C C . ALA A 1 321 ? 16.723 11.913 -4.540 1.00 90.75 321 ALA A C 1
ATOM 2431 O O . ALA A 1 321 ? 17.801 11.340 -4.679 1.00 90.75 321 ALA A O 1
ATOM 2432 N N . LYS A 1 322 ? 15.701 11.359 -3.869 1.00 92.44 322 LYS A N 1
ATOM 2433 C CA . LYS A 1 322 ? 15.753 10.036 -3.233 1.00 92.44 322 LYS A CA 1
ATOM 2434 C C . LYS A 1 322 ? 15.925 8.898 -4.248 1.00 92.44 322 LYS A C 1
ATOM 2436 O O . LYS A 1 322 ? 16.397 7.843 -3.862 1.00 92.44 322 LYS A O 1
ATOM 2441 N N . PHE A 1 323 ? 15.625 9.103 -5.536 1.00 93.00 323 PHE A N 1
ATOM 2442 C CA . PHE A 1 323 ? 15.854 8.113 -6.602 1.00 93.00 323 PHE A CA 1
ATOM 2443 C C . PHE A 1 323 ? 16.925 8.590 -7.604 1.00 93.00 323 PHE A C 1
ATOM 2445 O O . PHE A 1 323 ? 16.624 8.885 -8.767 1.00 93.00 323 PHE A O 1
ATOM 2452 N N . PRO A 1 324 ? 18.202 8.678 -7.187 1.00 86.94 324 PRO A N 1
ATOM 2453 C CA . PRO A 1 324 ? 19.251 9.296 -7.990 1.00 86.94 324 PRO A CA 1
ATOM 2454 C C . PRO A 1 324 ? 19.592 8.468 -9.234 1.00 86.94 324 PRO A C 1
ATOM 2456 O O . PRO A 1 324 ? 19.540 7.235 -9.220 1.00 86.94 324 PRO A O 1
ATOM 2459 N N . ALA A 1 325 ? 19.961 9.146 -10.323 1.00 83.94 325 ALA A N 1
ATOM 2460 C CA . ALA A 1 325 ? 20.401 8.525 -11.576 1.00 83.94 325 ALA A CA 1
ATOM 2461 C C . ALA A 1 325 ? 21.871 8.091 -11.492 1.00 83.94 325 ALA A C 1
ATOM 2463 O O . ALA A 1 325 ? 22.733 8.612 -12.195 1.00 83.94 325 ALA A O 1
ATOM 2464 N N . THR A 1 326 ? 22.162 7.159 -10.588 1.00 84.12 326 THR A N 1
ATOM 2465 C CA . THR A 1 326 ? 23.506 6.622 -10.346 1.00 84.12 326 THR A CA 1
ATOM 2466 C C . THR A 1 326 ? 23.648 5.194 -10.878 1.00 84.12 326 THR A C 1
ATOM 2468 O O . THR A 1 326 ? 22.643 4.500 -11.066 1.00 84.12 326 THR A O 1
ATOM 2471 N N . PRO A 1 327 ? 24.886 4.730 -11.144 1.00 82.25 327 PRO A N 1
ATOM 2472 C CA . PRO A 1 327 ? 25.133 3.339 -11.502 1.00 82.25 327 PRO A CA 1
ATOM 2473 C C . PRO A 1 327 ? 24.559 2.381 -10.456 1.00 82.25 327 PRO A C 1
ATOM 2475 O O . PRO A 1 327 ? 24.701 2.595 -9.252 1.00 82.25 327 PRO A O 1
ATOM 2478 N N . GLY A 1 328 ? 23.904 1.324 -10.929 1.00 81.19 328 GLY A N 1
ATOM 2479 C CA . GLY A 1 328 ? 23.312 0.318 -10.062 1.00 81.19 328 GLY A CA 1
ATOM 2480 C C . GLY A 1 328 ? 24.349 -0.593 -9.408 1.00 81.19 328 GLY A C 1
ATOM 2481 O O . GLY A 1 328 ? 25.415 -0.857 -9.957 1.00 81.19 328 GLY A O 1
ATOM 2482 N N . THR A 1 329 ? 24.005 -1.107 -8.232 1.00 89.25 329 THR A N 1
ATOM 2483 C CA . THR A 1 329 ? 24.720 -2.196 -7.563 1.00 89.25 329 THR A CA 1
ATOM 2484 C C . THR A 1 329 ? 24.319 -3.540 -8.176 1.00 89.25 329 THR A C 1
ATOM 2486 O O . THR A 1 329 ? 23.227 -3.684 -8.740 1.00 89.25 329 THR A O 1
ATOM 2489 N N . THR A 1 330 ? 25.195 -4.546 -8.065 1.00 92.25 330 THR A N 1
ATOM 2490 C CA . THR A 1 330 ? 24.873 -5.909 -8.503 1.00 92.25 330 THR A CA 1
ATOM 2491 C C . THR A 1 330 ? 23.701 -6.503 -7.696 1.00 92.25 330 THR A C 1
ATOM 2493 O O . THR A 1 330 ? 23.720 -6.463 -6.461 1.00 92.25 330 THR A O 1
ATOM 2496 N N . PRO A 1 331 ? 22.701 -7.121 -8.355 1.00 92.56 331 PRO A N 1
ATOM 2497 C CA . PRO A 1 331 ? 21.606 -7.834 -7.695 1.00 92.56 331 PRO A CA 1
ATOM 2498 C C . PRO A 1 331 ? 22.028 -9.014 -6.804 1.00 92.56 331 PRO A C 1
ATOM 2500 O O . PRO A 1 331 ? 21.204 -9.544 -6.054 1.00 92.56 331 PRO A O 1
ATOM 2503 N N . ASP A 1 332 ? 23.285 -9.453 -6.887 1.00 91.19 332 ASP A N 1
ATOM 2504 C CA . ASP A 1 332 ? 23.814 -10.549 -6.068 1.00 91.19 332 ASP A CA 1
ATOM 2505 C C . ASP A 1 332 ? 24.018 -10.147 -4.599 1.00 91.19 332 ASP A C 1
ATOM 2507 O O . ASP A 1 332 ? 24.084 -11.016 -3.734 1.00 91.19 332 ASP A O 1
ATOM 2511 N N . ALA A 1 333 ? 24.052 -8.842 -4.300 1.00 88.69 333 ALA A N 1
ATOM 2512 C CA . ALA A 1 333 ? 24.124 -8.326 -2.931 1.00 88.69 333 ALA A CA 1
ATOM 2513 C C . ALA A 1 333 ? 22.771 -8.356 -2.188 1.00 88.69 333 ALA A C 1
ATOM 2515 O O . ALA A 1 333 ? 22.731 -8.167 -0.974 1.00 88.69 333 ALA A O 1
ATOM 2516 N N . LEU A 1 334 ? 21.656 -8.570 -2.898 1.00 92.44 334 LEU A N 1
ATOM 2517 C CA . LEU A 1 334 ? 20.318 -8.598 -2.300 1.00 92.44 334 LEU A CA 1
ATOM 2518 C C . LEU A 1 334 ? 20.060 -9.934 -1.590 1.00 92.44 334 LEU A C 1
ATOM 2520 O O . LEU A 1 334 ? 20.539 -10.967 -2.070 1.00 92.44 334 LEU A O 1
ATOM 2524 N N . PRO A 1 335 ? 19.193 -9.961 -0.556 1.00 91.69 335 PRO A N 1
ATOM 2525 C CA . PRO A 1 335 ? 18.766 -11.201 0.092 1.00 91.69 335 PRO A CA 1
ATOM 2526 C C . PRO A 1 335 ? 18.314 -12.255 -0.928 1.00 91.69 335 PRO A C 1
ATOM 2528 O O . PRO A 1 335 ? 17.712 -11.878 -1.939 1.00 91.69 335 PRO A O 1
ATOM 2531 N N . PRO A 1 336 ? 18.587 -13.554 -0.714 1.00 92.75 336 PRO A N 1
ATOM 2532 C CA . PRO A 1 336 ? 18.194 -14.605 -1.646 1.00 92.75 336 PRO A CA 1
ATOM 2533 C C . PRO A 1 336 ? 16.670 -14.728 -1.755 1.00 92.75 336 PRO A C 1
ATOM 2535 O O . PRO A 1 336 ? 15.919 -14.306 -0.875 1.00 92.75 336 PRO A O 1
ATOM 2538 N N . ASP A 1 337 ? 16.213 -15.340 -2.846 1.00 94.38 337 ASP A N 1
ATOM 2539 C CA . ASP A 1 337 ? 14.803 -15.691 -2.995 1.00 94.38 337 ASP A CA 1
ATOM 2540 C C . ASP A 1 337 ? 14.400 -16.678 -1.882 1.00 94.38 337 ASP A C 1
ATOM 2542 O O . ASP A 1 337 ? 15.143 -17.606 -1.555 1.00 94.38 337 ASP A O 1
ATOM 2546 N N . THR A 1 338 ? 13.227 -16.471 -1.287 1.00 92.38 338 THR A N 1
ATOM 2547 C CA . THR A 1 338 ? 12.786 -17.187 -0.084 1.00 92.38 338 THR A CA 1
ATOM 2548 C C . THR A 1 338 ? 11.293 -17.533 -0.130 1.00 92.38 338 THR A C 1
ATOM 2550 O O . THR A 1 338 ? 10.562 -17.214 -1.078 1.00 92.38 338 THR A O 1
ATOM 2553 N N . THR A 1 339 ? 10.815 -18.199 0.914 1.00 88.12 339 THR A N 1
ATOM 2554 C CA . THR A 1 339 ? 9.395 -18.358 1.224 1.00 88.12 339 THR A CA 1
ATOM 2555 C C . THR A 1 339 ? 8.998 -17.380 2.319 1.00 88.12 339 THR A C 1
ATOM 2557 O O . THR A 1 339 ? 9.801 -17.030 3.182 1.00 88.12 339 THR A O 1
ATOM 2560 N N . LEU A 1 340 ? 7.749 -16.917 2.279 1.00 85.94 340 LEU A N 1
ATOM 2561 C CA . LEU A 1 340 ? 7.219 -16.064 3.334 1.00 85.94 340 LEU A CA 1
ATOM 2562 C C . LEU A 1 340 ? 6.967 -16.951 4.562 1.00 85.94 340 LEU A C 1
ATOM 2564 O O . LEU A 1 340 ? 5.946 -17.633 4.631 1.00 85.94 340 LEU A O 1
ATOM 2568 N N . ASN A 1 341 ? 7.957 -17.016 5.452 1.00 74.44 341 ASN A N 1
ATOM 2569 C CA . ASN A 1 341 ? 7.912 -17.780 6.699 1.00 74.44 341 ASN A CA 1
ATOM 2570 C C . ASN A 1 341 ? 7.369 -16.902 7.840 1.00 74.44 341 ASN A C 1
ATOM 2572 O O . ASN A 1 341 ? 6.889 -15.796 7.596 1.00 74.44 341 ASN A O 1
ATOM 2576 N N . SER A 1 342 ? 7.423 -17.394 9.081 1.00 73.62 342 SER A N 1
ATOM 2577 C CA . SER A 1 342 ? 7.022 -16.629 10.266 1.00 73.62 342 SER A CA 1
ATOM 2578 C C . SER A 1 342 ? 7.729 -15.273 10.310 1.00 73.62 342 SER A C 1
ATOM 2580 O O . SER A 1 342 ? 8.957 -15.212 10.261 1.00 73.62 342 SER A O 1
ATOM 2582 N N . ILE A 1 343 ? 6.941 -14.208 10.416 1.00 84.06 343 ILE A N 1
ATOM 2583 C CA . ILE A 1 343 ? 7.412 -12.844 10.651 1.00 84.06 343 ILE A CA 1
ATOM 2584 C C . ILE A 1 343 ? 7.317 -12.616 12.157 1.00 84.06 343 ILE A C 1
ATOM 2586 O O . ILE A 1 343 ? 6.274 -12.902 12.745 1.00 84.06 343 ILE A O 1
ATOM 2590 N N . ASP A 1 344 ? 8.375 -12.101 12.781 1.00 86.38 344 ASP A N 1
ATOM 2591 C CA . ASP A 1 344 ? 8.388 -11.809 14.222 1.00 86.38 344 ASP A CA 1
ATOM 2592 C C . ASP A 1 344 ? 7.685 -10.482 14.565 1.00 86.38 344 ASP A C 1
ATOM 2594 O O . ASP A 1 344 ? 8.068 -9.740 15.462 1.00 86.38 344 ASP A O 1
ATOM 2598 N N . ILE A 1 345 ? 6.613 -10.176 13.841 1.00 90.06 345 ILE A N 1
ATOM 2599 C CA . ILE A 1 345 ? 5.789 -8.987 14.025 1.00 90.06 345 ILE A CA 1
ATOM 2600 C C . ILE A 1 345 ? 4.355 -9.453 14.184 1.00 90.06 345 ILE A C 1
ATOM 2602 O O . ILE A 1 345 ? 3.903 -10.369 13.490 1.00 90.06 345 ILE A O 1
ATOM 2606 N N . ASP A 1 346 ? 3.645 -8.854 15.138 1.00 92.44 346 ASP A N 1
ATOM 2607 C CA . ASP A 1 346 ? 2.261 -9.228 15.363 1.00 92.44 346 ASP A CA 1
ATOM 2608 C C . ASP A 1 346 ? 1.378 -8.632 14.266 1.00 92.44 346 ASP A C 1
ATOM 2610 O O . ASP A 1 346 ? 1.125 -7.427 14.211 1.00 92.44 346 ASP A O 1
ATOM 2614 N N . ILE A 1 347 ? 0.954 -9.497 13.348 1.00 95.56 347 ILE A N 1
ATOM 2615 C CA . ILE A 1 347 ? 0.092 -9.140 12.228 1.00 95.56 347 ILE A CA 1
ATOM 2616 C C . ILE A 1 347 ? -1.317 -9.634 12.530 1.00 95.56 347 ILE A C 1
ATOM 2618 O O . ILE A 1 347 ? -1.560 -10.831 12.699 1.00 95.56 347 ILE A O 1
ATOM 2622 N N . ALA A 1 348 ? -2.257 -8.702 12.546 1.00 96.94 348 ALA A N 1
ATOM 2623 C CA . ALA A 1 348 ? -3.682 -8.955 12.593 1.00 96.94 348 ALA A CA 1
ATOM 2624 C C . ALA A 1 348 ? -4.174 -9.382 11.205 1.00 96.94 348 ALA A C 1
ATOM 2626 O O . ALA A 1 348 ? -3.938 -8.694 10.214 1.00 96.94 348 ALA A O 1
ATOM 2627 N N . CYS A 1 349 ? -4.890 -10.499 11.129 1.00 97.31 349 CYS A N 1
ATOM 2628 C CA . CYS A 1 349 ? -5.573 -10.969 9.930 1.00 97.31 349 CYS A CA 1
ATOM 2629 C C . CYS A 1 349 ? -7.087 -10.798 10.089 1.00 97.31 349 CYS A C 1
ATOM 2631 O O . CYS A 1 349 ? -7.685 -11.346 11.020 1.00 97.31 349 CYS A O 1
ATOM 2633 N N . ILE A 1 350 ? -7.709 -10.099 9.142 1.00 97.69 350 ILE A N 1
ATOM 2634 C CA . ILE A 1 350 ? -9.149 -9.851 9.086 1.00 97.69 350 ILE A CA 1
ATOM 2635 C C . ILE A 1 350 ? -9.693 -10.432 7.772 1.00 97.69 350 ILE A C 1
ATOM 2637 O O . ILE A 1 350 ? -9.262 -10.039 6.686 1.00 97.69 350 ILE A O 1
ATOM 2641 N N . ASP A 1 351 ? -10.636 -11.381 7.849 1.00 97.19 351 ASP A N 1
ATOM 2642 C CA . ASP A 1 351 ? -11.374 -11.862 6.668 1.00 97.19 351 ASP A CA 1
ATOM 2643 C C . ASP A 1 351 ? -12.444 -10.829 6.308 1.00 97.19 351 ASP A C 1
ATOM 2645 O O . ASP A 1 351 ? -13.470 -10.700 6.979 1.00 97.19 351 ASP A O 1
ATOM 2649 N N . LEU A 1 352 ? -12.194 -10.086 5.235 1.00 97.31 352 LEU A N 1
ATOM 2650 C CA . LEU A 1 352 ? -13.114 -9.090 4.720 1.00 97.31 352 LEU A CA 1
ATOM 2651 C C . LEU A 1 352 ? -14.104 -9.680 3.710 1.00 97.31 352 LEU A C 1
ATOM 2653 O O . LEU A 1 352 ? -14.907 -8.934 3.178 1.00 97.31 352 LEU A O 1
ATOM 2657 N N . THR A 1 353 ? -14.113 -10.983 3.432 1.00 97.62 353 THR A N 1
ATOM 2658 C CA . THR A 1 353 ? -14.915 -11.549 2.334 1.00 97.62 353 THR A CA 1
ATOM 2659 C C . THR A 1 353 ? -16.433 -11.469 2.591 1.00 97.62 353 THR A C 1
ATOM 2661 O O . THR A 1 353 ? -16.939 -12.279 3.382 1.00 97.62 353 THR A O 1
ATOM 2664 N N . PRO A 1 354 ? -17.197 -10.610 1.883 1.00 96.12 354 PRO A N 1
ATOM 2665 C CA . PRO A 1 354 ? -18.654 -10.617 1.982 1.00 96.12 354 PRO A CA 1
ATOM 2666 C C . PRO A 1 354 ? -19.276 -11.847 1.277 1.00 96.12 354 PRO A C 1
ATOM 2668 O O . PRO A 1 354 ? -18.608 -12.513 0.472 1.00 96.12 354 PRO A O 1
ATOM 2671 N N . PRO A 1 355 ? -20.538 -12.215 1.586 1.00 95.19 355 PRO A N 1
ATOM 2672 C CA . PRO A 1 355 ? -21.173 -13.434 1.064 1.00 95.19 355 PRO A CA 1
ATOM 2673 C C . PRO A 1 355 ? -21.260 -13.521 -0.469 1.00 95.19 355 PRO A C 1
ATOM 2675 O O . PRO A 1 355 ? -21.086 -14.593 -1.050 1.00 95.19 355 PRO A O 1
ATOM 2678 N N . ASP A 1 356 ? -21.489 -12.400 -1.136 1.00 93.44 356 ASP A N 1
ATOM 2679 C CA . ASP A 1 356 ? -21.541 -12.269 -2.593 1.00 93.44 356 ASP A CA 1
ATOM 2680 C C . ASP A 1 356 ? -20.164 -12.450 -3.252 1.00 93.44 356 ASP A C 1
ATOM 2682 O O . ASP A 1 356 ? -20.044 -13.267 -4.168 1.00 93.44 356 ASP A O 1
ATOM 2686 N N . VAL A 1 357 ? -19.096 -11.830 -2.738 1.00 95.50 357 VAL A N 1
ATOM 2687 C CA . VAL A 1 357 ? -17.711 -12.084 -3.192 1.00 95.50 357 VAL A CA 1
ATOM 2688 C C . VAL A 1 357 ? -17.314 -13.541 -2.942 1.00 95.50 357 VAL A C 1
ATOM 2690 O O . VAL A 1 357 ? -16.698 -14.189 -3.795 1.00 95.50 357 VAL A O 1
ATOM 2693 N N . ARG A 1 358 ? -17.733 -14.111 -1.804 1.00 96.19 358 ARG A N 1
ATOM 2694 C CA . ARG A 1 358 ? -17.550 -15.537 -1.498 1.00 96.19 358 ARG A CA 1
ATOM 2695 C C . ARG A 1 358 ? -18.237 -16.424 -2.537 1.00 96.19 358 ARG A C 1
ATOM 2697 O O . ARG A 1 358 ? -17.644 -17.419 -2.956 1.00 96.19 358 ARG A O 1
ATOM 2704 N N . SER A 1 359 ? -19.433 -16.048 -2.993 1.00 94.50 359 SER A N 1
ATOM 2705 C CA . SER A 1 359 ? -20.184 -16.756 -4.043 1.00 94.50 359 SER A CA 1
ATOM 2706 C C . SER A 1 359 ? -19.514 -16.688 -5.426 1.00 94.50 359 SER A C 1
ATOM 2708 O O . SER A 1 359 ? -19.752 -17.548 -6.283 1.00 94.50 359 SER A O 1
ATOM 2710 N N . LEU A 1 360 ? -18.660 -15.684 -5.659 1.00 94.00 360 LEU A N 1
ATOM 2711 C CA . LEU A 1 360 ? -17.822 -15.566 -6.856 1.00 94.00 360 LEU A CA 1
ATOM 2712 C C . LEU A 1 360 ? -16.558 -16.438 -6.779 1.00 94.00 360 LEU A C 1
ATOM 2714 O O . LEU A 1 360 ? -15.812 -16.515 -7.751 1.00 94.00 360 LEU A O 1
ATOM 2718 N N . GLY A 1 361 ? -16.330 -17.127 -5.656 1.00 94.75 361 GLY A N 1
ATOM 2719 C CA . GLY A 1 361 ? -15.162 -17.984 -5.445 1.00 94.75 361 GLY A CA 1
ATOM 2720 C C . GLY A 1 361 ? -13.919 -17.227 -4.981 1.00 94.75 361 GLY A C 1
ATOM 2721 O O . GLY A 1 361 ? -12.826 -17.783 -5.030 1.00 94.75 361 GLY A O 1
ATOM 2722 N N . TYR A 1 362 ? -14.071 -15.981 -4.524 1.00 96.69 362 TYR A N 1
ATOM 2723 C CA . TYR A 1 362 ? -12.973 -15.154 -4.033 1.00 96.69 362 TYR A CA 1
ATOM 2724 C C . TYR A 1 362 ? -12.968 -15.053 -2.502 1.00 96.69 362 TYR A C 1
ATOM 2726 O O . TYR A 1 362 ? -13.932 -15.378 -1.797 1.00 96.69 362 TYR A O 1
ATOM 2734 N N . ARG A 1 363 ? -11.813 -14.651 -1.984 1.00 98.19 363 ARG A N 1
ATOM 2735 C CA . ARG A 1 363 ? -11.545 -14.254 -0.607 1.00 98.19 363 ARG A CA 1
ATOM 2736 C C . ARG A 1 363 ? -10.868 -12.898 -0.643 1.00 98.19 363 ARG A C 1
ATOM 2738 O O . ARG A 1 363 ? -9.985 -12.706 -1.474 1.00 98.19 363 ARG A O 1
ATOM 2745 N N . VAL A 1 364 ? -11.262 -12.013 0.261 1.00 98.38 364 VAL A N 1
ATOM 2746 C CA . VAL A 1 364 ? -10.616 -10.721 0.486 1.00 98.38 364 VAL A CA 1
ATOM 2747 C C . VAL A 1 364 ? -10.122 -10.704 1.918 1.00 98.38 364 VAL A C 1
ATOM 2749 O O . VAL A 1 364 ? -10.897 -10.923 2.845 1.00 98.38 364 VAL A O 1
ATOM 2752 N N . VAL A 1 365 ? -8.823 -10.503 2.092 1.00 98.31 365 VAL A N 1
ATOM 2753 C CA . VAL A 1 365 ? -8.169 -10.541 3.401 1.00 98.31 365 VAL A CA 1
ATOM 2754 C C . VAL A 1 365 ? -7.419 -9.240 3.604 1.00 98.31 365 VAL A C 1
ATOM 2756 O O . VAL A 1 365 ? -6.728 -8.792 2.692 1.00 98.31 365 VAL A O 1
ATOM 2759 N N . ARG A 1 366 ? -7.541 -8.668 4.802 1.00 97.81 366 ARG A N 1
ATOM 2760 C CA . ARG A 1 366 ? -6.736 -7.542 5.271 1.00 97.81 366 ARG A CA 1
ATOM 2761 C C . ARG A 1 366 ? -5.725 -8.034 6.296 1.00 97.81 366 ARG A C 1
ATOM 2763 O O . ARG A 1 366 ? -6.091 -8.729 7.245 1.00 97.81 366 ARG A O 1
ATOM 2770 N N . ALA A 1 367 ? -4.472 -7.656 6.107 1.00 97.38 367 ALA A N 1
ATOM 2771 C CA . ALA A 1 367 ? -3.429 -7.721 7.111 1.00 97.38 367 ALA A CA 1
ATOM 2772 C C . ALA A 1 367 ? -3.225 -6.316 7.697 1.00 97.38 367 ALA A C 1
ATOM 2774 O O . ALA A 1 367 ? -3.267 -5.327 6.968 1.00 97.38 367 ALA A O 1
ATOM 2775 N N . TYR A 1 368 ? -2.989 -6.221 9.002 1.00 97.31 368 TYR A N 1
ATOM 2776 C CA . TYR A 1 368 ? -2.677 -4.963 9.684 1.00 97.31 368 TYR A CA 1
ATOM 2777 C C . TYR A 1 368 ? -1.667 -5.199 10.808 1.00 97.31 368 TYR A C 1
ATOM 2779 O O . TYR A 1 368 ? -1.730 -6.221 11.486 1.00 97.31 368 TYR A O 1
ATOM 2787 N N . SER A 1 369 ? -0.753 -4.258 11.031 1.00 96.31 369 SER A N 1
ATOM 2788 C CA . SER A 1 369 ? 0.101 -4.246 12.219 1.00 96.31 369 SER A CA 1
ATOM 2789 C C . SER A 1 369 ? 0.449 -2.804 12.601 1.00 96.31 369 SER A C 1
ATOM 2791 O O . SER A 1 369 ? 0.884 -2.055 11.725 1.00 96.31 369 SER A O 1
ATOM 2793 N N . PRO A 1 370 ? 0.290 -2.403 13.875 1.00 95.50 370 PRO A N 1
ATOM 2794 C CA . PRO A 1 370 ? 0.733 -1.093 14.354 1.00 95.50 370 PRO A CA 1
ATOM 2795 C C . PRO A 1 370 ? 2.264 -0.984 14.467 1.00 95.50 370 PRO A C 1
ATOM 2797 O O . PRO A 1 370 ? 2.783 0.125 14.583 1.00 95.50 370 PRO A O 1
ATOM 2800 N N . ASP A 1 371 ? 2.975 -2.116 14.425 1.00 95.50 371 ASP A N 1
ATOM 2801 C CA . ASP A 1 371 ? 4.435 -2.194 14.549 1.00 95.50 371 ASP A CA 1
ATOM 2802 C C . ASP A 1 371 ? 5.159 -1.932 13.215 1.00 95.50 371 ASP A C 1
ATOM 2804 O O . ASP A 1 371 ? 6.385 -1.830 13.181 1.00 95.50 371 ASP A O 1
ATOM 2808 N N . LEU A 1 372 ? 4.411 -1.833 12.112 1.00 96.38 372 LEU A N 1
ATOM 2809 C CA . LEU A 1 372 ? 4.909 -1.487 10.781 1.00 96.38 372 LEU A CA 1
ATOM 2810 C C . LEU A 1 372 ? 4.539 -0.048 10.419 1.00 96.38 372 LEU A C 1
ATOM 2812 O O . LEU A 1 372 ? 3.591 0.523 10.965 1.00 96.38 372 LEU A O 1
ATOM 2816 N N . LEU A 1 373 ? 5.269 0.544 9.472 1.00 96.94 373 LEU A N 1
ATOM 2817 C CA . LEU A 1 373 ? 4.896 1.845 8.919 1.00 96.94 373 LEU A CA 1
ATOM 2818 C C . LEU A 1 373 ? 3.710 1.677 7.949 1.00 96.94 373 LEU A C 1
ATOM 2820 O O . LEU A 1 373 ? 3.844 0.970 6.946 1.00 96.94 373 LEU A O 1
ATOM 2824 N N . PRO A 1 374 ? 2.548 2.308 8.214 1.00 94.75 374 PRO A N 1
ATOM 2825 C CA . PRO A 1 374 ? 1.418 2.290 7.293 1.00 94.75 374 PRO A CA 1
ATOM 2826 C C . PRO A 1 374 ? 1.655 3.265 6.139 1.00 94.75 374 PRO A C 1
ATOM 2828 O O . PRO A 1 374 ? 2.462 4.185 6.255 1.00 94.75 374 PRO A O 1
ATOM 2831 N N . LEU A 1 375 ? 0.896 3.117 5.052 1.00 95.50 375 LEU A N 1
ATOM 2832 C CA . LEU A 1 375 ? 0.880 4.115 3.986 1.00 95.50 375 LEU A CA 1
ATOM 2833 C C . LEU A 1 375 ? 0.225 5.354 4.579 1.00 95.50 375 LEU A C 1
ATOM 2835 O O . LEU A 1 375 ? -0.919 5.282 5.028 1.00 95.50 375 LEU A O 1
ATOM 2839 N N . THR A 1 376 ? 0.962 6.453 4.633 1.00 94.69 376 THR A N 1
ATOM 2840 C CA . THR A 1 376 ? 0.465 7.715 5.168 1.00 94.69 376 THR A CA 1
ATOM 2841 C C . THR A 1 376 ? -0.128 8.565 4.050 1.00 94.69 376 THR A C 1
ATOM 2843 O O . THR A 1 376 ? 0.062 8.269 2.871 1.00 94.69 376 THR A O 1
ATOM 2846 N N . PRO A 1 377 ? -0.832 9.654 4.379 1.00 94.38 377 PRO A N 1
ATOM 2847 C CA . PRO A 1 377 ? -0.991 10.726 3.422 1.00 94.38 377 PRO A CA 1
ATOM 2848 C C . PRO A 1 377 ? 0.395 11.263 3.029 1.00 94.38 377 PRO A C 1
ATOM 2850 O O . PRO A 1 377 ? 1.298 11.285 3.879 1.00 94.38 377 PRO A O 1
ATOM 2853 N N . PRO A 1 378 ? 0.570 11.732 1.785 1.00 94.88 378 PRO A N 1
ATOM 2854 C CA . PRO A 1 378 ? 1.870 12.129 1.257 1.00 94.88 378 PRO A CA 1
ATOM 2855 C C . PRO A 1 378 ? 2.614 13.113 2.158 1.00 94.88 378 PRO A C 1
ATOM 2857 O O . PRO A 1 378 ? 3.744 12.832 2.552 1.00 94.88 378 PRO A O 1
ATOM 2860 N N . SER A 1 379 ? 1.968 14.215 2.549 1.00 94.38 379 SER A N 1
ATOM 2861 C CA . SER A 1 379 ? 2.568 15.275 3.375 1.00 94.38 379 SER A CA 1
ATOM 2862 C C . SER A 1 379 ? 2.463 15.012 4.887 1.00 94.38 379 SER A C 1
ATOM 2864 O O . SER A 1 379 ? 2.591 15.940 5.681 1.00 94.38 379 SER A O 1
ATOM 2866 N N . THR A 1 380 ? 2.203 13.773 5.321 1.00 94.38 380 THR A N 1
ATOM 2867 C CA . THR A 1 380 ? 2.051 13.421 6.746 1.00 94.38 380 THR A CA 1
ATOM 2868 C C . THR A 1 380 ? 3.021 12.306 7.146 1.00 94.38 380 THR A C 1
ATOM 2870 O O . THR A 1 380 ? 2.629 11.141 7.200 1.00 94.38 380 THR A O 1
ATOM 2873 N N . PRO A 1 381 ? 4.293 12.626 7.448 1.00 94.50 381 PRO A N 1
ATOM 2874 C CA . PRO A 1 381 ? 5.263 11.621 7.870 1.00 94.50 381 PRO A CA 1
ATOM 2875 C C . PRO A 1 381 ? 4.785 10.863 9.125 1.00 94.50 381 PRO A C 1
ATOM 2877 O O . PRO A 1 381 ? 4.166 11.472 10.003 1.00 94.50 381 PRO A O 1
ATOM 2880 N N . PRO A 1 382 ? 5.095 9.564 9.281 1.00 93.69 382 PRO A N 1
ATOM 2881 C CA . PRO A 1 382 ? 4.707 8.775 10.452 1.00 93.69 382 PRO A CA 1
ATOM 2882 C C . PRO A 1 382 ? 5.607 9.078 11.670 1.00 93.69 382 PRO A C 1
ATOM 2884 O O . PRO A 1 382 ? 6.213 8.180 12.249 1.00 93.69 382 PRO A O 1
ATOM 2887 N N . GLU A 1 383 ? 5.713 10.352 12.067 1.00 95.25 383 GLU A N 1
ATOM 2888 C CA . GLU A 1 383 ? 6.659 10.847 13.087 1.00 95.25 383 GLU A CA 1
ATOM 2889 C C . GLU A 1 383 ? 6.452 10.201 14.465 1.00 95.25 383 GLU A C 1
ATOM 2891 O O . GLU A 1 383 ? 7.392 10.049 15.246 1.00 95.25 383 GLU A O 1
ATOM 2896 N N . ALA A 1 384 ? 5.216 9.803 14.773 1.00 94.69 384 ALA A N 1
ATOM 2897 C CA . ALA A 1 384 ? 4.880 9.157 16.031 1.00 94.69 384 ALA A CA 1
ATOM 2898 C C . ALA A 1 384 ? 5.227 7.658 16.073 1.00 94.69 384 ALA A C 1
ATOM 2900 O O . ALA A 1 384 ? 5.241 7.101 17.173 1.00 94.69 384 ALA A O 1
ATOM 2901 N N . ASN A 1 385 ? 5.495 7.017 14.927 1.00 95.56 385 ASN A N 1
ATOM 2902 C CA . ASN A 1 385 ? 5.671 5.570 14.829 1.00 95.56 385 ASN A CA 1
ATOM 2903 C C . ASN A 1 385 ? 7.127 5.152 15.151 1.00 95.56 385 ASN A C 1
ATOM 2905 O O . ASN A 1 385 ? 8.046 5.503 14.404 1.00 95.56 385 ASN A O 1
ATOM 2909 N N . PRO A 1 386 ? 7.367 4.352 16.214 1.00 95.50 386 PRO A N 1
ATOM 2910 C CA . PRO A 1 386 ? 8.714 3.923 16.604 1.00 95.50 386 PRO A CA 1
ATOM 2911 C C . PRO A 1 386 ? 9.463 3.111 15.541 1.00 95.50 386 PRO A C 1
ATOM 2913 O O . PRO A 1 386 ? 10.696 3.085 15.561 1.00 95.50 386 PRO A O 1
ATOM 2916 N N . ARG A 1 387 ? 8.747 2.467 14.606 1.00 96.00 387 ARG A N 1
ATOM 2917 C CA . ARG A 1 387 ? 9.332 1.655 13.530 1.00 96.00 387 ARG A CA 1
ATOM 2918 C C . ARG A 1 387 ? 10.305 2.449 12.661 1.00 96.00 387 ARG A C 1
ATOM 2920 O O . ARG A 1 387 ? 11.264 1.878 12.151 1.00 96.00 387 ARG A O 1
ATOM 2927 N N . LEU A 1 388 ? 10.139 3.771 12.563 1.00 96.12 388 LEU A N 1
ATOM 2928 C CA . LEU A 1 388 ? 11.040 4.638 11.800 1.00 96.12 388 LEU A CA 1
ATOM 2929 C C . LEU A 1 388 ? 12.491 4.606 12.323 1.00 96.12 388 LEU A C 1
ATOM 2931 O O . LEU A 1 388 ? 13.425 4.827 11.555 1.00 96.12 388 LEU A O 1
ATOM 2935 N N . ASN A 1 389 ? 12.706 4.260 13.598 1.00 96.31 389 ASN A N 1
ATOM 2936 C CA . ASN A 1 389 ? 14.049 4.093 14.165 1.00 96.31 389 ASN A CA 1
ATOM 2937 C C . ASN A 1 389 ? 14.830 2.951 13.501 1.00 96.31 389 ASN A C 1
ATOM 2939 O O . ASN A 1 389 ? 16.041 3.074 13.328 1.00 96.31 389 ASN A O 1
ATOM 2943 N N . ALA A 1 390 ? 14.153 1.881 13.064 1.00 96.62 390 ALA A N 1
ATOM 2944 C CA . ALA A 1 390 ? 14.790 0.800 12.306 1.00 96.62 390 ALA A CA 1
ATOM 2945 C C . ALA A 1 390 ? 15.331 1.288 10.949 1.00 96.62 390 ALA A C 1
ATOM 2947 O O . ALA A 1 390 ? 16.263 0.704 10.405 1.00 96.62 390 ALA A O 1
ATOM 2948 N N . TYR A 1 391 ? 14.786 2.399 10.445 1.00 97.75 391 TYR A N 1
ATOM 2949 C CA . TYR A 1 391 ? 15.196 3.067 9.214 1.00 97.75 391 TYR A CA 1
ATOM 2950 C C . TYR A 1 391 ? 16.137 4.261 9.452 1.00 97.75 391 TYR A C 1
ATOM 2952 O O . TYR A 1 391 ? 16.395 5.027 8.522 1.00 97.75 391 TYR A O 1
ATOM 2960 N N . GLY A 1 392 ? 16.658 4.429 10.674 1.00 96.56 392 GLY A N 1
ATOM 2961 C CA . GLY A 1 392 ? 17.577 5.511 11.047 1.00 96.56 392 GLY A CA 1
ATOM 2962 C C . GLY A 1 392 ? 16.905 6.825 11.460 1.00 96.56 392 GLY A C 1
ATOM 2963 O O . GLY A 1 392 ? 17.580 7.847 11.547 1.00 96.56 392 GLY A O 1
ATOM 2964 N N . GLY A 1 393 ? 15.597 6.805 11.741 1.00 96.50 393 GLY A N 1
ATOM 2965 C CA . GLY A 1 393 ? 14.839 7.972 12.197 1.00 96.50 393 GLY A CA 1
ATOM 2966 C C . GLY A 1 393 ? 14.443 8.928 11.068 1.00 96.50 393 GLY A C 1
ATOM 2967 O O . GLY A 1 393 ? 14.853 8.766 9.922 1.00 96.50 393 GLY A O 1
ATOM 2968 N N . LEU A 1 394 ? 13.608 9.919 11.390 1.00 96.75 394 LEU A N 1
ATOM 2969 C CA . LEU A 1 394 ? 13.048 10.869 10.423 1.00 96.75 394 LEU A CA 1
ATOM 2970 C C . LEU A 1 394 ? 14.127 11.802 9.854 1.00 96.75 394 LEU A C 1
ATOM 2972 O O . LEU A 1 394 ? 14.718 12.586 10.595 1.00 96.75 394 LEU A O 1
ATOM 2976 N N . THR A 1 395 ? 14.333 11.771 8.538 1.00 96.31 395 THR A N 1
ATOM 2977 C CA . THR A 1 395 ? 15.291 12.654 7.838 1.00 96.31 395 THR A CA 1
ATOM 2978 C C . THR A 1 395 ? 14.686 13.418 6.665 1.00 96.31 395 THR A C 1
ATOM 2980 O O . THR A 1 395 ? 15.231 14.437 6.248 1.00 96.31 395 THR A O 1
ATOM 2983 N N . ASN A 1 396 ? 13.540 12.971 6.156 1.00 95.06 396 ASN A N 1
ATOM 2984 C CA . ASN A 1 396 ? 12.830 13.606 5.056 1.00 95.06 396 ASN A CA 1
ATOM 2985 C C . ASN A 1 396 ? 11.383 13.874 5.481 1.00 95.06 396 ASN A C 1
ATOM 2987 O O . ASN A 1 396 ? 10.768 13.026 6.117 1.00 95.06 396 ASN A O 1
ATOM 2991 N N . LYS A 1 397 ? 10.847 15.049 5.141 1.00 94.12 397 LYS A N 1
ATOM 2992 C CA . LYS A 1 397 ? 9.443 15.433 5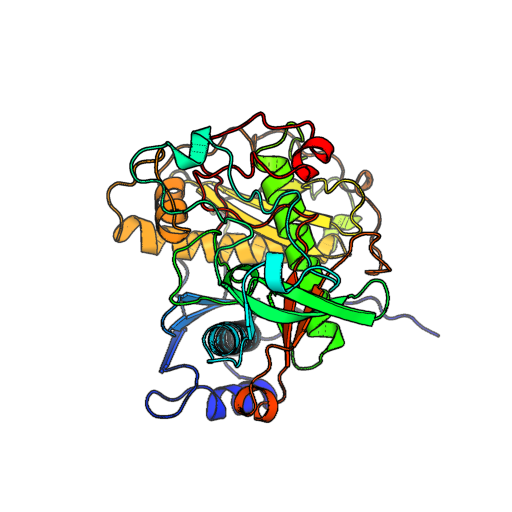.384 1.00 94.12 397 LYS A CA 1
ATOM 2993 C C . LYS A 1 397 ? 8.702 15.823 4.100 1.00 94.12 397 LYS A C 1
ATOM 2995 O O . LYS A 1 397 ? 7.555 16.250 4.167 1.00 94.12 397 LYS A O 1
ATOM 3000 N N . ALA A 1 398 ? 9.355 15.714 2.941 1.00 94.06 398 ALA A N 1
ATOM 3001 C CA . ALA A 1 398 ? 8.718 15.975 1.657 1.00 94.06 398 ALA A CA 1
ATOM 3002 C C . ALA A 1 398 ? 7.586 14.963 1.404 1.00 94.06 398 ALA A C 1
ATOM 3004 O O . ALA A 1 398 ? 7.700 13.819 1.868 1.00 94.06 398 ALA A O 1
ATOM 3005 N N . PRO A 1 399 ? 6.534 15.346 0.654 1.00 94.94 399 PRO A N 1
ATOM 3006 C CA . PRO A 1 399 ? 5.470 14.421 0.291 1.00 94.94 399 PRO A CA 1
ATOM 3007 C C . PRO A 1 399 ? 6.053 13.172 -0.370 1.00 94.94 399 PRO A C 1
ATOM 3009 O O . PRO A 1 399 ? 6.948 13.294 -1.193 1.00 94.94 399 PRO A O 1
ATOM 3012 N N . HIS A 1 400 ? 5.618 11.966 -0.006 1.00 95.38 400 HIS A N 1
ATOM 3013 C CA . HIS A 1 400 ? 6.123 10.764 -0.684 1.00 95.38 400 HIS A CA 1
ATOM 3014 C C . HIS A 1 400 ? 5.528 10.613 -2.087 1.00 95.38 400 HIS A C 1
ATOM 3016 O O . HIS A 1 400 ? 4.382 10.984 -2.274 1.00 95.38 400 HIS A O 1
ATOM 3022 N N . PRO A 1 401 ? 6.208 9.999 -3.069 1.00 94.94 401 PRO A N 1
ATOM 3023 C CA . PRO A 1 401 ? 5.730 9.928 -4.452 1.00 94.94 401 PRO A CA 1
ATOM 3024 C C . PRO A 1 401 ? 4.842 8.721 -4.761 1.00 94.94 401 PRO A C 1
ATOM 3026 O O . PRO A 1 401 ? 4.478 8.498 -5.913 1.00 94.94 401 PRO A O 1
ATOM 3029 N N . TYR A 1 402 ? 4.548 7.898 -3.759 1.00 94.56 402 TYR A N 1
ATOM 3030 C CA . TYR A 1 402 ? 3.799 6.660 -3.941 1.00 94.56 402 TYR A CA 1
ATOM 3031 C C . TYR A 1 402 ? 2.290 6.910 -4.058 1.00 94.56 402 TYR A C 1
ATOM 3033 O O . TYR A 1 402 ? 1.774 7.869 -3.474 1.00 94.56 402 TYR A O 1
ATOM 3041 N N . ALA A 1 403 ? 1.637 6.038 -4.828 1.00 83.50 403 ALA A N 1
ATOM 3042 C CA . ALA A 1 403 ? 0.211 6.038 -5.145 1.00 83.50 403 ALA A CA 1
ATOM 3043 C C . ALA A 1 403 ? -0.525 4.915 -4.414 1.00 83.50 403 ALA A C 1
ATOM 3045 O O . ALA A 1 403 ? 0.127 3.876 -4.142 1.00 83.50 403 ALA A O 1
#

InterPro domains:
  IPR003776 YcaO-like domain [PF02624] (64-372)
  IPR003776 YcaO-like domain [PS51664] (64-403)

pLDDT: mean 88.83, std 13.69, range [27.27, 98.56]

Sequence (403 aa):
MNARAPWLHATSTGTRLRPETARLLARAHSPLTGISAALDTVVPSTDDPRRTLITGRIDQHTAGIADSYDGAMTTALAETLERYALGTPRTALTASPHDLAGTRILTPPALRYFTSEQLSTPGFPFTALSPDTPISWLPARSLRDGTVAWVPAQTVVPTDEPAFTFTTSAGTAAHTGFPAALRNAVLELIQTDAAMGTWFGATDPIPLDLNASPRTATSRQAVNRRLRRDGPSPRFYWLPAPDLPAITVACVLESPQVPTFAVGLACHTHLNRALYKAFLECTAVTRLATALALRHRHVDPSQIYDLDSNVAYYATATPPAKFPATPGTTPDALPPDTTLNSIDIDIACIDLTPPDVRSLGYRVVRAYSPDLLPLTPPSTPPEANPRLNAYGGLTNKAPHPYA

Organism: NCBI:txid2483351

Solvent-accessible surface area (backbone atoms only — not comparable to full-atom values): 21901 Å² total; per-residue (Å²): 139,82,84,76,75,88,75,85,76,89,66,52,103,41,91,62,58,51,74,66,50,47,53,46,45,70,65,36,49,32,77,87,84,28,78,32,54,45,79,47,76,54,81,68,59,97,48,47,57,72,54,41,36,25,38,31,41,56,107,53,90,31,68,4,67,31,91,15,51,40,51,4,47,46,42,16,51,36,46,46,55,30,55,50,35,49,72,49,90,75,93,54,51,77,43,21,59,55,77,45,64,93,56,56,68,56,61,39,75,89,54,37,63,61,40,74,70,57,60,66,38,88,85,52,83,49,48,88,63,53,53,80,48,70,41,47,28,34,78,23,32,30,72,74,78,63,47,74,28,36,31,52,32,48,73,67,28,83,66,96,61,86,40,51,65,68,61,56,69,76,7,48,20,46,27,75,39,62,71,60,6,44,52,48,2,47,34,38,42,53,29,31,24,13,53,45,26,30,60,30,15,61,36,69,54,42,42,44,30,56,82,69,34,78,82,30,43,67,30,44,53,59,51,63,76,29,52,41,95,89,26,64,70,75,45,41,25,42,31,71,44,76,99,50,82,58,39,28,22,40,18,37,40,54,39,101,49,83,32,26,29,26,49,8,64,21,43,27,39,34,63,38,58,6,52,44,43,2,46,47,39,16,57,52,38,38,55,51,16,43,58,34,39,75,71,47,88,78,66,64,70,82,74,30,71,45,49,66,60,39,35,19,38,38,9,71,39,81,75,62,77,77,70,63,99,60,88,41,44,54,61,80,80,50,82,76,70,55,75,83,66,93,64,102,56,70,33,33,41,31,83,44,51,44,73,68,52,41,73,73,50,39,29,24,22,35,35,47,45,57,77,50,44,65,72,58,34,35,38,44,70,64,82,44,46,73,51,34,54,76,22,67,26,85,71,44,73,69,49,51,75,67,112